Protein AF-0000000066670478 (afdb_homodimer)

Organism: Nocardia brasiliensis (strain ATCC 700358 / HUJEG-1) (NCBI:txid1133849)

Solvent-accessible surface area (backbone atoms only — not comparable to full-atom values): 29669 Å² total; per-residue (Å²): 73,56,30,34,28,32,67,55,66,41,64,50,81,42,56,38,76,39,81,40,84,75,82,75,40,50,74,57,18,28,23,25,44,29,38,9,18,22,60,50,70,67,42,52,38,52,44,47,39,75,42,42,88,79,55,67,74,73,69,62,34,61,40,38,36,17,25,7,27,31,28,69,42,74,13,56,91,53,77,91,69,55,71,69,40,51,33,24,23,37,40,49,32,23,44,22,46,51,28,42,28,69,38,73,40,66,57,54,94,88,52,53,44,61,47,42,5,46,40,42,66,30,41,26,49,27,54,42,52,50,60,66,30,60,68,49,65,77,35,29,36,35,31,38,38,19,36,24,44,40,28,44,43,35,44,31,54,37,46,76,56,47,24,42,42,36,27,25,28,57,77,92,38,36,66,60,35,37,71,54,70,24,50,54,47,49,58,68,89,64,28,61,60,57,48,54,73,76,43,79,40,61,17,33,38,37,62,62,48,81,78,52,64,63,53,48,34,66,58,41,72,37,38,74,22,32,34,22,73,47,40,67,65,39,27,52,68,53,19,46,47,66,44,59,83,70,59,58,65,59,25,40,52,50,49,45,51,33,41,75,69,68,56,50,86,68,54,69,59,46,76,34,45,66,87,35,46,36,57,50,42,52,50,55,70,71,48,94,50,55,25,30,36,27,30,44,85,72,56,30,35,29,33,67,54,67,40,64,50,82,43,56,39,78,39,81,42,84,74,81,77,39,50,75,58,19,27,22,24,42,29,39,9,17,24,59,54,68,66,43,51,39,53,43,48,39,76,42,41,87,79,55,66,73,73,68,62,33,59,42,38,39,17,25,7,26,31,27,70,43,75,13,54,88,52,76,93,69,56,72,68,41,50,32,23,24,36,40,49,32,23,44,23,45,50,28,42,30,68,38,72,38,68,57,55,93,89,52,52,44,59,49,42,6,46,41,41,65,30,42,26,49,25,55,43,53,50,60,66,31,60,69,48,65,76,35,28,36,35,30,38,38,20,36,24,44,39,28,43,44,35,44,30,54,37,45,77,57,48,25,42,42,38,27,26,27,58,78,91,39,35,66,58,35,36,71,54,70,24,49,56,48,49,58,66,90,63,28,59,61,57,48,54,73,73,45,80,40,62,16,33,38,37,62,61,46,82,79,51,64,61,53,48,35,63,59,41,71,37,38,73,22,32,34,23,72,48,40,67,65,40,26,52,67,51,21,47,45,67,45,58,83,68,61,59,64,60,25,40,52,49,49,46,51,33,41,75,68,69,55,50,86,67,55,69,59,46,75,36,44,65,86,37,46,35,57,53,42,52,51,53,72,70,47,96,50,56,26,30,34,28,31,45,86

Nearest PDB structures (foldseek):
  3tqh-assembly1_A  TM=8.764E-01  e=2.086E-28  Coxiella burnetii
  5a4d-assembly1_A  TM=8.984E-01  e=6.885E-25  Arabidopsis thaliana
  5dp1-assembly1_A  TM=8.859E-01  e=1.716E-23  Moorena producens 3L
  2x1h-assembly2_B  TM=8.273E-01  e=5.939E-19  Homo sapiens
  7vr4-assembly1_A  TM=7.380E-01  e=2.787E-18  Schizonepeta tenuifolia

pLDDT: mean 96.56, std 3.42, range [74.38, 98.94]

InterPro domains:
  IPR002364 Quinone oxidoreductase/zeta-crystallin, conserved site [PS01162] (138-159)
  IPR011032 GroES-like superfamily [SSF50129] (1-147)
  IPR013154 Alcohol dehydrogenase-like, N-terminal [PF08240] (26-88)
  IPR020843 Enoylreductase domain [SM00829] (10-295)
  IPR036291 NAD(P)-binding domain superfamily [SSF51735] (111-232)
  IPR051603 Zinc-Containing ADH Family: Quinone Oxidoreductase/CCCR [PTHR44154] (1-296)

Radius of gyration: 27.16 Å; Cα contacts (8 Å, |Δi|>4): 1512; chains: 2; bounding box: 56×74×56 Å

Foldseek 3Di:
DWAWWAFDADALVRTDTDDDDADADEAQKFKFQFFKAFDALVFNCVSNCVCCVPDNDHPGFATGWKTWGFTQGDYPPDDPDDGGFTKIATFGNRLGRMTMHNAIDGDDPPDDRHFRRHQQVLLQVLVLVCVQLVDAAVAEEEEELLQESNNLNNLLVCVVRNYAYEYEADPVCQVVSVVSPHHYDYDDPCVLVVVVVVHQHQAYEAEQQPPCLVSRCVRNVDLSRYEYCHHPCNVVVPHHHPPDTDDSNVSNVVVNVCVVVVSHGFDAFEEAESRCSSVSNVVNNVDRTGGTYMYGD/DWAWWAFDADALVRTDTDDDDADADEAQKFKFQFFKAFDALVFNCVSNCVCCVPDNDHPGFATGWKTWGFTQGDYPPDDPDDGGFTKIATFGNSLGRMTMHNAIDGDDPPDDRHFRRHQQVLLQVLVLVCVQLVDAAPAEEEEELLQESNNLNNLLVCVVRNYAYEYEADPVCQVVSVVSVHHYDYDDPCVLVVVVVVHQHQAYEAEQQPPCLVSRCVRNVDLSRYEYCHHPCNVVVPHHHPPDTDDSNVSNVVVNVCVVVVSDGFDAFEEAESRCSSVSNVVNNVDRTGGTYMYGD

Structure (mmCIF, N/CA/C/O backbone):
data_AF-0000000066670478-model_v1
#
loop_
_entity.id
_entity.type
_entity.pdbx_description
1 polymer Oxidoreductase
#
loop_
_atom_site.group_PDB
_atom_site.id
_atom_site.type_symbol
_atom_site.label_atom_id
_atom_site.label_alt_id
_atom_site.label_comp_id
_atom_site.label_asym_id
_atom_site.label_entity_id
_atom_site.label_seq_id
_atom_site.pdbx_PDB_ins_code
_atom_site.Cartn_x
_atom_site.Cartn_y
_atom_site.Cartn_z
_atom_site.occupancy
_atom_site.B_iso_or_equiv
_atom_site.auth_seq_id
_atom_site.auth_comp_id
_atom_site.auth_asym_id
_atom_site.auth_atom_id
_atom_site.pdbx_PDB_model_num
ATOM 1 N N . MET A 1 1 ? 19.656 21.812 25.203 1 97.44 1 MET A N 1
ATOM 2 C CA . MET A 1 1 ? 18.266 22.203 25.016 1 97.44 1 MET A CA 1
ATOM 3 C C . MET A 1 1 ? 17.312 21.062 25.359 1 97.44 1 MET A C 1
ATOM 5 O O . MET A 1 1 ? 17.719 19.891 25.375 1 97.44 1 MET A O 1
ATOM 9 N N . ARG A 1 2 ? 16.219 21.484 25.719 1 97.94 2 ARG A N 1
ATOM 10 C CA . ARG A 1 2 ? 15.188 20.484 25.938 1 97.94 2 ARG A CA 1
ATOM 11 C C . ARG A 1 2 ? 14.586 20.031 24.609 1 97.94 2 ARG A C 1
ATOM 13 O O . ARG A 1 2 ? 14.258 20.859 23.75 1 97.94 2 ARG A O 1
ATOM 20 N N . ALA A 1 3 ? 14.406 18.688 24.406 1 98.81 3 ALA A N 1
ATOM 21 C CA . ALA A 1 3 ? 13.82 18.109 23.188 1 98.81 3 ALA A CA 1
ATOM 22 C C . ALA A 1 3 ? 13.141 16.781 23.5 1 98.81 3 ALA A C 1
ATOM 24 O O . ALA A 1 3 ? 13.586 16.016 24.375 1 98.81 3 ALA A O 1
ATOM 25 N N . VAL A 1 4 ? 12.07 16.531 22.828 1 98.81 4 VAL A N 1
ATOM 26 C CA . VAL A 1 4 ? 11.398 15.234 22.938 1 98.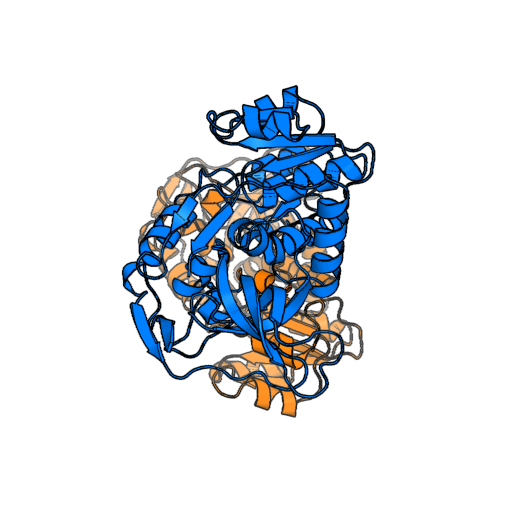81 4 VAL A CA 1
ATOM 27 C C . VAL A 1 4 ? 12.109 14.203 22.062 1 98.81 4 VAL A C 1
ATOM 29 O O . VAL A 1 4 ? 12.352 14.453 20.875 1 98.81 4 VAL A O 1
ATOM 32 N N . ARG A 1 5 ? 12.406 13.094 22.641 1 98.44 5 ARG A N 1
ATOM 33 C CA . ARG A 1 5 ? 13.109 12.008 21.953 1 98.44 5 ARG A CA 1
ATOM 34 C C . ARG A 1 5 ? 12.5 10.656 22.312 1 98.44 5 ARG A C 1
ATOM 36 O O . ARG A 1 5 ? 11.711 10.547 23.25 1 98.44 5 ARG A O 1
ATOM 43 N N . PHE A 1 6 ? 12.781 9.664 21.562 1 98.25 6 PHE A N 1
ATOM 44 C CA . PHE A 1 6 ? 12.484 8.281 21.922 1 98.25 6 PHE A CA 1
ATOM 45 C C . PHE A 1 6 ? 13.625 7.355 21.5 1 98.25 6 PHE A C 1
ATOM 47 O O . PHE A 1 6 ? 14.312 7.613 20.516 1 98.25 6 PHE A O 1
ATOM 54 N N . ALA A 1 7 ? 13.836 6.262 22.203 1 97.94 7 ALA A N 1
ATOM 55 C CA . ALA A 1 7 ? 14.984 5.387 22.016 1 97.94 7 ALA A CA 1
ATOM 56 C C . ALA A 1 7 ? 14.555 4.02 21.484 1 97.94 7 ALA A C 1
ATOM 58 O O . ALA A 1 7 ? 15.398 3.174 21.172 1 97.94 7 ALA A O 1
ATOM 59 N N . GLU A 1 8 ? 13.32 3.779 21.5 1 97.62 8 GLU A N 1
ATOM 60 C CA . GLU A 1 8 ? 12.727 2.562 20.938 1 97.62 8 GLU A CA 1
ATOM 61 C C . GLU A 1 8 ? 11.336 2.83 20.375 1 97.62 8 GLU A C 1
ATOM 63 O O . GLU A 1 8 ? 10.656 3.764 20.797 1 97.62 8 GLU A O 1
ATOM 68 N N . TYR A 1 9 ? 11.031 2.09 19.391 1 97.44 9 TYR A N 1
ATOM 69 C CA . TYR A 1 9 ? 9.672 2.191 18.875 1 97.44 9 TYR A CA 1
ATOM 70 C C . TYR A 1 9 ? 8.656 1.768 19.938 1 97.44 9 TYR A C 1
ATOM 72 O O . TYR A 1 9 ? 8.961 0.938 20.797 1 97.44 9 TYR A O 1
ATOM 80 N N . GLY A 1 10 ? 7.492 2.277 19.891 1 97.44 10 GLY A N 1
ATOM 81 C CA . GLY A 1 10 ? 6.477 1.905 20.859 1 97.44 10 GLY A CA 1
ATOM 82 C C . GLY A 1 10 ? 5.336 2.902 20.938 1 97.44 10 GLY A C 1
ATOM 83 O O . GLY A 1 10 ? 5.129 3.697 20.031 1 97.44 10 GLY A O 1
ATOM 84 N N . GLY A 1 11 ? 4.523 2.742 22 1 97.75 11 GLY A N 1
ATOM 85 C CA . GLY A 1 11 ? 3.434 3.674 22.234 1 97.75 11 GLY A CA 1
ATOM 86 C C . GLY A 1 11 ? 3.908 5.043 22.688 1 97.75 11 GLY A C 1
ATOM 87 O O . GLY A 1 11 ? 5.105 5.332 22.656 1 97.75 11 GLY A O 1
ATOM 88 N N . PRO A 1 12 ? 2.957 5.922 23 1 98.31 12 PRO A N 1
ATOM 89 C CA . PRO A 1 12 ? 3.311 7.285 23.391 1 98.31 12 PRO A CA 1
ATOM 90 C C . PRO A 1 12 ? 4.285 7.328 24.578 1 98.31 12 PRO A C 1
ATOM 92 O O . PRO A 1 12 ? 5.012 8.312 24.734 1 98.31 12 PRO A O 1
ATOM 95 N N . GLU A 1 13 ? 4.352 6.289 25.359 1 97.69 13 GLU A N 1
ATOM 96 C CA . GLU A 1 13 ? 5.148 6.242 26.594 1 97.69 13 GLU A CA 1
ATOM 97 C C . GLU A 1 13 ? 6.641 6.277 26.281 1 97.69 13 GLU A C 1
ATOM 99 O O . GLU A 1 13 ? 7.461 6.551 27.156 1 97.69 13 GLU A O 1
ATOM 104 N N . VAL A 1 14 ? 7.047 6.004 25.078 1 98.5 14 VAL A N 1
ATOM 105 C CA . VAL A 1 14 ? 8.469 5.957 24.766 1 98.5 14 VAL A CA 1
ATOM 106 C C . VAL A 1 14 ? 9.008 7.371 24.578 1 98.5 14 VAL A C 1
ATOM 108 O O . VAL A 1 14 ? 10.219 7.578 24.516 1 98.5 14 VAL A O 1
ATOM 111 N N . LEU A 1 15 ? 8.125 8.359 24.406 1 98.62 15 LEU A N 1
ATOM 112 C CA . LEU A 1 15 ? 8.547 9.75 24.266 1 98.62 15 LEU A CA 1
ATOM 113 C C . LEU A 1 15 ? 9.055 10.305 25.594 1 98.62 15 LEU A C 1
ATOM 115 O O . LEU A 1 15 ? 8.383 10.188 26.609 1 98.62 15 LEU A O 1
ATOM 119 N N . GLU A 1 16 ? 10.234 10.898 25.5 1 98.12 16 GLU A N 1
ATOM 120 C CA . GLU A 1 16 ? 10.836 11.484 26.703 1 98.12 16 GLU A CA 1
ATOM 121 C C . GLU A 1 16 ? 11.391 12.875 26.406 1 98.12 16 GLU A C 1
ATOM 123 O O . GLU A 1 16 ? 12.016 13.102 25.375 1 98.12 16 GLU A O 1
ATOM 128 N N . LEU A 1 17 ? 11.133 13.758 27.281 1 98.25 17 LEU A N 1
ATOM 129 C CA . LEU A 1 17 ? 11.797 15.055 27.234 1 98.25 17 LEU A CA 1
ATOM 130 C C . LEU A 1 17 ? 13.195 14.969 27.844 1 98.25 17 LEU A C 1
ATOM 132 O O . LEU A 1 17 ? 13.352 14.633 29.016 1 98.25 17 LEU A O 1
ATOM 136 N N . THR A 1 18 ? 14.156 15.258 27.016 1 97.62 18 THR A N 1
ATOM 137 C CA . THR A 1 18 ? 15.539 15.094 27.453 1 97.62 18 THR A CA 1
ATOM 138 C C . THR A 1 18 ? 16.375 16.312 27.062 1 97.62 18 THR A C 1
ATOM 140 O O . THR A 1 18 ? 15.953 17.125 26.234 1 97.62 18 THR A O 1
ATOM 143 N N . GLU A 1 19 ? 17.422 16.438 27.828 1 98.06 19 GLU A N 1
ATOM 144 C CA . GLU A 1 19 ? 18.406 17.469 27.469 1 98.06 19 GLU A CA 1
ATOM 145 C C . GLU A 1 19 ? 19.359 16.969 26.391 1 98.06 19 GLU A C 1
ATOM 147 O O . GLU A 1 19 ? 19.969 15.898 26.547 1 98.06 19 GLU A O 1
ATOM 152 N N . VAL A 1 20 ? 19.453 17.703 25.266 1 97.88 20 VAL A N 1
ATOM 153 C CA . VAL A 1 20 ? 20.328 17.328 24.172 1 97.88 20 VAL A CA 1
ATOM 154 C C . VAL A 1 20 ? 21.109 18.562 23.688 1 97.88 20 VAL A C 1
ATOM 156 O O . VAL A 1 20 ? 20.719 19.688 24 1 97.88 20 VAL A O 1
ATOM 159 N N . PRO A 1 21 ? 22.188 18.297 23.047 1 97.81 21 PRO A N 1
ATOM 160 C CA . PRO A 1 21 ? 22.906 19.453 22.469 1 97.81 21 PRO A CA 1
ATOM 161 C C . PRO A 1 21 ? 22.047 20.234 21.469 1 97.81 21 PRO A C 1
ATOM 163 O O . PRO A 1 21 ? 21.203 19.641 20.781 1 97.81 21 PRO A O 1
ATOM 166 N N . GLU A 1 22 ? 22.25 21.516 21.406 1 98.19 22 GLU A N 1
ATOM 167 C CA . GLU A 1 22 ? 21.578 22.344 20.406 1 98.19 22 GLU A CA 1
ATOM 168 C C . GLU A 1 22 ? 22.016 21.984 19 1 98.19 22 GLU A C 1
ATOM 170 O O . GLU A 1 22 ? 23.203 21.75 18.75 1 98.19 22 GLU A O 1
ATOM 175 N N . PRO A 1 23 ? 21.078 21.922 18.109 1 98.25 23 PRO A N 1
ATOM 176 C CA . PRO A 1 23 ? 21.453 21.672 16.703 1 98.25 23 PRO A CA 1
ATOM 177 C C . PRO A 1 23 ? 21.969 22.938 16.016 1 98.25 23 PRO A C 1
ATOM 179 O O . PRO A 1 23 ? 21.734 24.047 16.469 1 98.25 23 PRO A O 1
ATOM 182 N N . HIS A 1 24 ? 22.719 22.781 15.031 1 98.5 24 HIS A N 1
ATOM 183 C CA . HIS A 1 24 ? 23.203 23.875 14.195 1 98.5 24 HIS A CA 1
ATOM 184 C C . HIS A 1 24 ? 22.859 23.625 12.727 1 98.5 24 HIS A C 1
ATOM 186 O O . HIS A 1 24 ? 22.953 22.5 12.242 1 98.5 24 HIS A O 1
ATOM 192 N N . PRO A 1 25 ? 22.484 24.656 12.062 1 98.44 25 PRO A N 1
ATOM 193 C CA . PRO A 1 25 ? 22.109 24.484 10.656 1 98.44 25 PRO A CA 1
ATOM 194 C C . PRO A 1 25 ? 23.312 24.266 9.742 1 98.44 25 PRO A C 1
ATOM 196 O O . PRO A 1 25 ? 24.359 24.891 9.945 1 98.44 25 PRO A O 1
ATOM 199 N N . GLY A 1 26 ? 23.188 23.328 8.852 1 98.12 26 GLY A N 1
ATOM 200 C CA . GLY A 1 26 ? 24.125 23.234 7.762 1 98.12 26 GLY A CA 1
ATOM 201 C C . GLY A 1 26 ? 23.859 24.203 6.629 1 98.12 26 GLY A C 1
ATOM 202 O O . GLY A 1 26 ? 23.031 25.109 6.777 1 98.12 26 GLY A O 1
ATOM 203 N N . ALA A 1 27 ? 24.609 24 5.477 1 97.88 27 ALA A N 1
ATOM 204 C CA . ALA A 1 27 ? 24.391 24.828 4.301 1 97.88 27 ALA A CA 1
ATOM 205 C C . ALA A 1 27 ? 22.953 24.766 3.822 1 97.88 27 ALA A C 1
ATOM 207 O O . ALA A 1 27 ? 22.375 23.672 3.713 1 97.88 27 ALA A O 1
ATOM 208 N N . GLY A 1 28 ? 22.328 25.922 3.637 1 98 28 GLY A N 1
ATOM 209 C CA . GLY A 1 28 ? 20.984 26 3.088 1 98 28 GLY A CA 1
ATOM 210 C C . GLY A 1 28 ? 19.906 25.797 4.133 1 98 28 GLY A C 1
ATOM 211 O O . GLY A 1 28 ? 18.719 25.672 3.793 1 98 28 GLY A O 1
ATOM 212 N N . GLN A 1 29 ? 20.312 25.781 5.395 1 98.69 29 GLN A N 1
ATOM 213 C CA . GLN A 1 29 ? 19.359 25.547 6.477 1 98.69 29 GLN A CA 1
ATOM 214 C C . GLN A 1 29 ? 19.344 26.703 7.461 1 98.69 29 GLN A C 1
ATOM 216 O O . GLN A 1 29 ? 20.219 27.578 7.426 1 98.69 29 GLN A O 1
ATOM 221 N N . ILE A 1 30 ? 18.328 26.781 8.289 1 98.81 30 ILE A N 1
ATOM 222 C CA . ILE A 1 30 ? 18.281 27.766 9.375 1 98.81 30 ILE A CA 1
ATOM 223 C C . ILE A 1 30 ? 17.906 27.062 10.68 1 98.81 30 ILE A C 1
ATOM 225 O O . ILE A 1 30 ? 17.297 26 10.664 1 98.81 30 ILE A O 1
ATOM 229 N N . ARG A 1 31 ? 18.297 27.641 11.695 1 98.88 31 ARG A N 1
ATOM 230 C CA . ARG A 1 31 ? 1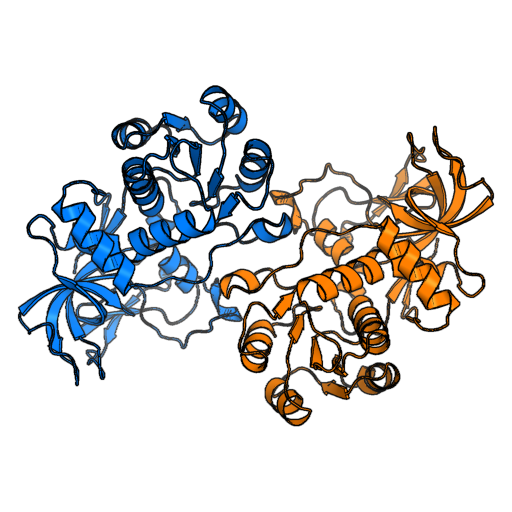7.797 27.234 13 1 98.88 31 ARG A CA 1
ATOM 231 C C . ARG A 1 31 ? 16.781 28.234 13.531 1 98.88 31 ARG A C 1
ATOM 233 O O . ARG A 1 31 ? 16.922 29.438 13.312 1 98.88 31 ARG A O 1
ATOM 240 N N . ILE A 1 32 ? 15.836 27.734 14.156 1 98.94 32 ILE A N 1
ATOM 241 C CA . ILE A 1 32 ? 14.875 28.625 14.797 1 98.94 32 ILE A CA 1
ATOM 242 C C . ILE A 1 32 ? 14.758 28.297 16.281 1 98.94 32 ILE A C 1
ATOM 244 O O . ILE A 1 32 ? 14.938 27.141 16.672 1 98.94 32 ILE A O 1
ATOM 248 N N . ALA A 1 33 ? 14.523 29.344 17.062 1 98.94 33 ALA A N 1
ATOM 249 C CA . ALA A 1 33 ? 13.898 29.141 18.375 1 98.94 33 ALA A CA 1
ATOM 250 C C . ALA A 1 33 ? 12.422 28.781 18.219 1 98.94 33 ALA A C 1
ATOM 252 O O . ALA A 1 33 ? 11.602 29.641 17.891 1 98.94 33 ALA A O 1
ATOM 253 N N . VAL A 1 34 ? 12.164 27.531 18.5 1 98.94 34 VAL A N 1
ATOM 254 C CA . VAL A 1 34 ? 10.812 27.031 18.25 1 98.94 34 VAL A CA 1
ATOM 255 C C . VAL A 1 34 ? 9.836 27.672 19.234 1 98.94 34 VAL A C 1
ATOM 257 O O . VAL A 1 34 ? 10.094 27.703 20.438 1 98.94 34 VAL A O 1
ATOM 260 N N . ARG A 1 35 ? 8.789 28.203 18.672 1 98.88 35 ARG A N 1
ATOM 261 C CA . ARG A 1 35 ? 7.715 28.703 19.516 1 98.88 35 ARG A CA 1
ATOM 262 C C . ARG A 1 35 ? 6.527 27.75 19.531 1 98.88 35 ARG A C 1
ATOM 264 O O . ARG A 1 35 ? 5.809 27.656 20.516 1 98.88 35 ARG A O 1
ATOM 271 N N . ALA A 1 36 ? 6.344 27.094 18.453 1 98.88 36 ALA A N 1
ATOM 272 C CA . ALA A 1 36 ? 5.316 26.062 18.328 1 98.88 36 ALA A CA 1
ATOM 273 C C . ALA A 1 36 ? 5.727 25 17.312 1 98.88 36 ALA A C 1
ATOM 275 O O . ALA A 1 36 ? 6.441 25.281 16.344 1 98.88 36 ALA A O 1
ATOM 276 N N . ALA A 1 37 ? 5.316 23.75 17.547 1 98.88 37 ALA A N 1
ATOM 277 C CA . ALA A 1 37 ? 5.52 22.625 16.625 1 98.88 37 ALA A CA 1
ATOM 278 C C . ALA A 1 37 ? 4.191 21.969 16.266 1 98.88 37 ALA A C 1
ATOM 280 O O . ALA A 1 37 ? 3.326 21.797 17.141 1 98.88 37 ALA A O 1
ATOM 281 N N . GLY A 1 38 ? 4.023 21.688 14.984 1 98.5 38 GLY A N 1
ATOM 282 C CA . GLY A 1 38 ? 2.826 20.953 14.586 1 98.5 38 GLY A CA 1
ATOM 283 C C . GLY A 1 38 ? 2.852 19.5 14.992 1 98.5 38 GLY A C 1
ATOM 284 O O . GLY A 1 38 ? 3.914 18.875 15 1 98.5 38 GLY A O 1
ATOM 285 N N . VAL A 1 39 ? 1.686 18.969 15.375 1 98.12 39 VAL A N 1
ATOM 286 C CA . VAL A 1 39 ? 1.509 17.547 15.648 1 98.12 39 VAL A CA 1
ATOM 287 C C . VAL A 1 39 ? 0.765 16.891 14.492 1 98.12 39 VAL A C 1
ATOM 289 O O . VAL A 1 39 ? -0.383 17.234 14.203 1 98.12 39 VAL A O 1
ATOM 292 N N . ASN A 1 40 ? 1.385 15.938 13.805 1 95.44 40 ASN A N 1
ATOM 293 C CA . ASN A 1 40 ? 0.806 15.242 12.664 1 95.44 40 ASN A CA 1
ATOM 294 C C . ASN A 1 40 ? 0.716 13.734 12.914 1 95.44 40 ASN A C 1
ATOM 296 O O . ASN A 1 40 ? 1.529 13.18 13.648 1 95.44 40 ASN A O 1
ATOM 300 N N . PRO A 1 41 ? -0.281 13.094 12.297 1 94.56 41 PRO A N 1
ATOM 301 C CA . PRO A 1 41 ? -0.338 11.633 12.406 1 94.56 41 PRO A CA 1
ATOM 302 C C . PRO A 1 41 ? 0.956 10.953 11.961 1 94.56 41 PRO A C 1
ATOM 304 O O . PRO A 1 41 ? 1.327 9.906 12.492 1 94.56 41 PRO A O 1
ATOM 307 N N . HIS A 1 42 ? 1.585 11.523 11.062 1 93.56 42 HIS A N 1
ATOM 308 C CA . HIS A 1 42 ? 2.879 11.016 10.625 1 93.56 42 HIS A CA 1
ATOM 309 C C . HIS A 1 42 ? 3.832 10.836 11.797 1 93.56 42 HIS A C 1
ATOM 311 O O . HIS A 1 42 ? 4.621 9.891 11.828 1 93.56 42 HIS A O 1
ATOM 317 N N . ASP A 1 43 ? 3.766 11.719 12.758 1 97.06 43 ASP A N 1
ATOM 318 C CA . ASP A 1 43 ? 4.684 11.703 13.891 1 97.06 43 ASP A CA 1
ATOM 319 C C . ASP A 1 43 ? 4.512 10.422 14.719 1 97.06 43 ASP A C 1
ATOM 321 O O . ASP A 1 43 ? 5.492 9.734 15.016 1 97.06 43 ASP A O 1
ATOM 325 N N . TRP A 1 44 ? 3.27 10.141 15.102 1 96.38 44 TRP A N 1
ATOM 326 C CA . TRP A 1 44 ? 3.111 8.961 15.945 1 96.38 44 TRP A CA 1
ATOM 327 C C . TRP A 1 44 ? 3.295 7.684 15.141 1 96.38 44 TRP A C 1
ATOM 329 O O . TRP A 1 44 ? 3.68 6.645 15.688 1 96.38 44 TRP A O 1
ATOM 339 N N . ARG A 1 45 ? 3.066 7.734 13.859 1 93.94 45 ARG A N 1
ATOM 340 C CA . ARG A 1 45 ? 3.357 6.574 13.023 1 93.94 45 ARG A CA 1
ATOM 341 C C . ARG A 1 45 ? 4.855 6.285 12.992 1 93.94 45 ARG A C 1
ATOM 343 O O . ARG A 1 45 ? 5.266 5.121 13.023 1 93.94 45 ARG A O 1
ATOM 350 N N . VAL A 1 46 ? 5.625 7.309 12.883 1 95.12 46 VAL A N 1
ATOM 351 C CA . VAL A 1 46 ? 7.078 7.18 12.93 1 95.12 46 VAL A CA 1
ATOM 352 C C . VAL A 1 46 ? 7.5 6.59 14.273 1 95.12 46 VAL A C 1
ATOM 354 O O . VAL A 1 46 ? 8.258 5.617 14.32 1 95.12 46 VAL A O 1
ATOM 357 N N . ARG A 1 47 ? 6.973 7.105 15.281 1 97.38 47 ARG A N 1
ATOM 358 C CA . ARG A 1 47 ? 7.312 6.668 16.641 1 97.38 47 ARG A CA 1
ATOM 359 C C . ARG A 1 47 ? 6.965 5.199 16.844 1 97.38 47 ARG A C 1
ATOM 361 O O . ARG A 1 47 ? 7.715 4.457 17.484 1 97.38 47 ARG A O 1
ATOM 368 N N . GLU A 1 48 ? 5.891 4.809 16.25 1 96.75 48 GLU A N 1
ATOM 369 C CA . GLU A 1 48 ? 5.441 3.43 16.406 1 96.75 48 GLU A CA 1
ATOM 370 C C . GLU A 1 48 ? 6.266 2.484 15.531 1 96.75 48 GLU A C 1
ATOM 372 O O . GLU A 1 48 ? 6.16 1.263 15.664 1 96.75 48 GLU A O 1
ATOM 377 N N . GLY A 1 49 ? 6.996 3.002 14.633 1 94.38 49 GLY A N 1
ATOM 378 C CA . GLY A 1 49 ? 7.832 2.176 13.773 1 94.38 49 GLY A CA 1
ATOM 379 C C . GLY A 1 49 ? 7.129 1.721 12.516 1 94.38 49 GLY A C 1
ATOM 380 O O . GLY A 1 49 ? 7.508 0.714 11.914 1 94.38 49 GLY A O 1
ATOM 381 N N . GLN A 1 50 ? 6.09 2.404 12.117 1 87.75 50 GLN A N 1
ATOM 382 C CA . GLN A 1 50 ? 5.328 2.002 10.938 1 87.75 50 GLN A CA 1
ATOM 383 C C . GLN A 1 50 ? 6.203 2.023 9.688 1 87.75 50 GLN A C 1
ATOM 385 O O . GLN A 1 50 ? 5.973 1.255 8.75 1 87.75 50 GLN A O 1
ATOM 390 N N . PHE A 1 51 ? 7.242 2.842 9.75 1 87.38 51 PHE A N 1
ATOM 391 C CA . PHE A 1 51 ? 8.07 3.023 8.562 1 87.38 51 PHE A CA 1
ATOM 392 C C . PHE A 1 51 ? 9.438 2.377 8.75 1 87.38 51 PHE A C 1
ATOM 394 O O . PHE A 1 51 ? 10.344 2.586 7.941 1 87.38 51 PHE A O 1
ATOM 401 N N . ARG A 1 52 ? 9.594 1.643 9.727 1 87.69 52 ARG A N 1
ATOM 402 C CA . ARG A 1 52 ? 10.922 1.199 10.148 1 87.69 52 ARG A CA 1
ATOM 403 C C . ARG A 1 52 ? 11.57 0.319 9.086 1 87.69 52 ARG A C 1
ATOM 405 O O . ARG A 1 52 ? 12.789 0.342 8.914 1 87.69 52 ARG A O 1
ATOM 412 N N . ARG A 1 53 ? 10.805 -0.397 8.344 1 81.62 53 ARG A N 1
ATOM 413 C CA . ARG A 1 53 ? 11.367 -1.307 7.355 1 81.62 53 ARG A CA 1
ATOM 414 C C . ARG A 1 53 ? 11.812 -0.549 6.109 1 81.62 53 ARG A C 1
ATOM 416 O O . ARG A 1 53 ? 12.852 -0.868 5.523 1 81.62 53 ARG A O 1
ATOM 423 N N . ILE A 1 54 ? 11.141 0.472 5.793 1 84.25 54 ILE A N 1
ATOM 424 C CA . ILE A 1 54 ? 11.398 1.151 4.527 1 84.25 54 ILE A CA 1
ATOM 425 C C . ILE A 1 54 ? 12.234 2.406 4.777 1 84.25 54 ILE A C 1
ATOM 427 O O . ILE A 1 54 ? 12.938 2.881 3.881 1 84.25 54 ILE A O 1
ATOM 431 N N . ARG A 1 55 ? 12.07 2.938 5.895 1 85.19 55 ARG A N 1
ATOM 432 C CA . ARG A 1 55 ? 12.828 4.121 6.293 1 85.19 55 ARG A CA 1
ATOM 433 C C . ARG A 1 55 ? 13.352 3.979 7.715 1 85.19 55 ARG A C 1
ATOM 435 O O . ARG A 1 55 ? 12.867 4.641 8.633 1 85.19 55 ARG A O 1
ATOM 442 N N . PRO A 1 56 ? 14.32 3.172 7.789 1 86.12 56 PRO A N 1
ATOM 443 C CA . PRO A 1 56 ? 14.852 2.996 9.148 1 86.12 56 PRO A CA 1
ATOM 444 C C . PRO A 1 56 ? 15.461 4.273 9.711 1 86.12 56 PRO A C 1
ATOM 446 O O . PRO A 1 56 ? 16.062 5.059 8.969 1 86.12 56 PRO A O 1
ATOM 449 N N . ILE A 1 57 ? 15.234 4.48 10.969 1 91.94 57 ILE A N 1
ATOM 450 C CA . ILE A 1 57 ? 15.805 5.652 11.625 1 91.94 57 ILE A CA 1
ATOM 451 C C . ILE A 1 57 ? 16.781 5.211 12.719 1 91.94 57 ILE A C 1
ATOM 453 O O . ILE A 1 57 ? 16.594 4.16 13.336 1 91.94 57 ILE A O 1
ATOM 457 N N . GLU A 1 58 ? 17.781 5.977 12.93 1 94.12 58 GLU A N 1
ATOM 458 C CA . GLU A 1 58 ? 18.719 5.738 14.023 1 94.12 58 GLU A CA 1
ATOM 459 C C . GLU A 1 58 ? 18.141 6.215 15.352 1 94.12 58 GLU A C 1
ATOM 461 O O . GLU A 1 58 ? 17.766 7.379 15.484 1 94.12 58 GLU A O 1
ATOM 466 N N . LEU A 1 59 ? 18.172 5.344 16.328 1 95.19 59 LEU A N 1
ATOM 467 C CA . LEU A 1 59 ? 17.656 5.656 17.641 1 95.19 59 LEU A CA 1
ATOM 468 C C . LEU A 1 59 ? 18.781 5.855 18.656 1 95.19 59 LEU A C 1
ATOM 470 O O . LEU A 1 59 ? 19.844 5.234 18.531 1 95.19 59 LEU A O 1
ATOM 474 N N . PRO A 1 60 ? 18.672 6.637 19.594 1 97.06 60 PRO A N 1
ATOM 475 C CA . PRO A 1 60 ? 17.531 7.516 19.859 1 97.06 60 PRO A CA 1
ATOM 476 C C . PRO A 1 60 ? 17.438 8.672 18.875 1 97.06 60 PRO A C 1
ATOM 478 O O . PRO A 1 60 ? 18.438 9.07 18.281 1 97.06 60 PRO A O 1
ATOM 481 N N . THR A 1 61 ? 16.25 9.18 18.656 1 97.44 61 THR A N 1
ATOM 482 C CA . THR A 1 61 ? 16.031 10.258 17.703 1 97.44 61 THR A CA 1
ATOM 483 C C . THR A 1 61 ? 14.953 11.219 18.203 1 97.44 61 THR A C 1
ATOM 485 O O . THR A 1 61 ? 14.195 10.883 19.109 1 97.44 61 THR A O 1
ATOM 488 N N . GLY A 1 62 ? 15.023 12.445 17.656 1 98.06 62 GLY A N 1
ATOM 489 C CA . GLY A 1 62 ? 13.93 13.375 17.875 1 98.06 62 GLY A CA 1
ATOM 490 C C . GLY A 1 62 ? 12.695 13.047 17.062 1 98.06 62 GLY A C 1
ATOM 491 O O . GLY A 1 62 ? 12.688 12.086 16.281 1 98.06 62 GLY A O 1
ATOM 492 N N . ILE A 1 63 ? 11.594 13.867 17.281 1 98.25 63 ILE A N 1
ATOM 493 C CA . ILE A 1 63 ? 10.312 13.656 16.625 1 98.25 63 ILE A CA 1
ATOM 494 C C . ILE A 1 63 ? 9.727 15 16.188 1 98.25 63 ILE A C 1
ATOM 496 O O . ILE A 1 63 ? 10.078 16.047 16.734 1 98.25 63 ILE A O 1
ATOM 500 N N . GLY A 1 64 ? 8.914 14.914 15.102 1 98.06 64 GLY A N 1
ATOM 501 C CA . GLY A 1 64 ? 8.289 16.109 14.578 1 98.06 64 GLY A CA 1
ATOM 502 C C . GLY A 1 64 ? 8.922 16.609 13.289 1 98.06 64 GLY A C 1
ATOM 503 O O . GLY A 1 64 ? 10.109 16.375 13.055 1 98.06 64 GLY A O 1
ATOM 504 N N . GLN A 1 65 ? 8.031 17.422 12.523 1 98.19 65 GLN A N 1
ATOM 505 C CA . GLN A 1 65 ? 8.555 17.844 11.227 1 98.19 65 GLN A CA 1
ATOM 506 C C . GLN A 1 65 ? 8.133 19.281 10.914 1 98.19 65 GLN A C 1
ATOM 508 O O . GLN A 1 65 ? 8.719 19.938 10.047 1 98.19 65 GLN A O 1
ATOM 513 N N . ASP A 1 66 ? 7.133 19.812 11.586 1 98.62 66 ASP A N 1
ATOM 514 C CA . ASP A 1 66 ? 6.617 21.156 11.344 1 98.62 66 ASP A CA 1
ATOM 515 C C . ASP A 1 66 ? 6.875 22.062 12.547 1 98.62 66 ASP A C 1
ATOM 517 O O . ASP A 1 66 ? 6.688 21.656 13.695 1 98.62 66 ASP A O 1
ATOM 521 N N . ALA A 1 67 ? 7.266 23.312 12.195 1 98.81 67 ALA A N 1
ATOM 522 C CA . ALA A 1 67 ? 7.488 24.234 13.305 1 98.81 67 ALA A CA 1
ATOM 523 C C . ALA A 1 67 ? 7.352 25.688 12.844 1 98.81 67 ALA A C 1
ATOM 525 O O . ALA A 1 67 ? 7.41 25.969 11.648 1 98.81 67 ALA A O 1
ATOM 526 N N . ALA A 1 68 ? 7.105 26.531 13.789 1 98.88 68 ALA A N 1
ATOM 527 C CA . ALA A 1 68 ? 7.145 27.984 13.656 1 98.88 68 ALA A CA 1
ATOM 528 C C . ALA A 1 68 ? 7.918 28.609 14.812 1 98.88 68 ALA A C 1
ATOM 530 O O . ALA A 1 68 ? 7.852 28.141 15.945 1 98.88 68 ALA A O 1
ATOM 531 N N . GLY A 1 69 ? 8.625 29.641 14.484 1 98.81 69 GLY A N 1
ATOM 532 C CA . GLY A 1 69 ? 9.422 30.297 15.5 1 98.81 69 GLY A CA 1
ATOM 533 C C . GLY A 1 69 ? 10.234 31.453 14.953 1 98.81 69 GLY A C 1
ATOM 534 O O . GLY A 1 69 ? 9.828 32.125 13.992 1 98.81 69 GLY A O 1
ATOM 535 N N . VAL A 1 70 ? 11.273 31.719 15.703 1 98.81 70 VAL A N 1
ATOM 536 C CA . VAL A 1 70 ? 12.109 32.875 15.391 1 98.81 70 VAL A CA 1
ATOM 537 C C . VAL A 1 70 ? 13.492 32.406 14.953 1 98.81 70 VAL A C 1
ATOM 539 O O . VAL A 1 70 ? 14.141 31.609 15.656 1 98.81 70 VAL A O 1
ATOM 542 N N . VAL A 1 71 ? 13.938 32.906 13.781 1 98.88 71 VAL A N 1
ATOM 543 C CA . VAL A 1 71 ? 15.258 32.531 13.281 1 98.88 71 VAL A CA 1
ATOM 544 C C . VAL A 1 71 ? 16.328 33.031 14.25 1 98.88 71 VAL A C 1
ATOM 546 O O . VAL A 1 71 ? 16.328 34.219 14.633 1 98.88 71 VAL A O 1
ATOM 549 N N . ASP A 1 72 ? 17.25 32.156 14.648 1 98.44 72 ASP A N 1
ATOM 550 C CA . ASP A 1 72 ? 18.297 32.625 15.539 1 98.44 72 ASP A CA 1
ATOM 551 C C . ASP A 1 72 ? 19.672 32.25 15.008 1 98.44 72 ASP A C 1
ATOM 553 O O . ASP A 1 72 ? 20.703 32.688 15.531 1 98.44 72 ASP A O 1
ATOM 557 N N . GLU A 1 73 ? 19.703 31.375 14.023 1 98.5 73 GLU A N 1
ATOM 558 C CA . GLU A 1 73 ? 20.938 31.047 13.32 1 98.5 73 GLU A CA 1
ATOM 559 C C . GLU A 1 73 ? 20.656 30.766 11.844 1 98.5 73 GLU A C 1
ATOM 561 O O . GLU A 1 73 ? 19.656 30.156 11.5 1 98.5 73 GLU A O 1
ATOM 566 N N . VAL A 1 74 ? 21.594 31.203 10.977 1 98.44 74 VAL A N 1
ATOM 567 C CA . VAL A 1 74 ? 21.453 31 9.539 1 98.44 74 VAL A CA 1
ATOM 568 C C . VAL A 1 74 ? 22.672 30.25 9.016 1 98.44 74 VAL A C 1
ATOM 570 O O . VAL A 1 74 ? 23.812 30.578 9.352 1 98.44 74 VAL A O 1
ATOM 573 N N . GLY A 1 75 ? 22.422 29.188 8.281 1 98.12 75 GLY A N 1
ATOM 574 C CA . GLY A 1 75 ? 23.516 28.406 7.734 1 98.12 75 GLY A CA 1
ATOM 575 C C . GLY A 1 75 ? 24.156 29.062 6.52 1 98.12 75 GLY A C 1
ATOM 576 O O . GLY A 1 75 ? 23.672 30.078 6.023 1 98.12 75 GLY A O 1
ATOM 577 N N . ALA A 1 76 ? 25.219 28.391 6.051 1 97.56 76 ALA A N 1
ATOM 578 C CA . ALA A 1 76 ? 25.984 28.906 4.914 1 97.56 76 ALA A CA 1
ATOM 579 C C . ALA A 1 76 ? 25.109 28.984 3.662 1 97.56 76 ALA A C 1
ATOM 581 O O . ALA A 1 76 ? 24.344 28.062 3.385 1 97.56 76 ALA A O 1
ATOM 582 N N . GLY A 1 77 ? 25.172 30.125 2.955 1 97.19 77 GLY A N 1
ATOM 583 C CA . GLY A 1 77 ? 24.516 30.25 1.665 1 97.19 77 GLY A CA 1
ATOM 584 C C . GLY A 1 77 ? 23.094 30.781 1.771 1 97.19 77 GLY A C 1
ATOM 585 O O . GLY A 1 77 ? 22.469 31.062 0.755 1 97.19 77 GLY A O 1
ATOM 586 N N . VAL A 1 78 ? 22.625 30.844 2.988 1 97.44 78 VAL A N 1
ATOM 587 C CA . VAL A 1 78 ? 21.281 31.359 3.182 1 97.44 78 VAL A CA 1
ATOM 588 C C . VAL A 1 78 ? 21.312 32.875 3.221 1 97.44 78 VAL A C 1
ATOM 590 O O . VAL A 1 78 ? 21.969 33.469 4.078 1 97.44 78 VAL A O 1
ATOM 593 N N . THR A 1 79 ? 20.578 33.562 2.26 1 96.06 79 THR A N 1
ATOM 594 C CA . THR A 1 79 ? 20.625 35 2.174 1 96.06 79 THR A CA 1
ATOM 595 C C . THR A 1 79 ? 19.219 35.594 2.164 1 96.06 79 THR A C 1
ATOM 597 O O . THR A 1 79 ? 19.047 36.812 2.238 1 96.06 79 THR A O 1
ATOM 600 N N . ASP A 1 80 ? 18.234 34.781 2.129 1 95.12 80 ASP A N 1
ATOM 601 C CA . ASP A 1 80 ? 16.875 35.281 1.903 1 95.12 80 ASP A CA 1
ATOM 602 C C . ASP A 1 80 ? 16.156 35.562 3.227 1 95.12 80 ASP A C 1
ATOM 604 O O . ASP A 1 80 ? 15.008 36 3.238 1 95.12 80 ASP A O 1
ATOM 608 N N . ILE A 1 81 ? 16.844 35.25 4.387 1 97.56 81 ILE A N 1
ATOM 609 C CA . ILE A 1 81 ? 16.25 35.406 5.703 1 97.56 81 ILE A CA 1
ATOM 610 C C . ILE A 1 81 ? 17.312 35.844 6.707 1 97.56 81 ILE A C 1
ATOM 612 O O . ILE A 1 81 ? 18.484 35.531 6.543 1 97.56 81 ILE A O 1
ATOM 616 N N . GLU A 1 82 ? 16.875 36.562 7.762 1 97.38 82 GLU A N 1
ATOM 617 C CA . GLU A 1 82 ? 17.797 37.062 8.789 1 97.38 82 GLU A CA 1
ATOM 618 C C . GLU A 1 82 ? 17.375 36.594 10.172 1 97.38 82 GLU A C 1
ATOM 620 O O . GLU A 1 82 ? 16.203 36.25 10.391 1 97.38 82 GLU A O 1
ATOM 625 N N . VAL A 1 83 ? 18.344 36.594 11.031 1 98.31 83 VAL A N 1
ATOM 626 C CA . VAL A 1 83 ? 18.078 36.312 12.445 1 98.31 83 VAL A CA 1
ATOM 627 C C . VAL A 1 83 ? 17.016 37.281 12.969 1 98.31 83 VAL A C 1
ATOM 629 O O . VAL A 1 83 ? 17.047 38.469 12.672 1 98.31 83 VAL A O 1
ATOM 632 N N . GLY A 1 84 ? 16.062 36.719 13.68 1 98.44 84 GLY A N 1
ATOM 633 C CA . GLY A 1 84 ? 15 37.562 14.227 1 98.44 84 GLY A CA 1
ATOM 634 C C . GLY A 1 84 ? 13.703 37.438 13.445 1 98.44 84 GLY A C 1
ATOM 635 O O . GLY A 1 84 ? 12.641 37.812 13.93 1 98.44 84 GLY A O 1
ATOM 636 N N . ALA A 1 85 ? 13.797 36.906 12.25 1 98.31 85 ALA A N 1
ATOM 637 C CA . ALA A 1 85 ? 12.602 36.75 11.414 1 98.31 85 ALA A CA 1
ATOM 638 C C . ALA A 1 85 ? 11.68 35.688 11.969 1 98.31 85 ALA A C 1
ATOM 640 O O . ALA A 1 85 ? 12.148 34.656 12.508 1 98.31 85 ALA A O 1
ATOM 641 N N . TYR A 1 86 ? 10.352 35.906 11.867 1 98.69 86 TYR A N 1
ATOM 642 C CA . TYR A 1 86 ? 9.344 34.906 12.219 1 98.69 86 TYR A CA 1
ATOM 643 C C . TYR A 1 86 ? 9.039 34 11.039 1 98.69 86 TYR A C 1
ATOM 645 O O . TYR A 1 86 ? 8.648 34.469 9.969 1 98.69 86 TYR A O 1
ATOM 653 N N . VAL A 1 87 ? 9.219 32.656 11.195 1 98.81 87 VAL A N 1
ATOM 654 C CA . VAL A 1 87 ? 9.062 31.766 10.062 1 98.81 87 VAL A CA 1
ATOM 655 C C . VAL A 1 87 ? 8.258 30.547 10.477 1 98.81 87 VAL A C 1
ATOM 657 O O . VAL A 1 87 ? 8.125 30.25 11.672 1 98.81 87 VAL A O 1
ATOM 660 N N . LEU A 1 88 ? 7.617 29.969 9.555 1 98.88 88 LEU A N 1
ATOM 661 C CA . LEU A 1 88 ? 7.09 28.609 9.609 1 98.88 88 LEU A CA 1
ATOM 662 C C . LEU A 1 88 ? 7.777 27.719 8.578 1 98.88 88 LEU A C 1
ATOM 664 O O . LEU A 1 88 ? 8.219 28.203 7.535 1 98.88 88 LEU A O 1
ATOM 668 N N . GLY A 1 89 ? 7.863 26.422 8.867 1 98.81 89 GLY A N 1
ATOM 669 C CA . GLY A 1 89 ? 8.508 25.562 7.875 1 98.81 89 GLY A CA 1
ATOM 670 C C . GLY A 1 89 ? 8.625 24.125 8.32 1 98.81 89 GLY A C 1
ATOM 671 O O . GLY A 1 89 ? 7.965 23.703 9.273 1 98.81 89 GLY A O 1
ATOM 672 N N . ARG A 1 90 ? 9.32 23.375 7.48 1 98.62 90 ARG A N 1
ATOM 673 C CA . ARG A 1 90 ? 9.57 21.953 7.695 1 98.62 90 ARG A CA 1
ATOM 674 C C . ARG A 1 90 ? 11.023 21.719 8.102 1 98.62 90 ARG A C 1
ATOM 676 O O . ARG A 1 90 ? 11.938 22.312 7.535 1 98.62 90 ARG A O 1
ATOM 683 N N . GLY A 1 91 ? 11.172 20.875 9.109 1 97.94 91 GLY A N 1
ATOM 684 C CA . GLY A 1 91 ? 12.477 20.422 9.57 1 97.94 91 GLY A CA 1
ATOM 685 C C . GLY A 1 91 ? 12.445 19.016 10.141 1 97.94 91 GLY A C 1
ATOM 686 O O . GLY A 1 91 ? 11.719 18.156 9.641 1 97.94 91 GLY A O 1
ATOM 687 N N . ALA A 1 92 ? 13.312 18.781 11.023 1 96.06 92 ALA A N 1
ATOM 688 C CA . ALA A 1 92 ? 13.406 17.516 11.734 1 96.06 92 ALA A CA 1
ATOM 689 C C . ALA A 1 92 ? 13.516 17.734 13.242 1 96.06 92 ALA A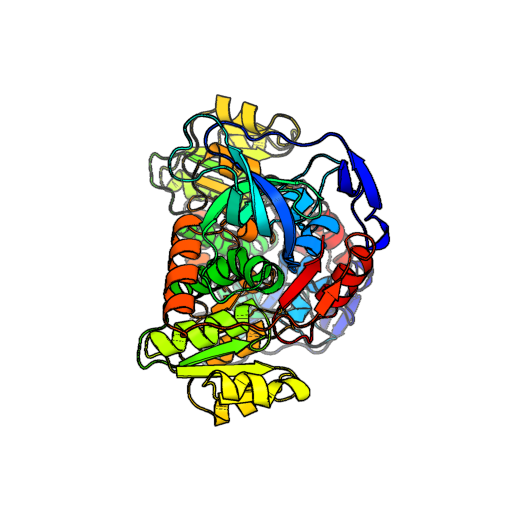 C 1
ATOM 691 O O . ALA A 1 92 ? 14.102 18.719 13.688 1 96.06 92 ALA A O 1
ATOM 692 N N . SER A 1 93 ? 12.945 16.797 13.953 1 98.06 93 SER A N 1
ATOM 693 C CA . SER A 1 93 ? 13.039 16.859 15.406 1 98.06 93 SER A CA 1
ATOM 694 C C . SER A 1 93 ? 12.578 18.203 15.945 1 98.06 93 SER A C 1
ATOM 696 O O . SER A 1 93 ? 13.289 18.859 16.719 1 98.06 93 SER A O 1
ATOM 698 N N . THR A 1 94 ? 11.367 18.547 15.57 1 98.81 94 THR A N 1
ATOM 699 C CA . THR A 1 94 ? 10.906 19.891 15.836 1 98.81 94 THR A CA 1
ATOM 700 C C . THR A 1 94 ? 10.258 19.984 17.219 1 98.81 94 THR A C 1
ATOM 702 O O . THR A 1 94 ? 10 21.094 17.719 1 98.81 94 THR A O 1
ATOM 705 N N . TYR A 1 95 ? 9.961 18.844 17.797 1 98.88 95 TYR A N 1
ATOM 706 C CA . TYR A 1 95 ? 9.523 18.859 19.188 1 98.88 95 TYR A CA 1
ATOM 707 C C . TYR A 1 95 ? 10.664 19.234 20.125 1 98.88 95 TYR A C 1
ATOM 709 O O . TYR A 1 95 ? 11.094 18.438 20.953 1 98.88 95 TYR A O 1
ATOM 717 N N . ALA A 1 96 ? 11.133 20.484 20.078 1 98.88 96 ALA A N 1
ATOM 718 C CA . ALA A 1 96 ? 12.336 20.922 20.781 1 98.88 96 ALA A CA 1
ATOM 719 C C . ALA A 1 96 ? 12.367 22.453 20.922 1 98.88 96 ALA A C 1
ATOM 721 O O . ALA A 1 96 ? 11.609 23.156 20.234 1 98.88 96 ALA A O 1
ATOM 722 N N . GLU A 1 97 ? 13.219 22.906 21.766 1 98.88 97 GLU A N 1
ATOM 723 C CA . GLU A 1 97 ? 13.367 24.344 21.969 1 98.88 97 GLU A CA 1
ATOM 724 C C . GLU A 1 97 ? 13.977 25.016 20.734 1 98.88 97 GLU A C 1
ATOM 726 O O . GLU A 1 97 ? 13.68 26.172 20.438 1 98.88 97 GLU A O 1
ATOM 731 N N . PHE A 1 98 ? 14.883 24.281 20.094 1 98.88 98 PHE A N 1
ATOM 732 C CA . PHE A 1 98 ? 15.477 24.719 18.828 1 98.88 98 PHE A CA 1
ATOM 733 C C . PHE A 1 98 ? 15.359 23.625 17.781 1 98.88 98 PHE A C 1
ATOM 735 O O . PHE A 1 98 ? 15.461 22.438 18.094 1 98.88 98 PHE A O 1
ATOM 742 N N . ALA A 1 99 ? 15.211 24 16.547 1 98.81 99 ALA A N 1
ATOM 743 C CA . ALA A 1 99 ? 15.133 23.047 15.453 1 98.81 99 ALA A CA 1
ATOM 744 C C . ALA A 1 99 ? 15.734 23.625 14.172 1 98.81 99 ALA A C 1
ATOM 746 O O . ALA A 1 99 ? 15.695 24.844 13.961 1 98.81 99 ALA A O 1
ATOM 747 N N . VAL A 1 100 ? 16.266 22.75 13.406 1 98.81 100 VAL A N 1
ATOM 748 C CA . VAL A 1 100 ? 16.781 23.125 12.094 1 98.81 100 VAL A CA 1
ATOM 749 C C . VAL A 1 100 ? 15.711 22.891 11.031 1 98.81 100 VAL A C 1
ATOM 751 O O . VAL A 1 100 ? 15.109 21.812 10.977 1 98.81 100 VAL A O 1
ATOM 754 N N . LEU A 1 101 ? 15.438 23.953 10.227 1 98.81 101 LEU A N 1
ATOM 755 C CA . LEU A 1 101 ? 14.5 23.844 9.117 1 98.81 101 LEU A CA 1
ATOM 756 C C . LEU A 1 101 ? 15.234 23.781 7.785 1 98.81 101 LEU A C 1
ATOM 758 O O . LEU A 1 101 ? 16.234 24.469 7.586 1 98.81 101 LEU A O 1
ATOM 762 N N . SER A 1 102 ? 14.711 22.953 6.922 1 98.25 102 SER A N 1
ATOM 763 C CA . SER A 1 102 ? 15.242 22.844 5.566 1 98.25 102 SER A CA 1
ATOM 764 C C . SER A 1 102 ? 14.398 23.656 4.578 1 98.25 102 SER A C 1
ATOM 766 O O . SER A 1 102 ? 14.836 23.922 3.457 1 98.25 102 SER A O 1
ATOM 768 N N . SER A 1 103 ? 13.188 23.969 4.918 1 98.62 103 SER A N 1
ATOM 769 C CA . SER A 1 103 ? 12.273 24.797 4.148 1 98.62 103 SER A CA 1
ATOM 770 C C . SER A 1 103 ? 11.469 25.734 5.059 1 98.62 103 SER A C 1
ATOM 772 O O . SER A 1 103 ? 11.039 25.328 6.141 1 98.62 103 SER A O 1
ATOM 774 N N . TRP A 1 104 ? 11.305 27 4.582 1 98.75 104 TRP A N 1
ATOM 775 C CA . TRP A 1 104 ? 10.617 27.953 5.441 1 98.75 104 TRP A CA 1
ATOM 776 C C . TRP A 1 104 ? 10 29.078 4.617 1 98.75 104 TRP A C 1
ATOM 778 O O . TRP A 1 104 ? 10.328 29.234 3.441 1 98.75 104 TRP A O 1
ATOM 788 N N . ALA A 1 105 ? 9.078 29.734 5.23 1 98.62 105 ALA A N 1
ATOM 789 C CA . ALA A 1 105 ? 8.5 31 4.766 1 98.62 105 ALA A CA 1
ATOM 790 C C . ALA A 1 105 ? 8.242 31.953 5.93 1 98.62 105 ALA A C 1
ATOM 792 O O . ALA A 1 105 ? 8.117 31.516 7.078 1 98.62 105 ALA A O 1
ATOM 793 N N . ARG A 1 106 ? 8.242 33.188 5.648 1 98.19 106 ARG A N 1
ATOM 794 C CA . ARG A 1 106 ? 7.867 34.156 6.668 1 98.19 106 ARG A CA 1
ATOM 795 C C . ARG A 1 106 ? 6.402 34 7.07 1 98.19 106 ARG A C 1
ATOM 797 O O . ARG A 1 106 ? 5.543 33.781 6.219 1 98.19 106 ARG A O 1
ATOM 804 N N . ILE A 1 107 ? 6.168 34.094 8.328 1 97.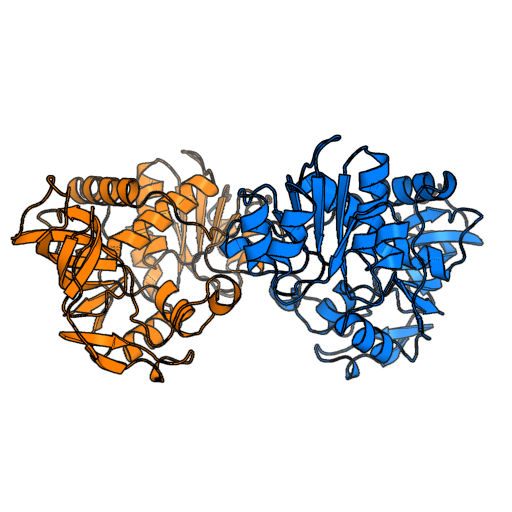62 107 ILE A N 1
ATOM 805 C CA . ILE A 1 107 ? 4.797 34 8.82 1 97.62 107 ILE A CA 1
ATOM 806 C C . ILE A 1 107 ? 3.996 35.219 8.359 1 97.62 107 ILE A C 1
ATOM 808 O O . ILE A 1 107 ? 4.43 36.344 8.531 1 97.62 107 ILE A O 1
ATOM 812 N N . PRO A 1 108 ? 2.85 34.969 7.836 1 93.81 108 PRO A N 1
ATOM 813 C CA . PRO A 1 108 ? 1.981 36.094 7.523 1 93.81 108 PRO A CA 1
ATOM 814 C C . PRO A 1 108 ? 1.544 36.844 8.773 1 93.81 108 PRO A C 1
ATOM 816 O O . PRO A 1 108 ? 1.468 36.281 9.859 1 93.81 108 PRO A O 1
ATOM 819 N N . ARG A 1 109 ? 1.311 38.188 8.742 1 85.94 109 ARG A N 1
ATOM 820 C CA . ARG A 1 109 ? 1.049 39.094 9.852 1 85.94 109 ARG A CA 1
ATOM 821 C C . ARG A 1 109 ? -0.171 38.656 10.648 1 85.94 109 ARG A C 1
ATOM 823 O O . ARG A 1 109 ? -0.269 38.938 11.852 1 85.94 109 ARG A O 1
ATOM 830 N N . ASN A 1 110 ? -0.95 37.781 10.227 1 86.06 110 ASN A N 1
ATOM 831 C CA . ASN A 1 110 ? -2.201 37.469 10.914 1 86.06 110 ASN A CA 1
ATOM 832 C C . ASN A 1 110 ? -2.193 36.062 11.5 1 86.06 110 ASN A C 1
ATOM 834 O O . ASN A 1 110 ? -3.242 35.562 11.891 1 86.06 110 ASN A O 1
ATOM 838 N N . LEU A 1 111 ? -0.971 35.594 11.734 1 94.75 111 LEU A N 1
ATOM 839 C CA . LEU A 1 111 ? -0.931 34.25 12.297 1 94.75 111 LEU A CA 1
ATOM 840 C C . LEU A 1 111 ? -0.088 34.219 13.57 1 94.75 111 LEU A C 1
ATOM 842 O O . LEU A 1 111 ? 0.98 34.812 13.625 1 94.75 111 LEU A O 1
ATOM 846 N N . THR A 1 112 ? -0.673 33.594 14.617 1 97 112 THR A N 1
ATOM 847 C CA . THR A 1 112 ? 0.149 33.219 15.773 1 97 112 THR A CA 1
ATOM 848 C C . THR A 1 112 ? 1.125 32.125 15.422 1 97 112 THR A C 1
ATOM 850 O O . THR A 1 112 ? 0.954 31.422 14.414 1 97 112 THR A O 1
ATOM 853 N N . PHE A 1 113 ? 2.197 31.953 16.219 1 98.31 113 PHE A N 1
ATOM 854 C CA . PHE A 1 113 ? 3.123 30.844 16.031 1 98.31 113 PHE A CA 1
ATOM 855 C C . PHE A 1 113 ? 2.389 29.516 16.078 1 98.31 113 PHE A C 1
ATOM 857 O O . PHE A 1 113 ? 2.678 28.609 15.305 1 98.31 113 PHE A O 1
ATOM 864 N N . ALA A 1 114 ? 1.429 29.406 17.016 1 98.06 114 ALA A N 1
ATOM 865 C CA . ALA A 1 114 ? 0.642 28.188 17.156 1 98.06 114 ALA A CA 1
ATOM 866 C C . ALA A 1 114 ? -0.111 27.859 15.875 1 98.06 114 ALA A C 1
ATOM 868 O O . ALA A 1 114 ? -0.089 26.719 15.406 1 98.06 114 ALA A O 1
ATOM 869 N N . GLU A 1 115 ? -0.706 28.812 15.312 1 96.94 115 GLU A N 1
ATOM 870 C CA . GLU A 1 115 ? -1.421 28.625 14.055 1 96.94 115 GLU A CA 1
ATOM 871 C C . GLU A 1 115 ? -0.459 28.297 12.922 1 96.94 115 GLU A C 1
ATOM 873 O O . GLU A 1 115 ? -0.706 27.359 12.148 1 96.94 115 GLU A O 1
ATOM 878 N N . ALA A 1 116 ? 0.628 29 12.844 1 98.19 116 ALA A N 1
ATOM 879 C CA . ALA A 1 116 ? 1.584 28.859 11.742 1 98.19 116 ALA A CA 1
ATOM 880 C C . ALA A 1 116 ? 2.207 27.469 11.719 1 98.19 116 ALA A C 1
ATOM 882 O O . ALA A 1 116 ? 2.398 26.891 10.656 1 98.19 116 ALA A O 1
ATOM 883 N N . ALA A 1 117 ? 2.443 26.891 12.859 1 98.12 117 ALA A N 1
ATOM 884 C CA . ALA A 1 117 ? 3.174 25.641 12.992 1 98.12 117 ALA A CA 1
ATOM 885 C C . ALA A 1 117 ? 2.391 24.484 12.383 1 98.12 117 ALA A C 1
ATOM 887 O O . ALA A 1 117 ? 2.965 23.438 12.039 1 98.12 117 ALA A O 1
ATOM 888 N N . GLY A 1 118 ? 1.128 24.672 12.227 1 95.56 118 GLY A N 1
ATOM 889 C CA . GLY A 1 118 ? 0.273 23.578 11.789 1 95.56 118 GLY A CA 1
ATOM 890 C C . GLY A 1 118 ? 0.063 23.547 10.289 1 95.56 118 GLY A C 1
ATOM 891 O O . GLY A 1 118 ? -0.645 22.672 9.773 1 95.56 118 GLY A O 1
ATOM 892 N N . TYR A 1 119 ? 0.689 24.375 9.453 1 97.75 119 TYR A N 1
ATOM 893 C CA . TYR A 1 119 ? 0.31 24.531 8.055 1 97.75 119 TYR A CA 1
ATOM 894 C C . TYR A 1 119 ? 1.276 23.781 7.145 1 97.75 119 TYR A C 1
ATOM 896 O O . TYR A 1 119 ? 0.864 23.188 6.141 1 97.75 119 TYR A O 1
ATOM 904 N N . PRO A 1 120 ? 2.631 23.688 7.414 1 98.31 120 PRO A N 1
ATOM 905 C CA . PRO A 1 120 ? 3.574 23.234 6.383 1 98.31 120 PRO A CA 1
ATOM 906 C C . PRO A 1 120 ? 3.223 21.875 5.805 1 98.31 120 PRO A C 1
ATOM 908 O O . PRO A 1 120 ? 2.834 21.766 4.641 1 98.31 120 PRO A O 1
ATOM 911 N N . SER A 1 121 ? 3.199 20.844 6.594 1 97.69 121 SER A N 1
ATOM 912 C CA . SER A 1 121 ? 2.924 19.5 6.086 1 97.69 121 SER A CA 1
ATOM 913 C C . SER A 1 121 ? 1.474 19.375 5.633 1 97.69 121 SER A C 1
ATOM 915 O O . SER A 1 121 ? 1.181 18.656 4.672 1 97.69 121 SER A O 1
ATOM 917 N N . VAL A 1 122 ? 0.605 20.031 6.293 1 97.5 122 VAL A N 1
ATOM 918 C CA . VAL A 1 122 ? -0.827 19.938 6.031 1 97.5 122 VAL A CA 1
ATOM 919 C C . VAL A 1 122 ? -1.126 20.469 4.629 1 97.5 122 VAL A C 1
ATOM 921 O O . VAL A 1 122 ? -1.771 19.781 3.826 1 97.5 122 VAL A O 1
ATOM 924 N N . VAL A 1 123 ? -0.603 21.609 4.309 1 98.44 123 VAL A N 1
ATOM 925 C CA . VAL A 1 123 ? -0.876 22.234 3.012 1 98.44 123 VAL A CA 1
ATOM 926 C C . VAL A 1 123 ? -0.107 21.484 1.917 1 98.44 123 VAL A C 1
ATOM 928 O O . VAL A 1 123 ? -0.626 21.281 0.819 1 98.44 123 VAL A O 1
ATOM 931 N N . GLU A 1 124 ? 1.144 21.109 2.248 1 98.62 124 GLU A N 1
ATOM 932 C CA . GLU A 1 124 ? 1.874 20.297 1.276 1 98.62 124 GLU A CA 1
ATOM 933 C C . GLU A 1 124 ? 1.083 19.062 0.891 1 98.62 124 GLU A C 1
ATOM 935 O O . GLU A 1 124 ? 0.933 18.75 -0.294 1 98.62 124 GLU A O 1
ATOM 940 N N . THR A 1 125 ? 0.551 18.328 1.849 1 98.12 125 THR A N 1
ATOM 941 C CA . THR A 1 125 ? -0.228 17.109 1.618 1 98.12 125 THR A CA 1
ATOM 942 C C . THR A 1 125 ? -1.487 17.422 0.815 1 98.12 125 THR A C 1
ATOM 944 O O . THR A 1 125 ? -1.81 16.719 -0.143 1 98.12 125 THR A O 1
ATOM 947 N N . ALA A 1 126 ? -2.17 18.469 1.207 1 98.56 126 ALA A N 1
ATOM 948 C CA . ALA A 1 126 ? -3.398 18.859 0.516 1 98.56 126 ALA A CA 1
ATOM 949 C C . ALA A 1 126 ? -3.139 19.109 -0.966 1 98.56 126 ALA A C 1
ATOM 951 O O . ALA A 1 126 ? -3.852 18.594 -1.826 1 98.56 126 ALA A O 1
ATOM 952 N N . LEU A 1 127 ? -2.094 19.875 -1.235 1 98.5 127 LEU A N 1
ATOM 953 C CA . LEU A 1 127 ? -1.767 20.188 -2.621 1 98.5 127 LEU A CA 1
ATOM 954 C C . LEU A 1 127 ? -1.372 18.938 -3.393 1 98.5 127 LEU A C 1
ATOM 956 O O . LEU A 1 127 ? -1.788 18.75 -4.539 1 98.5 127 LEU A O 1
ATOM 960 N N . ARG A 1 128 ? -0.632 18.125 -2.74 1 98.06 128 ARG A N 1
ATOM 961 C CA . ARG A 1 128 ? -0.164 16.891 -3.365 1 98.06 128 ARG A CA 1
ATOM 962 C C . ARG A 1 128 ? -1.335 15.992 -3.754 1 98.06 128 ARG A C 1
ATOM 964 O O . ARG A 1 128 ? -1.433 15.555 -4.902 1 98.06 128 ARG A O 1
ATOM 971 N N . ILE A 1 129 ? -2.236 15.734 -2.875 1 98.38 129 ILE A N 1
ATOM 972 C CA . ILE A 1 129 ? -3.285 14.758 -3.127 1 98.38 129 ILE A CA 1
ATOM 973 C C . ILE A 1 129 ? -4.328 15.344 -4.074 1 98.38 129 ILE A C 1
ATOM 975 O O . ILE A 1 129 ? -4.957 14.617 -4.848 1 98.38 129 ILE A O 1
ATOM 979 N N . LEU A 1 130 ? -4.512 16.672 -4.082 1 98.44 130 LEU A N 1
ATOM 980 C CA . LEU A 1 130 ? -5.371 17.297 -5.078 1 98.44 130 LEU A CA 1
ATOM 981 C C . LEU A 1 130 ? -4.785 17.141 -6.477 1 98.44 130 LEU A C 1
ATOM 983 O O . LEU A 1 130 ? -5.52 16.891 -7.438 1 98.44 130 LEU A O 1
ATOM 987 N N . ARG A 1 131 ? -3.496 17.312 -6.578 1 97.44 131 ARG A N 1
ATOM 988 C CA . ARG A 1 131 ? -2.842 17.094 -7.867 1 97.44 131 ARG A CA 1
ATOM 989 C C . ARG A 1 131 ? -2.984 15.648 -8.32 1 97.44 131 ARG A C 1
ATOM 991 O O . ARG A 1 131 ? -3.322 15.383 -9.477 1 97.44 131 ARG A O 1
ATOM 998 N N . LEU A 1 132 ? -2.799 14.75 -7.418 1 97.31 132 LEU A N 1
ATOM 999 C CA . LEU A 1 132 ? -2.77 13.328 -7.742 1 97.31 132 LEU A CA 1
ATOM 1000 C C . LEU A 1 132 ? -4.156 12.836 -8.148 1 97.31 132 LEU A C 1
ATOM 1002 O O . LEU A 1 132 ? -4.285 12.023 -9.07 1 97.31 132 LEU A O 1
ATOM 1006 N N . VAL A 1 133 ? -5.145 13.305 -7.426 1 98.12 133 VAL A N 1
ATOM 1007 C CA . VAL A 1 133 ? -6.48 12.781 -7.684 1 98.12 133 VAL A CA 1
ATOM 1008 C C . VAL A 1 133 ? -7.059 13.422 -8.938 1 98.12 133 VAL A C 1
ATOM 1010 O O . VAL A 1 133 ? -8.031 12.922 -9.508 1 98.12 133 VAL A O 1
ATOM 1013 N N . ASP A 1 134 ? -6.531 14.586 -9.359 1 97.19 134 ASP A N 1
ATOM 1014 C CA . ASP A 1 134 ? -6.773 15.242 -10.641 1 97.19 134 ASP A CA 1
ATOM 1015 C C . ASP A 1 134 ? -8.266 15.523 -10.836 1 97.19 134 ASP A C 1
ATOM 1017 O O . ASP A 1 134 ? -8.844 15.164 -11.859 1 97.19 134 ASP A O 1
ATOM 1021 N N . VAL A 1 135 ? -8.867 16.016 -9.812 1 98.25 135 VAL A N 1
ATOM 1022 C CA . VAL A 1 135 ? -10.242 16.484 -9.922 1 98.25 135 VAL A CA 1
ATOM 1023 C C . VAL A 1 135 ? -10.266 17.859 -10.602 1 98.25 135 VAL A C 1
ATOM 1025 O O . VAL A 1 135 ? -9.414 18.703 -10.328 1 98.25 135 VAL A O 1
ATOM 1028 N N . ARG A 1 136 ? -11.289 18.062 -11.523 1 97.31 136 ARG A N 1
ATOM 1029 C CA . ARG A 1 136 ? -11.336 19.281 -12.328 1 97.31 136 ARG A CA 1
ATOM 1030 C C . ARG A 1 136 ? -12.383 20.25 -11.789 1 97.31 136 ARG A C 1
ATOM 1032 O O . ARG A 1 136 ? -13.305 19.844 -11.07 1 97.31 136 ARG A O 1
ATOM 1039 N N . PRO A 1 137 ? -12.086 21.625 -12.109 1 98.06 137 PRO A N 1
ATOM 1040 C CA . PRO A 1 137 ? -13.156 22.562 -11.773 1 98.06 137 PRO A CA 1
ATOM 1041 C C . PRO A 1 137 ? -14.523 22.109 -12.297 1 98.06 137 PRO A C 1
ATOM 1043 O O . PRO A 1 137 ? -14.617 21.578 -13.406 1 98.06 137 PRO A O 1
ATOM 1046 N N . GLY A 1 138 ? -15.562 22.266 -11.461 1 98.12 138 GLY A N 1
ATOM 1047 C CA . GLY A 1 138 ? -16.906 21.859 -11.852 1 98.12 138 GLY A CA 1
ATOM 1048 C C . GLY A 1 138 ? -17.25 20.453 -11.414 1 98.12 138 GLY A C 1
ATOM 1049 O O . GLY A 1 138 ? -18.438 20.094 -11.344 1 98.12 138 GLY A O 1
ATOM 1050 N N . GLN A 1 139 ? -16.25 19.656 -11.078 1 98.56 139 GLN A N 1
ATOM 1051 C CA . GLN A 1 139 ? -16.453 18.297 -10.609 1 98.56 139 GLN A CA 1
ATOM 1052 C C . GLN A 1 139 ? -16.594 18.266 -9.086 1 98.56 139 GLN A C 1
ATOM 1054 O O . GLN A 1 139 ? -16.375 19.266 -8.414 1 98.56 139 GLN A O 1
ATOM 1059 N N . THR A 1 140 ? -17.016 17.141 -8.57 1 98.81 140 THR A N 1
ATOM 1060 C CA . THR A 1 140 ? -17.266 16.984 -7.145 1 98.81 140 THR A CA 1
ATOM 1061 C C . THR A 1 140 ? -16.219 16.094 -6.504 1 98.81 140 THR A C 1
ATOM 1063 O O . THR A 1 140 ? -15.961 14.977 -6.973 1 98.81 140 THR A O 1
ATOM 1066 N N . LEU A 1 141 ? -15.617 16.578 -5.465 1 98.94 141 LEU A N 1
ATOM 1067 C CA . LEU A 1 141 ? -14.609 15.875 -4.68 1 98.94 141 LEU A CA 1
ATOM 1068 C C . LEU A 1 141 ? -15.172 15.453 -3.324 1 98.94 141 LEU A C 1
ATOM 1070 O O . LEU A 1 141 ? -15.711 16.281 -2.59 1 98.94 141 LEU A O 1
ATOM 1074 N N . LEU A 1 142 ? -15.102 14.164 -3.053 1 98.94 142 LEU A N 1
ATOM 1075 C CA . LEU A 1 142 ? -15.445 13.633 -1.739 1 98.94 142 LEU A CA 1
ATOM 1076 C C . LEU A 1 142 ? -14.211 13.516 -0.857 1 98.94 142 LEU A C 1
ATOM 1078 O O . LEU A 1 142 ? -13.203 12.938 -1.269 1 98.94 142 LEU A O 1
ATOM 1082 N N . VAL A 1 143 ? -14.289 14.086 0.325 1 98.75 143 VAL A N 1
ATOM 1083 C CA . VAL A 1 143 ? -13.164 14.062 1.259 1 98.75 143 VAL A CA 1
ATOM 1084 C C . VAL A 1 143 ? -13.578 13.352 2.545 1 98.75 143 VAL A C 1
ATOM 1086 O O . VAL A 1 143 ? -14.414 13.859 3.303 1 98.75 143 VAL A O 1
ATOM 1089 N N . SER A 1 144 ? -13.023 12.18 2.803 1 97.69 144 SER A N 1
ATOM 1090 C CA . SER A 1 144 ? -13.195 11.5 4.082 1 97.69 144 SER A CA 1
ATOM 1091 C C . SER A 1 144 ? -12.164 11.969 5.102 1 97.69 144 SER A C 1
ATOM 1093 O O . SER A 1 144 ? -10.961 11.891 4.859 1 97.69 144 SER A O 1
ATOM 1095 N N . GLY A 1 145 ? -12.602 12.344 6.285 1 96.12 145 GLY A N 1
ATOM 1096 C CA . GLY A 1 145 ? -11.742 13.039 7.23 1 96.12 145 GLY A CA 1
ATOM 1097 C C . GLY A 1 145 ? -11.672 14.531 6.977 1 96.12 145 GLY A C 1
ATOM 1098 O O . GLY A 1 145 ? -10.602 15.133 7.066 1 96.12 145 GLY A O 1
ATOM 1099 N N . ALA A 1 146 ? -12.781 15.125 6.707 1 97.5 146 ALA A N 1
ATOM 1100 C CA . ALA A 1 146 ? -12.852 16.484 6.164 1 97.5 146 ALA A CA 1
ATOM 1101 C C . ALA A 1 146 ? -12.555 17.516 7.238 1 97.5 146 ALA A C 1
ATOM 1103 O O . ALA A 1 146 ? -12.133 18.641 6.93 1 97.5 146 ALA A O 1
ATOM 1104 N N . ALA A 1 147 ? -12.75 17.172 8.453 1 96.94 147 ALA A N 1
ATOM 1105 C CA . ALA A 1 147 ? -12.648 18.172 9.516 1 96.94 147 ALA A CA 1
ATOM 1106 C C . ALA A 1 147 ? -11.219 18.297 10.023 1 96.94 147 ALA A C 1
ATOM 1108 O O . ALA A 1 147 ? -10.883 19.25 10.734 1 96.94 147 ALA A O 1
ATOM 1109 N N . GLY A 1 148 ? -10.383 17.344 9.672 1 95.94 148 GLY A N 1
ATOM 1110 C CA . GLY A 1 148 ? -9.008 17.391 10.141 1 95.94 148 GLY A CA 1
ATOM 1111 C C . GLY A 1 148 ? -8.18 18.453 9.469 1 95.94 148 GLY A C 1
ATOM 1112 O O . GLY A 1 148 ? -8.703 19.266 8.711 1 95.94 148 GLY A O 1
ATOM 1113 N N . GLY A 1 149 ? -6.898 18.5 9.812 1 96.06 149 GLY A N 1
ATOM 1114 C CA . GLY A 1 149 ? -6 19.5 9.242 1 96.06 149 GLY A CA 1
ATOM 1115 C C . GLY A 1 149 ? -5.918 19.438 7.73 1 96.06 149 GLY A C 1
ATOM 1116 O O . GLY A 1 149 ? -6.199 20.422 7.047 1 96.06 149 GLY A O 1
ATOM 1117 N N . VAL A 1 150 ? -5.598 18.266 7.246 1 97.38 150 VAL A N 1
ATOM 1118 C CA . VAL A 1 150 ? -5.457 18.094 5.801 1 97.38 150 VAL A CA 1
ATOM 1119 C C . VAL A 1 150 ? -6.816 18.266 5.129 1 97.38 150 VAL A C 1
ATOM 1121 O O . VAL A 1 150 ? -6.934 18.938 4.102 1 97.38 150 VAL A O 1
ATOM 1124 N N . GLY A 1 151 ? -7.855 17.672 5.719 1 97.81 151 GLY A N 1
ATOM 1125 C CA . GLY A 1 151 ? -9.195 17.781 5.164 1 97.81 151 GLY A CA 1
ATOM 1126 C C . GLY A 1 151 ? -9.672 19.219 5.043 1 97.81 151 GLY A C 1
ATOM 1127 O O . GLY A 1 151 ? -10.188 19.625 3.998 1 97.81 151 GLY A O 1
ATOM 1128 N N . SER A 1 152 ? -9.438 19.984 6.059 1 97.62 152 SER A N 1
ATOM 1129 C CA . SER A 1 152 ? -9.828 21.391 6.055 1 97.62 152 SER A CA 1
ATOM 1130 C C . SER A 1 152 ? -9.094 22.172 4.969 1 97.62 152 SER A C 1
ATOM 1132 O O . SER A 1 152 ? -9.688 23 4.277 1 97.62 152 SER A O 1
ATOM 1134 N N . ALA A 1 153 ? -7.824 21.891 4.859 1 98.25 153 ALA A N 1
ATOM 1135 C CA . ALA A 1 153 ? -7.043 22.531 3.809 1 98.25 153 ALA A CA 1
ATOM 1136 C C . ALA A 1 153 ? -7.559 22.156 2.426 1 98.25 153 ALA A C 1
ATOM 1138 O O . ALA A 1 153 ? -7.75 23.016 1.565 1 98.25 153 ALA A O 1
ATOM 1139 N N . VAL A 1 154 ? -7.855 20.875 2.236 1 98.75 154 VAL A N 1
ATOM 1140 C CA . VAL A 1 154 ? -8.32 20.359 0.953 1 98.75 154 VAL A CA 1
ATOM 1141 C C . VAL A 1 154 ? -9.633 21.047 0.566 1 98.75 154 VAL A C 1
ATOM 1143 O O . VAL A 1 154 ? -9.781 21.516 -0.565 1 98.75 154 VAL A O 1
ATOM 1146 N N . LEU A 1 155 ? -10.562 21.156 1.491 1 98.69 155 LEU A N 1
ATOM 1147 C CA . LEU A 1 155 ? -11.867 21.734 1.197 1 98.69 155 LEU A CA 1
ATOM 1148 C C . LEU A 1 155 ? -11.734 23.172 0.726 1 98.69 155 LEU A C 1
ATOM 1150 O O . LEU A 1 155 ? -12.328 23.562 -0.281 1 98.69 155 LEU A O 1
ATOM 1154 N N . GLN A 1 156 ? -10.93 23.922 1.379 1 98.69 156 GLN A N 1
ATOM 1155 C CA . GLN A 1 156 ? -10.805 25.344 1.077 1 98.69 156 GLN A CA 1
ATOM 1156 C C . GLN A 1 156 ? -10.047 25.562 -0.227 1 98.69 156 GLN A C 1
ATOM 1158 O O . GLN A 1 156 ? -10.453 26.391 -1.054 1 98.69 156 GLN A O 1
ATOM 1163 N N . ILE A 1 157 ? -8.992 24.797 -0.462 1 98.62 157 ILE A N 1
ATOM 1164 C CA . ILE A 1 157 ? -8.211 24.922 -1.686 1 98.62 157 ILE A CA 1
ATOM 1165 C C . ILE A 1 157 ? -9.047 24.484 -2.883 1 98.62 157 ILE A C 1
ATOM 1167 O O . ILE A 1 157 ? -9.031 25.125 -3.932 1 98.62 157 ILE A O 1
ATOM 1171 N N . ALA A 1 158 ? -9.75 23.375 -2.711 1 98.69 158 ALA A N 1
ATOM 1172 C CA . ALA A 1 158 ? -10.609 22.891 -3.779 1 98.69 158 ALA A CA 1
ATOM 1173 C C . ALA A 1 158 ? -11.672 23.922 -4.152 1 98.69 158 ALA A C 1
ATOM 1175 O O . ALA A 1 158 ? -11.898 24.188 -5.336 1 98.69 158 ALA A O 1
ATOM 1176 N N . ARG A 1 159 ? -12.242 24.531 -3.195 1 97.44 159 ARG A N 1
ATOM 1177 C CA . ARG A 1 159 ? -13.258 25.547 -3.443 1 97.44 159 ARG A CA 1
ATOM 1178 C C . ARG A 1 159 ? -12.68 26.719 -4.223 1 97.44 159 ARG A C 1
ATOM 1180 O O . ARG A 1 159 ? -13.305 27.234 -5.152 1 97.44 159 ARG A O 1
ATOM 1187 N N . GLU A 1 160 ? -11.531 27.109 -3.846 1 97.12 160 GLU A N 1
ATOM 1188 C CA . GLU A 1 160 ? -10.859 28.219 -4.531 1 97.12 160 GLU A CA 1
ATOM 1189 C C . GLU A 1 160 ? -10.617 27.875 -6 1 97.12 160 GLU A C 1
ATOM 1191 O O . GLU A 1 160 ? -10.523 28.781 -6.84 1 97.12 160 GLU A O 1
ATOM 1196 N N . ARG A 1 161 ? -10.594 26.641 -6.293 1 97.25 161 ARG A N 1
ATOM 1197 C CA . ARG A 1 161 ? -10.305 26.172 -7.648 1 97.25 161 ARG A CA 1
ATOM 1198 C C . ARG A 1 161 ? -11.586 25.859 -8.406 1 97.25 161 ARG A C 1
ATOM 1200 O O . ARG A 1 161 ? -11.539 25.328 -9.523 1 97.25 161 ARG A O 1
ATOM 1207 N N . GLY A 1 162 ? -12.703 26.062 -7.82 1 98.06 162 GLY A N 1
ATOM 1208 C CA . GLY A 1 162 ? -13.977 25.844 -8.484 1 98.06 162 GLY A CA 1
ATOM 1209 C C . GLY A 1 162 ? -14.438 24.406 -8.438 1 98.06 162 GLY A C 1
ATOM 1210 O O . GLY A 1 162 ? -15.25 23.984 -9.258 1 98.06 162 GLY A O 1
ATOM 1211 N N . ILE A 1 163 ? -13.938 23.641 -7.504 1 98.62 163 ILE A N 1
ATOM 1212 C CA . ILE A 1 163 ? -14.32 22.25 -7.301 1 98.62 163 ILE A CA 1
ATOM 1213 C C . ILE A 1 163 ? -15.406 22.156 -6.234 1 98.62 163 ILE A C 1
ATOM 1215 O O . ILE A 1 163 ? -15.32 22.828 -5.195 1 98.62 163 ILE A O 1
ATOM 1219 N N . LYS A 1 164 ? -16.438 21.438 -6.516 1 98.56 164 LYS A N 1
ATOM 1220 C CA . LYS A 1 164 ? -17.438 21.156 -5.492 1 98.56 164 LYS A CA 1
ATOM 1221 C C . LYS A 1 164 ? -16.922 20.125 -4.488 1 98.56 164 LYS A C 1
ATOM 1223 O O . LYS A 1 164 ? -16.188 19.203 -4.855 1 98.56 164 LYS A O 1
ATOM 1228 N N . VAL A 1 165 ? -17.359 20.312 -3.199 1 98.75 165 VAL A N 1
ATOM 1229 C CA . VAL A 1 165 ? -16.766 19.453 -2.193 1 98.75 165 VAL A CA 1
ATOM 1230 C C . VAL A 1 165 ? -17.859 18.859 -1.304 1 98.75 165 VAL A C 1
ATOM 1232 O O . VAL A 1 165 ? -18.797 19.562 -0.923 1 98.75 165 VAL A O 1
ATOM 1235 N N . ILE A 1 166 ? -17.797 17.578 -1.072 1 98.81 166 ILE A N 1
ATOM 1236 C CA . ILE A 1 166 ? -18.516 16.828 -0.053 1 98.81 166 ILE A CA 1
ATOM 1237 C C . ILE A 1 166 ? -17.547 16.328 1.015 1 98.81 166 ILE A C 1
ATOM 1239 O O . ILE A 1 166 ? -16.484 15.797 0.693 1 98.81 166 ILE A O 1
ATOM 1243 N N . GLY A 1 167 ? -17.859 16.594 2.275 1 98.38 167 GLY A N 1
ATOM 1244 C CA . GLY A 1 167 ? -16.984 16.172 3.361 1 98.38 167 GLY A CA 1
ATOM 1245 C C . GLY A 1 167 ? -17.688 15.258 4.355 1 98.38 167 GLY A C 1
ATOM 1246 O O . GLY A 1 167 ? -18.844 15.5 4.719 1 98.38 167 GLY A O 1
ATOM 1247 N N . THR A 1 168 ? -17.016 14.195 4.719 1 97.75 168 THR A N 1
ATOM 1248 C CA . THR A 1 168 ? -17.516 13.375 5.82 1 97.75 168 THR A CA 1
ATOM 1249 C C . THR A 1 168 ? -16.734 13.672 7.105 1 97.75 168 THR A C 1
ATOM 1251 O O . THR A 1 168 ? -15.523 13.906 7.062 1 97.75 168 THR A O 1
ATOM 1254 N N . ALA A 1 169 ? -17.422 13.727 8.234 1 96.31 169 ALA A N 1
ATOM 1255 C CA . ALA A 1 169 ? -16.859 13.992 9.547 1 96.31 169 ALA A CA 1
ATOM 1256 C C . ALA A 1 169 ? -17.781 13.508 10.664 1 96.31 169 ALA A C 1
ATOM 1258 O O . ALA A 1 169 ? -18.891 13.039 10.391 1 96.31 169 ALA A O 1
ATOM 1259 N N . GLY A 1 170 ? -17.25 13.5 11.883 1 94.94 170 GLY A N 1
ATOM 1260 C CA . GLY A 1 170 ? -18.125 13.25 13.016 1 94.94 170 GLY A CA 1
ATOM 1261 C C . GLY A 1 170 ? -19.25 14.258 13.141 1 94.94 170 GLY A C 1
ATOM 1262 O O . GLY A 1 170 ? -19.109 15.398 12.688 1 94.94 170 GLY A O 1
ATOM 1263 N N . ALA A 1 171 ? -20.266 13.844 13.828 1 95.31 171 ALA A N 1
ATOM 1264 C CA . ALA A 1 171 ? -21.469 14.672 13.945 1 95.31 171 ALA A CA 1
ATOM 1265 C C . ALA A 1 171 ? -21.141 16.031 14.539 1 95.31 171 ALA A C 1
ATOM 1267 O O . ALA A 1 171 ? -21.656 17.062 14.094 1 95.31 171 ALA A O 1
ATOM 1268 N N . ALA A 1 172 ? -20.25 16.094 15.422 1 95.31 172 ALA A N 1
ATOM 1269 C CA . ALA A 1 172 ? -19.906 17.312 16.141 1 95.31 172 ALA A CA 1
ATOM 1270 C C . ALA A 1 172 ? -19.172 18.297 15.242 1 95.31 172 ALA A C 1
ATOM 1272 O O . ALA A 1 172 ? -19.047 19.469 15.57 1 95.31 172 ALA A O 1
ATOM 1273 N N . ASN A 1 173 ? -18.688 17.797 14.078 1 96.56 173 ASN A N 1
ATOM 1274 C CA . ASN A 1 173 ? -17.828 18.625 13.242 1 96.56 173 ASN A CA 1
ATOM 1275 C C . ASN A 1 173 ? -18.516 19.016 11.945 1 96.56 173 ASN A C 1
ATOM 1277 O O . ASN A 1 173 ? -17.906 19.625 11.062 1 96.56 173 ASN A O 1
ATOM 1281 N N . LEU A 1 174 ? -19.812 18.719 11.758 1 97.62 174 LEU A N 1
ATOM 1282 C CA . LEU A 1 174 ? -20.5 18.938 10.492 1 97.62 174 LEU A CA 1
ATOM 1283 C C . LEU A 1 174 ? -20.672 20.422 10.211 1 97.62 174 LEU A C 1
ATOM 1285 O O . LEU A 1 174 ? -20.547 20.859 9.07 1 97.62 174 LEU A O 1
ATOM 1289 N N . ASP A 1 175 ? -20.922 21.188 11.242 1 97.62 175 ASP A N 1
ATOM 1290 C CA . ASP A 1 175 ? -21.062 22.625 11.047 1 97.62 175 ASP A CA 1
ATOM 1291 C C . ASP A 1 175 ? -19.75 23.25 10.586 1 97.62 175 ASP A C 1
ATOM 1293 O O . ASP A 1 175 ? -19.75 24.156 9.742 1 97.62 175 ASP A O 1
ATOM 1297 N N . TYR A 1 176 ? -18.734 22.797 11.148 1 97.56 176 TYR A N 1
ATOM 1298 C CA . TYR A 1 176 ? -17.422 23.266 10.727 1 97.56 176 TYR A CA 1
ATOM 1299 C C . TYR A 1 176 ? -17.172 22.938 9.258 1 97.56 176 TYR A C 1
ATOM 1301 O O . TYR A 1 176 ? -16.797 23.812 8.477 1 97.56 176 TYR A O 1
ATOM 1309 N N . VAL A 1 177 ? -17.422 21.703 8.844 1 98.25 177 VAL A N 1
ATOM 1310 C CA . VAL A 1 177 ? -17.234 21.266 7.461 1 98.25 177 VAL A CA 1
ATOM 1311 C C . VAL A 1 177 ? -18.094 22.109 6.523 1 98.25 177 VAL A C 1
ATOM 1313 O O . VAL A 1 177 ? -17.625 22.562 5.477 1 98.25 177 VAL A O 1
ATOM 1316 N N . ARG A 1 178 ? -19.312 22.453 6.922 1 98.44 178 ARG A N 1
ATOM 1317 C CA . ARG A 1 178 ? -20.203 23.281 6.129 1 98.44 178 ARG A CA 1
ATOM 1318 C C . ARG A 1 178 ? -19.656 24.703 6.016 1 98.44 178 ARG A C 1
ATOM 1320 O O . ARG A 1 178 ? -19.75 25.328 4.953 1 98.44 178 ARG A O 1
ATOM 1327 N N . SER A 1 179 ? -19.094 25.125 7.109 1 97.75 179 SER A N 1
ATOM 1328 C CA . SER A 1 179 ? -18.562 26.484 7.133 1 97.75 179 SER A CA 1
ATOM 1329 C C . SER A 1 179 ? -17.406 26.641 6.16 1 97.75 179 SER A C 1
ATOM 1331 O O . SER A 1 179 ? -17.078 27.75 5.746 1 97.75 179 SER A O 1
ATOM 1333 N N . LEU A 1 180 ? -16.828 25.578 5.801 1 97.5 180 LEU A N 1
ATOM 1334 C CA . LEU A 1 180 ? -15.727 25.594 4.848 1 97.5 180 LEU A CA 1
ATOM 1335 C C . LEU A 1 180 ? -16.234 25.5 3.414 1 97.5 180 LEU A C 1
ATOM 1337 O O . LEU A 1 180 ? -15.453 25.438 2.471 1 97.5 180 LEU A O 1
ATOM 1341 N N . GLY A 1 181 ? -17.531 25.422 3.252 1 96.88 181 GLY A N 1
ATOM 1342 C CA . GLY A 1 181 ? -18.141 25.469 1.933 1 96.88 181 GLY A CA 1
ATOM 1343 C C . GLY A 1 181 ? -18.469 24.109 1.366 1 96.88 181 GLY A C 1
ATOM 1344 O O . GLY A 1 181 ? -18.734 23.969 0.171 1 96.88 181 GLY A O 1
ATOM 1345 N N . ALA A 1 182 ? -18.484 23.094 2.213 1 98.38 182 ALA A N 1
ATOM 1346 C CA . ALA A 1 182 ? -18.719 21.734 1.734 1 98.38 182 ALA A CA 1
ATOM 1347 C C . ALA A 1 182 ? -20.125 21.266 2.105 1 98.38 182 ALA A C 1
ATOM 1349 O O . ALA A 1 182 ? -20.703 21.734 3.084 1 98.38 182 ALA A O 1
ATOM 1350 N N . LEU A 1 183 ? -20.672 20.422 1.273 1 98.69 183 LEU A N 1
ATOM 1351 C CA . LEU A 1 183 ? -21.75 19.578 1.761 1 98.69 183 LEU A CA 1
ATOM 1352 C C . LEU A 1 183 ? -21.234 18.547 2.762 1 98.69 183 LEU A C 1
ATOM 1354 O O . LEU A 1 183 ? -20.188 17.938 2.535 1 98.69 183 LEU A O 1
ATOM 1358 N N . ALA A 1 184 ? -21.938 18.484 3.889 1 98.44 184 ALA A N 1
ATOM 1359 C CA . ALA A 1 184 ? -21.391 17.688 4.977 1 98.44 184 ALA A CA 1
ATOM 1360 C C . ALA A 1 184 ? -22.344 16.531 5.336 1 98.44 184 ALA A C 1
ATOM 1362 O O . ALA A 1 184 ? -23.562 16.703 5.332 1 98.44 184 ALA A O 1
ATOM 1363 N N . THR A 1 185 ? -21.781 15.391 5.621 1 98.19 185 THR A N 1
ATOM 1364 C CA . THR A 1 185 ? -22.516 14.273 6.195 1 98.19 185 THR A CA 1
ATOM 1365 C C . THR A 1 185 ? -21.625 13.438 7.109 1 98.19 185 THR A C 1
ATOM 1367 O O . THR A 1 185 ? -20.422 13.664 7.172 1 98.19 185 THR A O 1
ATOM 1370 N N . THR A 1 186 ? -22.25 12.531 7.855 1 96.56 186 THR A N 1
ATOM 1371 C CA . THR A 1 186 ? -21.5 11.75 8.844 1 96.56 186 THR A CA 1
ATOM 1372 C C . THR A 1 186 ? -20.906 10.5 8.211 1 96.56 186 THR A C 1
ATOM 1374 O O . THR A 1 186 ? -21.469 9.953 7.254 1 96.56 186 THR A O 1
ATOM 1377 N N . TYR A 1 187 ? -19.734 10.117 8.727 1 91.75 187 TYR A N 1
ATOM 1378 C CA . TYR A 1 187 ? -19.234 8.781 8.406 1 91.75 187 TYR A CA 1
ATOM 1379 C C . TYR A 1 187 ? -20 7.719 9.188 1 91.75 187 TYR A C 1
ATOM 1381 O O . TYR A 1 187 ? -21.062 7.996 9.75 1 91.75 187 TYR A O 1
ATOM 1389 N N . GLY A 1 188 ? -19.531 6.5 9.203 1 90.69 188 GLY A N 1
ATOM 1390 C CA . GLY A 1 188 ? -20.219 5.422 9.891 1 90.69 188 GLY A CA 1
ATOM 1391 C C . GLY A 1 188 ? -21.188 4.672 9 1 90.69 188 GLY A C 1
ATOM 1392 O O . GLY A 1 188 ? -21.125 4.773 7.773 1 90.69 188 GLY A O 1
ATOM 1393 N N . ASP A 1 189 ? -22.047 3.955 9.68 1 93.44 189 ASP A N 1
ATOM 1394 C CA . ASP A 1 189 ? -22.969 3.09 8.945 1 93.44 189 ASP A CA 1
ATOM 1395 C C . ASP A 1 189 ? -23.844 3.904 7.996 1 93.44 189 ASP A C 1
ATOM 1397 O O . ASP A 1 189 ? -24.391 4.938 8.383 1 93.44 189 ASP A O 1
ATOM 1401 N N . GLY A 1 190 ? -23.938 3.48 6.734 1 96.31 190 GLY A N 1
ATOM 1402 C CA . GLY A 1 190 ? -24.797 4.102 5.746 1 96.31 190 GLY A CA 1
ATOM 1403 C C . GLY A 1 190 ? -24.172 5.316 5.086 1 96.31 190 GLY A C 1
ATOM 1404 O O . GLY A 1 190 ? -24.859 6.055 4.367 1 96.31 190 GLY A O 1
ATOM 1405 N N . TRP A 1 191 ? -22.906 5.543 5.328 1 97 191 TRP A N 1
ATOM 1406 C CA . TRP A 1 191 ? -22.281 6.781 4.863 1 97 191 TRP A CA 1
ATOM 1407 C C . TRP A 1 191 ? -22.25 6.836 3.34 1 97 191 TRP A C 1
ATOM 1409 O O . TRP A 1 191 ? -22.422 7.902 2.746 1 97 191 TRP A O 1
ATOM 1419 N N . VAL A 1 192 ? -22.141 5.711 2.684 1 98.06 192 VAL A N 1
ATOM 1420 C CA . VAL A 1 192 ? -22.078 5.676 1.226 1 98.06 192 VAL A CA 1
ATOM 1421 C C . VAL A 1 192 ? -23.391 6.18 0.644 1 98.06 192 VAL A C 1
ATOM 1423 O O . VAL A 1 192 ? -23.406 7.023 -0.256 1 98.06 192 VAL A O 1
ATOM 1426 N N . GLU A 1 193 ? -24.453 5.668 1.176 1 98.12 193 GLU A N 1
ATOM 1427 C CA . GLU A 1 193 ? -25.781 6.086 0.718 1 98.12 193 GLU A CA 1
ATOM 1428 C C . GLU A 1 193 ? -26.031 7.562 1.005 1 98.12 193 GLU A C 1
ATOM 1430 O O . GLU A 1 193 ? -26.609 8.273 0.18 1 98.12 193 GLU A O 1
ATOM 1435 N N . ARG A 1 194 ? -25.656 8.047 2.15 1 98.44 194 ARG A N 1
ATOM 1436 C CA . ARG A 1 194 ? -25.828 9.453 2.488 1 98.44 194 ARG A CA 1
ATOM 1437 C C . ARG A 1 194 ? -25.062 10.344 1.51 1 98.44 194 ARG A C 1
ATOM 1439 O O . ARG A 1 194 ? -25.562 11.391 1.094 1 98.44 194 ARG A O 1
ATOM 1446 N N . VAL A 1 195 ? -23.828 9.914 1.13 1 98.62 195 VAL A N 1
ATOM 1447 C CA . VAL A 1 195 ? -23.031 10.68 0.171 1 98.62 195 VAL A CA 1
ATOM 1448 C C . VAL A 1 195 ? -23.719 10.664 -1.191 1 98.62 195 VAL A C 1
ATOM 1450 O O . VAL A 1 195 ? -23.797 11.695 -1.868 1 98.62 195 VAL A O 1
ATOM 1453 N N . ARG A 1 196 ? -24.234 9.516 -1.577 1 98.19 196 ARG A N 1
ATOM 1454 C CA . ARG A 1 196 ? -24.938 9.398 -2.855 1 98.19 196 ARG A CA 1
ATOM 1455 C C . ARG A 1 196 ? -26.094 10.391 -2.949 1 98.19 196 ARG A C 1
ATOM 1457 O O . ARG A 1 196 ? -26.344 10.945 -4.02 1 98.19 196 ARG A O 1
ATOM 1464 N N . GLU A 1 197 ? -26.719 10.602 -1.892 1 98 197 GLU A N 1
ATOM 1465 C CA . GLU A 1 197 ? -27.859 11.516 -1.845 1 98 197 GLU A CA 1
ATOM 1466 C C . GLU A 1 197 ? -27.406 12.961 -2.068 1 98 197 GLU A C 1
ATOM 1468 O O . GLU A 1 197 ? -28.219 13.812 -2.443 1 98 197 GLU A O 1
ATOM 1473 N N . LEU A 1 198 ? -26.172 13.273 -1.822 1 98.25 198 LEU A N 1
ATOM 1474 C CA . LEU A 1 198 ? -25.656 14.641 -1.952 1 98.25 198 LEU A CA 1
ATOM 1475 C C . LEU A 1 198 ? -25.234 14.93 -3.387 1 98.25 198 LEU A C 1
ATOM 1477 O O . LEU A 1 198 ? -25.078 16.094 -3.771 1 98.25 198 LEU A O 1
ATOM 1481 N N . GLY A 1 199 ? -25 13.883 -4.184 1 96.44 199 GLY A N 1
ATOM 1482 C CA . GLY A 1 199 ? -24.672 14.07 -5.586 1 96.44 199 GLY A CA 1
ATOM 1483 C C . GLY A 1 199 ? -23.609 13.102 -6.078 1 96.44 199 GLY A C 1
ATOM 1484 O O . GLY A 1 199 ? -23.062 12.32 -5.297 1 96.44 199 GLY A O 1
ATOM 1485 N N . PRO A 1 200 ? -23.391 13.148 -7.371 1 97.69 200 PRO A N 1
ATOM 1486 C CA . PRO A 1 200 ? -22.344 12.289 -7.934 1 97.69 200 PRO A CA 1
ATOM 1487 C C . PRO A 1 200 ? -20.938 12.672 -7.457 1 97.69 200 PRO A C 1
ATOM 1489 O O . PRO A 1 200 ? -20.688 13.844 -7.18 1 97.69 200 PRO A O 1
ATOM 1492 N N . VAL A 1 201 ? -20.062 11.719 -7.367 1 98.69 201 VAL A N 1
ATOM 1493 C CA . VAL A 1 201 ? -18.688 11.914 -6.922 1 98.69 201 VAL A CA 1
ATOM 1494 C C . VAL A 1 201 ? -17.719 11.648 -8.078 1 98.69 201 VAL A C 1
ATOM 1496 O O . VAL A 1 201 ? -17.703 10.539 -8.633 1 98.69 201 VAL A O 1
ATOM 1499 N N . ASP A 1 202 ? -16.906 12.609 -8.414 1 98.81 202 ASP A N 1
ATOM 1500 C CA . ASP A 1 202 ? -15.969 12.469 -9.523 1 98.81 202 ASP A CA 1
ATOM 1501 C C . ASP A 1 202 ? -14.602 11.992 -9.023 1 98.81 202 ASP A C 1
ATOM 1503 O O . ASP A 1 202 ? -13.859 11.344 -9.766 1 98.81 202 ASP A O 1
ATOM 1507 N N . ALA A 1 203 ? -14.242 12.312 -7.805 1 98.88 203 ALA A N 1
ATOM 1508 C CA . ALA A 1 203 ? -12.984 11.938 -7.16 1 98.88 203 ALA A CA 1
ATOM 1509 C C . ALA A 1 203 ? -13.141 11.867 -5.645 1 98.88 203 ALA A C 1
ATOM 1511 O O . ALA A 1 203 ? -14.055 12.469 -5.082 1 98.88 203 ALA A O 1
ATOM 1512 N N . ALA A 1 204 ? -12.258 11.125 -5.027 1 98.88 204 ALA A N 1
ATOM 1513 C CA . ALA A 1 204 ? -12.406 10.945 -3.584 1 98.88 204 ALA A CA 1
ATOM 1514 C C . ALA A 1 204 ? -11.047 10.844 -2.9 1 98.88 204 ALA A C 1
ATOM 1516 O O . ALA A 1 204 ? -10.086 10.336 -3.484 1 98.88 204 ALA A O 1
ATOM 1517 N N . LEU A 1 205 ? -10.992 11.352 -1.689 1 98.81 205 LEU A N 1
ATOM 1518 C CA . LEU A 1 205 ? -9.797 11.305 -0.853 1 98.81 205 LEU A CA 1
ATOM 1519 C C . LEU A 1 205 ? -10.086 10.617 0.476 1 98.81 205 LEU A C 1
ATOM 1521 O O . LEU A 1 205 ? -11.125 10.867 1.096 1 98.81 205 LEU A O 1
ATOM 1525 N N . ASP A 1 206 ? -9.172 9.758 0.888 1 98 206 ASP A N 1
ATOM 1526 C CA . ASP A 1 206 ? -9.195 9.164 2.221 1 98 206 ASP A CA 1
ATOM 1527 C C . ASP A 1 206 ? -8.094 9.75 3.102 1 98 206 ASP A C 1
ATOM 1529 O O . ASP A 1 206 ? -6.91 9.484 2.879 1 98 206 ASP A O 1
ATOM 1533 N N . LEU A 1 207 ? -8.523 10.383 4.191 1 96.69 207 LEU A N 1
ATOM 1534 C CA . LEU A 1 207 ? -7.512 11.125 4.941 1 96.69 207 LEU A CA 1
ATOM 1535 C C . LEU A 1 207 ? -7.418 10.617 6.375 1 96.69 207 LEU A C 1
ATOM 1537 O O . LEU A 1 207 ? -6.586 11.086 7.152 1 96.69 207 LEU A O 1
ATOM 1541 N N . ASN A 1 208 ? -8.227 9.641 6.719 1 90.81 208 ASN A N 1
ATOM 1542 C CA . ASN A 1 208 ? -8.18 9.203 8.109 1 90.81 208 ASN A CA 1
ATOM 1543 C C . ASN A 1 208 ? -8 7.688 8.211 1 90.81 208 ASN A C 1
ATOM 1545 O O . ASN A 1 208 ? -7.73 7.168 9.297 1 90.81 208 ASN A O 1
ATOM 1549 N N . GLY A 1 209 ? -8.18 6.996 7.164 1 88.06 209 GLY A N 1
ATOM 1550 C CA . GLY A 1 209 ? -7.953 5.559 7.188 1 88.06 209 GLY A CA 1
ATOM 1551 C C . GLY A 1 209 ? -9 4.801 7.973 1 88.06 209 GLY A C 1
ATOM 1552 O O . GLY A 1 209 ? -8.68 3.846 8.688 1 88.06 209 GLY A O 1
ATOM 1553 N N . ALA A 1 210 ? -10.234 5.234 7.934 1 85.81 210 ALA A N 1
ATOM 1554 C CA . ALA A 1 210 ? -11.297 4.656 8.75 1 85.81 210 ALA A CA 1
ATOM 1555 C C . ALA A 1 210 ? -12.023 3.547 8 1 85.81 210 ALA A C 1
ATOM 1557 O O . ALA A 1 210 ? -13.234 3.361 8.172 1 85.81 210 ALA A O 1
ATOM 1558 N N . GLY A 1 211 ? -11.359 2.908 7.07 1 90 211 GLY A N 1
ATOM 1559 C CA . GLY A 1 211 ? -11.93 1.759 6.383 1 90 211 GLY A CA 1
ATOM 1560 C C . GLY A 1 211 ? -12.961 2.137 5.336 1 90 211 GLY A C 1
ATOM 1561 O O . GLY A 1 211 ? -13.953 1.431 5.148 1 90 211 GLY A O 1
ATOM 1562 N N . VAL A 1 212 ? -12.727 3.223 4.641 1 94.19 212 VAL A N 1
ATOM 1563 C CA . VAL A 1 212 ? -13.758 3.73 3.744 1 94.19 212 VAL A CA 1
ATOM 1564 C C . VAL A 1 212 ? -13.359 3.449 2.295 1 94.19 212 VAL A C 1
ATOM 1566 O O . VAL A 1 212 ? -14.102 3.789 1.368 1 94.19 212 VAL A O 1
ATOM 1569 N N . ILE A 1 213 ? -12.312 2.826 2.018 1 95.81 213 ILE A N 1
ATOM 1570 C CA . ILE A 1 213 ? -11.695 2.744 0.702 1 95.81 213 ILE A CA 1
ATOM 1571 C C . ILE A 1 213 ? -12.656 2.088 -0.285 1 95.81 213 ILE A C 1
ATOM 1573 O O . ILE A 1 213 ? -12.82 2.566 -1.41 1 95.81 213 ILE A O 1
ATOM 1577 N N . ARG A 1 214 ? -13.391 1.074 -0.009 1 94.69 214 ARG A N 1
ATOM 1578 C CA . ARG A 1 214 ? -14.312 0.385 -0.905 1 94.69 214 ARG A CA 1
ATOM 1579 C C . ARG A 1 214 ? -15.492 1.279 -1.266 1 94.69 214 ARG A C 1
ATOM 1581 O O . ARG A 1 214 ? -15.93 1.3 -2.416 1 94.69 214 ARG A O 1
ATOM 1588 N N . GLY A 1 215 ? -15.961 1.95 -0.232 1 96.44 215 GLY A N 1
ATOM 1589 C CA . GLY A 1 215 ? -17.047 2.885 -0.491 1 96.44 215 GLY A CA 1
ATOM 1590 C C . GLY A 1 215 ? -16.656 4 -1.442 1 96.44 215 GLY A C 1
ATOM 1591 O O . GLY A 1 215 ? -17.438 4.383 -2.312 1 96.44 215 GLY A O 1
ATOM 1592 N N . LEU A 1 216 ? -15.422 4.5 -1.23 1 98 216 LEU A N 1
ATOM 1593 C CA . LEU A 1 216 ? -14.938 5.535 -2.135 1 98 216 LEU A CA 1
ATOM 1594 C C . LEU A 1 216 ? -14.836 5.012 -3.562 1 98 216 LEU A C 1
ATOM 1596 O O . LEU A 1 216 ? -15.211 5.703 -4.512 1 98 216 LEU A O 1
ATOM 1600 N N . LEU A 1 217 ? -14.32 3.85 -3.672 1 96.81 217 LEU A N 1
ATOM 1601 C CA . LEU A 1 217 ? -14.211 3.227 -4.984 1 96.81 217 LEU A CA 1
ATOM 1602 C C . LEU A 1 217 ? -15.586 3.039 -5.617 1 96.81 217 LEU A C 1
ATOM 1604 O O . LEU A 1 217 ? -15.773 3.324 -6.805 1 96.81 217 LEU A O 1
ATOM 1608 N N . ASP A 1 218 ? -16.547 2.598 -4.84 1 96.69 218 ASP A N 1
ATOM 1609 C CA . ASP A 1 218 ? -17.906 2.393 -5.328 1 96.69 218 ASP A CA 1
ATOM 1610 C C . ASP A 1 218 ? -18.516 3.703 -5.824 1 96.69 218 ASP A C 1
ATOM 1612 O O . ASP A 1 218 ? -19.172 3.729 -6.859 1 96.69 218 ASP A O 1
ATOM 1616 N N . LEU A 1 219 ? -18.281 4.699 -5.145 1 98.38 219 LEU A N 1
ATOM 1617 C CA . LEU A 1 219 ? -18.875 5.992 -5.445 1 98.38 219 LEU A CA 1
ATOM 1618 C C . LEU A 1 219 ? -18.266 6.609 -6.691 1 98.38 219 LEU A C 1
ATOM 1620 O O . LEU A 1 219 ? -18.953 7.262 -7.477 1 98.38 219 LEU A O 1
ATOM 1624 N N . THR A 1 220 ? -16.969 6.445 -6.891 1 98.19 220 THR A N 1
ATOM 1625 C CA . THR A 1 220 ? -16.281 7.055 -8.023 1 98.19 220 THR A CA 1
ATOM 1626 C C . THR A 1 220 ? -16.344 6.145 -9.242 1 98.19 220 THR A C 1
ATOM 1628 O O . THR A 1 220 ? -16.297 6.617 -10.383 1 98.19 220 THR A O 1
ATOM 1631 N N . GLY A 1 221 ? -16.344 4.82 -8.992 1 97.12 221 GLY A N 1
ATOM 1632 C CA . GLY A 1 221 ? -16.344 3.826 -10.055 1 97.12 221 GLY A CA 1
ATOM 1633 C C . GLY A 1 221 ? -15 3.668 -10.727 1 97.12 221 GLY A C 1
ATOM 1634 O O . GLY A 1 221 ? -14.867 2.932 -11.711 1 97.12 221 GLY A O 1
ATOM 1635 N N . ASN A 1 222 ? -13.977 4.355 -10.273 1 96.94 222 ASN A N 1
ATOM 1636 C CA . ASN A 1 222 ? -12.664 4.406 -10.898 1 96.94 222 ASN A CA 1
ATOM 1637 C C . ASN A 1 222 ? -11.555 4.52 -9.859 1 96.94 222 ASN A C 1
ATOM 1639 O O . ASN A 1 222 ? -11.414 5.551 -9.203 1 96.94 222 ASN A O 1
ATOM 1643 N N . PRO A 1 223 ? -10.719 3.5 -9.688 1 96.44 223 PRO A N 1
ATOM 1644 C CA . PRO A 1 223 ? -9.664 3.547 -8.664 1 96.44 223 PRO A CA 1
ATOM 1645 C C . PRO A 1 223 ? -8.688 4.695 -8.883 1 96.44 223 PRO A C 1
ATOM 1647 O O . PRO A 1 223 ? -8.094 5.191 -7.918 1 96.44 223 PRO A O 1
ATOM 1650 N N . ASP A 1 224 ? -8.555 5.145 -10.141 1 96.25 224 ASP A N 1
ATOM 1651 C CA . ASP A 1 224 ? -7.625 6.227 -10.438 1 96.25 224 ASP A CA 1
ATOM 1652 C C . ASP A 1 224 ? -8.125 7.551 -9.867 1 96.25 224 ASP A C 1
ATOM 1654 O O . ASP A 1 224 ? -7.375 8.531 -9.82 1 96.25 224 ASP A O 1
ATOM 1658 N N . LYS A 1 225 ? -9.375 7.551 -9.445 1 98.38 225 LYS A N 1
ATOM 1659 C CA . LYS A 1 225 ? -9.984 8.773 -8.922 1 98.38 225 LYS A CA 1
ATOM 1660 C C . LYS A 1 225 ? -10.125 8.711 -7.402 1 98.38 225 LYS A C 1
ATOM 1662 O O . LYS A 1 225 ? -10.898 9.469 -6.816 1 98.38 225 LYS A O 1
ATOM 1667 N N . VAL A 1 226 ? -9.398 7.773 -6.816 1 98.5 226 VAL A N 1
ATOM 1668 C CA . VAL A 1 226 ? -9.336 7.664 -5.363 1 98.5 226 VAL A CA 1
ATOM 1669 C C . VAL A 1 226 ? -7.879 7.734 -4.906 1 98.5 226 VAL A C 1
ATOM 1671 O O . VAL A 1 226 ? -7.012 7.059 -5.465 1 98.5 226 VAL A O 1
ATOM 1674 N N . VAL A 1 227 ? -7.57 8.578 -3.947 1 98.56 227 VAL A N 1
ATOM 1675 C CA . VAL A 1 227 ? -6.238 8.688 -3.361 1 98.56 227 VAL A CA 1
ATOM 1676 C C . VAL A 1 227 ? -6.336 8.633 -1.84 1 98.56 227 VAL A C 1
ATOM 1678 O O . VAL A 1 227 ? -7.266 9.188 -1.249 1 98.56 227 VAL A O 1
ATOM 1681 N N . THR A 1 228 ? -5.414 7.898 -1.226 1 97.81 228 THR A N 1
ATOM 1682 C CA . THR A 1 228 ? -5.387 7.828 0.231 1 97.81 228 THR A CA 1
ATOM 1683 C C . THR A 1 228 ? -4.004 8.188 0.765 1 97.81 228 THR A C 1
ATOM 1685 O O . THR A 1 228 ? -2.994 7.941 0.103 1 97.81 228 THR A O 1
ATOM 1688 N N . ILE A 1 229 ? -3.957 8.789 1.924 1 96.31 229 ILE A N 1
ATOM 1689 C CA . ILE A 1 229 ? -2.709 9.008 2.65 1 96.31 229 ILE A CA 1
ATOM 1690 C C . ILE A 1 229 ? -2.711 8.188 3.936 1 96.31 229 ILE A C 1
ATOM 1692 O O . ILE A 1 229 ? -1.814 8.328 4.77 1 96.31 229 ILE A O 1
ATOM 1696 N N . ALA A 1 230 ? -3.721 7.324 4.09 1 93 230 ALA A N 1
ATOM 1697 C CA . ALA A 1 230 ? -3.9 6.762 5.426 1 93 230 ALA A CA 1
ATOM 1698 C C . ALA A 1 230 ? -4.07 5.246 5.363 1 93 230 ALA A C 1
ATOM 1700 O O . ALA A 1 230 ? -3.871 4.551 6.363 1 93 230 ALA A O 1
ATOM 1701 N N . ASP A 1 231 ? -4.477 4.75 4.27 1 92.44 231 ASP A N 1
ATOM 1702 C CA . ASP A 1 231 ? -4.773 3.326 4.164 1 92.44 231 ASP A CA 1
ATOM 1703 C C . ASP A 1 231 ? -3.746 2.615 3.283 1 92.44 231 ASP A C 1
ATOM 1705 O O . ASP A 1 231 ? -3.828 2.67 2.055 1 92.44 231 ASP A O 1
ATOM 1709 N N . LEU A 1 232 ? -2.922 1.864 3.848 1 88.94 232 LEU A N 1
ATOM 1710 C CA . LEU A 1 232 ? -1.832 1.205 3.137 1 88.94 232 LEU A CA 1
ATOM 1711 C C . LEU A 1 232 ? -2.338 -0.016 2.377 1 88.94 232 LEU A C 1
ATOM 1713 O O . LEU A 1 232 ? -1.626 -0.57 1.537 1 88.94 232 LEU A O 1
ATOM 1717 N N . GLU A 1 233 ? -3.574 -0.456 2.605 1 90.69 233 GLU A N 1
ATOM 1718 C CA . GLU A 1 233 ? -4.129 -1.607 1.897 1 90.69 233 GLU A CA 1
ATOM 1719 C C . GLU A 1 233 ? -4.812 -1.182 0.604 1 90.69 233 GLU A C 1
ATOM 1721 O O . GLU A 1 233 ? -5.172 -2.023 -0.222 1 90.69 233 GLU A O 1
ATOM 1726 N N . ALA A 1 234 ? -4.953 0.085 0.399 1 94.88 234 ALA A N 1
ATOM 1727 C CA . ALA A 1 234 ? -5.695 0.619 -0.74 1 94.88 234 ALA A CA 1
ATOM 1728 C C . ALA A 1 234 ? -5.094 0.141 -2.059 1 94.88 234 ALA A C 1
ATOM 1730 O O . ALA A 1 234 ? -5.824 -0.15 -3.01 1 94.88 234 ALA A O 1
ATOM 1731 N N . PRO A 1 235 ? -3.756 -0.026 -2.092 1 93.81 235 PRO A N 1
ATOM 1732 C CA . PRO A 1 235 ? -3.168 -0.461 -3.361 1 93.81 235 PRO A CA 1
ATOM 1733 C C . PRO A 1 235 ? -3.629 -1.855 -3.777 1 93.81 235 PRO A C 1
ATOM 1735 O O . PRO A 1 235 ? -3.588 -2.195 -4.965 1 93.81 235 PRO A O 1
ATOM 1738 N N . MET A 1 236 ? -4.078 -2.672 -2.885 1 92.25 236 MET A N 1
ATOM 1739 C CA . MET A 1 236 ? -4.625 -3.988 -3.205 1 92.25 236 MET A CA 1
ATOM 1740 C C . MET A 1 236 ? -5.848 -3.865 -4.109 1 92.25 236 MET A C 1
ATOM 1742 O O . MET A 1 236 ? -6.199 -4.812 -4.812 1 92.25 236 MET A O 1
ATOM 1746 N N . LEU A 1 237 ? -6.477 -2.693 -4.129 1 94.06 237 LEU A N 1
ATOM 1747 C CA . LEU A 1 237 ? -7.645 -2.412 -4.961 1 94.06 237 LEU A CA 1
ATOM 1748 C C . LEU A 1 237 ? -7.27 -1.52 -6.141 1 94.06 237 LEU A C 1
ATOM 1750 O O . LEU A 1 237 ? -8.141 -0.995 -6.828 1 94.06 237 LEU A O 1
ATOM 1754 N N . GLY A 1 238 ? -5.969 -1.279 -6.277 1 93.75 238 GLY A N 1
ATOM 1755 C CA . GLY A 1 238 ? -5.504 -0.433 -7.367 1 93.75 238 GLY A CA 1
ATOM 1756 C C . GLY A 1 238 ? -5.562 1.047 -7.035 1 93.75 238 GLY A C 1
ATOM 1757 O O . GLY A 1 238 ? -5.355 1.891 -7.91 1 93.75 238 GLY A O 1
ATOM 1758 N N . ILE A 1 239 ? -5.863 1.296 -5.805 1 96.25 239 ILE A N 1
ATOM 1759 C CA . ILE A 1 239 ? -5.98 2.686 -5.375 1 96.25 239 ILE A CA 1
ATOM 1760 C C . ILE A 1 239 ? -4.613 3.213 -4.949 1 96.25 239 ILE A C 1
ATOM 1762 O O . ILE A 1 239 ? -3.854 2.512 -4.273 1 96.25 239 ILE A O 1
ATOM 1766 N N . ARG A 1 240 ? -4.363 4.445 -5.301 1 95.5 240 ARG A N 1
ATOM 1767 C CA . ARG A 1 240 ? -3.059 5.055 -5.062 1 95.5 240 ARG A CA 1
ATOM 1768 C C . ARG A 1 240 ? -2.916 5.5 -3.611 1 95.5 240 ARG A C 1
ATOM 1770 O O . ARG A 1 240 ? -3.785 6.199 -3.084 1 95.5 240 ARG A O 1
ATOM 1777 N N . PHE A 1 241 ? -1.853 5.105 -2.932 1 96.31 241 PHE A N 1
ATOM 1778 C CA . PHE A 1 241 ? -1.38 5.684 -1.678 1 96.31 241 PHE A CA 1
ATOM 1779 C C . PHE A 1 2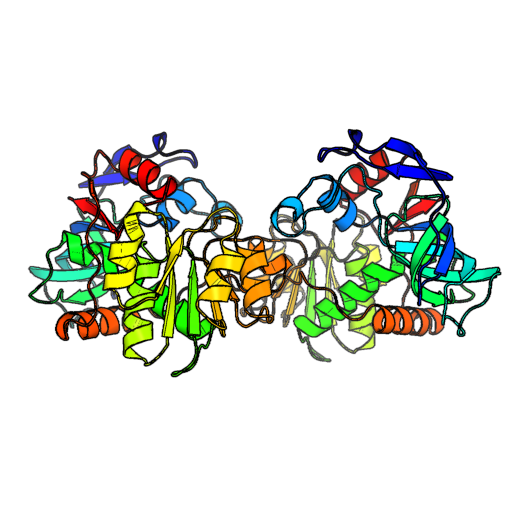41 ? -0.367 6.793 -1.939 1 96.31 241 PHE A C 1
ATOM 1781 O O . PHE A 1 241 ? 0.667 6.559 -2.568 1 96.31 241 PHE A O 1
ATOM 1788 N N . ALA A 1 242 ? -0.687 7.992 -1.481 1 96.44 242 ALA A N 1
ATOM 1789 C CA . ALA A 1 242 ? 0.181 9.141 -1.714 1 96.44 242 ALA A CA 1
ATOM 1790 C C . ALA A 1 242 ? 1.282 9.219 -0.66 1 96.44 242 ALA A C 1
ATOM 1792 O O . ALA A 1 242 ? 1.243 10.078 0.224 1 96.44 242 ALA A O 1
ATOM 1793 N N . GLY A 1 243 ? 2.373 8.453 -0.839 1 91.31 243 GLY A N 1
ATOM 1794 C CA . GLY A 1 243 ? 3.369 8.281 0.208 1 91.31 243 GLY A CA 1
ATOM 1795 C C . GLY A 1 243 ? 4.594 9.156 0.015 1 91.31 243 GLY A C 1
ATOM 1796 O O . GLY A 1 243 ? 5.441 9.25 0.905 1 91.31 243 GLY A O 1
ATOM 1797 N N . VAL A 1 244 ? 4.727 9.781 -1.113 1 90.62 244 VAL A N 1
ATOM 1798 C CA . VAL A 1 244 ? 5.914 10.586 -1.398 1 90.62 244 VAL A CA 1
ATOM 1799 C C . VAL A 1 244 ? 5.531 12.062 -1.481 1 90.62 244 VAL A C 1
ATOM 1801 O O . VAL A 1 244 ? 4.66 12.438 -2.268 1 90.62 244 VAL A O 1
ATOM 1804 N N . GLY A 1 245 ? 6.246 12.797 -0.735 1 92.12 245 GLY A N 1
ATOM 1805 C CA . GLY A 1 245 ? 5.934 14.211 -0.622 1 92.12 245 GLY A CA 1
ATOM 1806 C C . GLY A 1 245 ? 6.281 15 -1.871 1 92.12 245 GLY A C 1
ATOM 1807 O O . GLY A 1 245 ? 7.062 14.539 -2.707 1 92.12 245 GLY A O 1
ATOM 1808 N N . GLY A 1 246 ? 5.586 16.188 -1.975 1 92.44 246 GLY A N 1
ATOM 1809 C CA . GLY A 1 246 ? 5.879 17.141 -3.035 1 92.44 246 GLY A CA 1
ATOM 1810 C C . GLY A 1 246 ? 6.84 18.234 -2.605 1 92.44 246 GLY A C 1
ATOM 1811 O O . GLY A 1 246 ? 7.617 18.047 -1.667 1 92.44 246 GLY A O 1
ATOM 1812 N N . SER A 1 247 ? 6.773 19.297 -3.344 1 96.19 247 SER A N 1
ATOM 1813 C CA . SER A 1 247 ? 7.637 20.453 -3.082 1 96.19 247 SER A CA 1
ATOM 1814 C C . SER A 1 247 ? 7.172 21.219 -1.854 1 96.19 247 SER A C 1
ATOM 1816 O O . SER A 1 247 ? 6.137 21.891 -1.889 1 96.19 247 SER A O 1
ATOM 1818 N N . MET A 1 248 ? 8.008 21.219 -0.844 1 97.81 248 MET A N 1
ATOM 1819 C CA . MET A 1 248 ? 7.691 21.953 0.371 1 97.81 248 MET A CA 1
ATOM 1820 C C . MET A 1 248 ? 7.766 23.469 0.126 1 97.81 248 MET A C 1
ATOM 1822 O O . MET A 1 248 ? 6.953 24.219 0.654 1 97.81 248 MET A O 1
ATOM 1826 N N . SER A 1 249 ? 8.68 23.844 -0.696 1 97.31 249 SER A N 1
ATOM 1827 C CA . SER A 1 249 ? 8.812 25.266 -1.001 1 97.31 249 SER A CA 1
ATOM 1828 C C . SER A 1 249 ? 7.562 25.797 -1.702 1 97.31 249 SER A C 1
ATOM 1830 O O . SER A 1 249 ? 7.07 26.875 -1.369 1 97.31 249 SER A O 1
ATOM 1832 N N . GLU A 1 250 ? 7.055 25.031 -2.625 1 97.56 250 GLU A N 1
ATOM 1833 C CA . GLU A 1 250 ? 5.828 25.422 -3.312 1 97.56 250 GLU A CA 1
ATOM 1834 C C . GLU A 1 250 ? 4.641 25.453 -2.354 1 97.56 250 GLU A C 1
ATOM 1836 O O . GLU A 1 250 ? 3.807 26.359 -2.418 1 97.56 250 GLU A O 1
ATOM 1841 N N . ALA A 1 251 ? 4.621 24.516 -1.483 1 98.38 251 ALA A N 1
ATOM 1842 C CA . ALA A 1 251 ? 3.525 24.422 -0.522 1 98.38 251 ALA A CA 1
ATOM 1843 C C . ALA A 1 251 ? 3.533 25.609 0.432 1 98.38 251 ALA A C 1
ATOM 1845 O O . ALA A 1 251 ? 2.48 26.172 0.736 1 98.38 251 ALA A O 1
ATOM 1846 N N . LEU A 1 252 ? 4.715 25.969 0.869 1 98.62 252 LEU A N 1
ATOM 1847 C CA . LEU A 1 252 ? 4.836 27.109 1.78 1 98.62 252 LEU A CA 1
ATOM 1848 C C . LEU A 1 252 ? 4.449 28.406 1.084 1 98.62 252 LEU A C 1
ATOM 1850 O O . LEU A 1 252 ? 3.773 29.25 1.671 1 98.62 252 LEU A O 1
ATOM 1854 N N . ALA A 1 253 ? 4.852 28.531 -0.108 1 98.19 253 ALA A N 1
ATOM 1855 C CA . ALA A 1 253 ? 4.469 29.719 -0.874 1 98.19 253 ALA A CA 1
ATOM 1856 C C . ALA A 1 253 ? 2.951 29.812 -1.021 1 98.19 253 ALA A C 1
ATOM 1858 O O . ALA A 1 253 ? 2.367 30.875 -0.841 1 98.19 253 ALA A O 1
ATOM 1859 N N . GLU A 1 254 ? 2.377 28.703 -1.345 1 97.88 254 GLU A N 1
ATOM 1860 C CA . GLU A 1 254 ? 0.923 28.656 -1.479 1 97.88 254 GLU A CA 1
ATOM 1861 C C . GLU A 1 254 ? 0.237 28.953 -0.147 1 97.88 254 GLU A C 1
ATOM 1863 O O . GLU A 1 254 ? -0.789 29.625 -0.107 1 97.88 254 GLU A O 1
ATOM 1868 N N . THR A 1 255 ? 0.777 28.438 0.902 1 97.75 255 THR A N 1
ATOM 1869 C CA . THR A 1 255 ? 0.255 28.688 2.24 1 97.75 255 THR A CA 1
ATOM 1870 C C . THR A 1 255 ? 0.205 30.188 2.525 1 97.75 255 THR A C 1
ATOM 1872 O O . THR A 1 255 ? -0.845 30.719 2.889 1 97.75 255 THR A O 1
ATOM 1875 N N . VAL A 1 256 ? 1.294 30.812 2.324 1 97.62 256 VAL A N 1
ATOM 1876 C CA . VAL A 1 256 ? 1.401 32.25 2.604 1 97.62 256 VAL A CA 1
ATOM 1877 C C . VAL A 1 256 ? 0.427 33 1.721 1 97.62 256 VAL A C 1
ATOM 1879 O O . VAL A 1 256 ? -0.277 33.906 2.197 1 97.62 256 VAL A O 1
ATOM 1882 N N . ASP A 1 257 ? 0.362 32.625 0.508 1 97.69 257 ASP A N 1
ATOM 1883 C CA . ASP A 1 257 ? -0.519 33.312 -0.439 1 97.69 257 ASP A CA 1
ATOM 1884 C C . ASP A 1 257 ? -1.981 33.188 -0.022 1 97.69 257 ASP A C 1
ATOM 1886 O O . ASP A 1 257 ? -2.688 34.188 0.117 1 97.69 257 ASP A O 1
ATOM 1890 N N . LEU A 1 258 ? -2.432 32 0.218 1 97.56 258 LEU A N 1
ATOM 1891 C CA . LEU A 1 258 ? -3.828 31.734 0.55 1 97.56 258 LEU A CA 1
ATOM 1892 C C . LEU A 1 258 ? -4.211 32.406 1.861 1 97.56 258 LEU A C 1
ATOM 1894 O O . LEU A 1 258 ? -5.305 32.969 1.979 1 97.56 258 LEU A O 1
ATOM 1898 N N . ILE A 1 259 ? -3.355 32.375 2.803 1 97 259 ILE A N 1
ATOM 1899 C CA . ILE A 1 259 ? -3.648 32.969 4.102 1 97 259 ILE A CA 1
ATOM 1900 C C . ILE A 1 259 ? -3.695 34.5 3.975 1 97 259 ILE A C 1
ATOM 1902 O O . ILE A 1 259 ? -4.578 35.156 4.539 1 97 259 ILE A O 1
ATOM 1906 N N . SER A 1 260 ? -2.783 35.031 3.227 1 96.38 260 SER A N 1
ATOM 1907 C CA . SER A 1 260 ? -2.738 36.469 3.047 1 96.38 260 SER A CA 1
ATOM 1908 C C . SER A 1 260 ? -4 37 2.357 1 96.38 260 SER A C 1
ATOM 1910 O O . SER A 1 260 ? -4.426 38.125 2.59 1 96.38 260 SER A O 1
ATOM 1912 N N . ARG A 1 261 ? -4.602 36.156 1.562 1 96.06 261 ARG A N 1
ATOM 1913 C CA . ARG A 1 261 ? -5.82 36.5 0.845 1 96.06 261 ARG A CA 1
ATOM 1914 C C . ARG A 1 261 ? -7.059 36.062 1.628 1 96.06 261 ARG A C 1
ATOM 1916 O O . ARG A 1 261 ? -8.18 36.188 1.131 1 96.06 261 ARG A O 1
ATOM 1923 N N . GLU A 1 262 ? -6.875 35.5 2.773 1 95.31 262 GLU A N 1
ATOM 1924 C CA . GLU A 1 262 ? -7.941 35.031 3.656 1 95.31 262 GLU A CA 1
ATOM 1925 C C . GLU A 1 262 ? -8.75 33.906 3.004 1 95.31 262 GLU A C 1
ATOM 1927 O O . GLU A 1 262 ? -9.977 33.875 3.154 1 95.31 262 GLU A O 1
ATOM 1932 N N . LYS A 1 263 ? -8.031 33.094 2.299 1 97 263 LYS A N 1
ATOM 1933 C CA . LYS A 1 263 ? -8.672 31.984 1.59 1 97 263 LYS A CA 1
ATOM 1934 C C . LYS A 1 263 ? -8.383 30.656 2.271 1 97 263 LYS A C 1
ATOM 1936 O O . LYS A 1 263 ? -8.898 29.609 1.859 1 97 263 LYS A O 1
ATOM 1941 N N . LEU A 1 264 ? -7.629 30.75 3.307 1 97.12 264 LEU A N 1
ATOM 1942 C CA . LEU A 1 264 ? -7.285 29.531 4.051 1 97.12 264 LEU A CA 1
ATOM 1943 C C . LEU A 1 264 ? -7.164 29.828 5.543 1 97.12 264 LEU A C 1
ATOM 1945 O O . LEU A 1 264 ? -6.488 30.781 5.938 1 97.12 264 LEU A O 1
ATOM 1949 N N . TYR A 1 265 ? -7.84 29.078 6.281 1 96.19 265 TYR A N 1
ATOM 1950 C CA . TYR A 1 265 ? -7.758 29.156 7.734 1 96.19 265 TYR A CA 1
ATOM 1951 C C . TYR A 1 265 ? -8.055 27.797 8.359 1 96.19 265 TYR A C 1
ATOM 1953 O O . TYR A 1 265 ? -9.094 27.188 8.086 1 96.19 265 TYR A O 1
ATOM 1961 N N . ILE A 1 266 ? -7.195 27.328 9.164 1 96.5 266 ILE A N 1
ATOM 1962 C CA . ILE A 1 266 ? -7.359 26.078 9.922 1 96.5 266 ILE A CA 1
ATOM 1963 C C . ILE A 1 266 ? -7.16 26.359 11.406 1 96.5 266 ILE A C 1
ATOM 1965 O O . ILE A 1 266 ? -6.07 26.75 11.828 1 96.5 266 ILE A O 1
ATOM 1969 N N . PRO A 1 267 ? -8.148 26.094 12.164 1 95.69 267 PRO A N 1
ATOM 1970 C CA . PRO A 1 267 ? -8.008 26.422 13.586 1 95.69 267 PRO A CA 1
ATOM 1971 C C . PRO A 1 267 ? -7.07 25.469 14.32 1 95.69 267 PRO A C 1
ATOM 1973 O O . PRO A 1 267 ? -6.922 24.312 13.914 1 95.69 267 PRO A O 1
ATOM 1976 N N . VAL A 1 268 ? -6.43 25.984 15.367 1 96.5 268 VAL A N 1
ATOM 1977 C CA . VAL A 1 268 ? -5.738 25.125 16.328 1 96.5 268 VAL A CA 1
ATOM 1978 C C . VAL A 1 268 ? -6.75 24.516 17.297 1 96.5 268 VAL A C 1
ATOM 1980 O O . VAL A 1 268 ? -7.414 25.234 18.047 1 96.5 268 VAL A O 1
ATOM 1983 N N . ALA A 1 269 ? -6.914 23.25 17.234 1 93 269 ALA A N 1
ATOM 1984 C CA . ALA A 1 269 ? -7.898 22.547 18.062 1 93 269 ALA A CA 1
ATOM 1985 C C . ALA A 1 269 ? -7.406 22.391 19.5 1 93 269 ALA A C 1
ATOM 1987 O O . ALA A 1 269 ? -8.18 22.531 20.438 1 93 269 ALA A O 1
ATOM 1988 N N . GLN A 1 270 ? -6.211 22.031 19.625 1 94.81 270 GLN A N 1
ATOM 1989 C CA . GLN A 1 270 ? -5.633 21.75 20.938 1 94.81 270 GLN A CA 1
ATOM 1990 C C . GLN A 1 270 ? -4.141 22.078 20.969 1 94.81 270 GLN A C 1
ATOM 1992 O O . GLN A 1 270 ? -3.443 21.891 19.969 1 94.81 270 GLN A O 1
ATOM 1997 N N . SER A 1 271 ? -3.73 22.578 22.047 1 97.69 271 SER A N 1
ATOM 1998 C CA . SER A 1 271 ? -2.314 22.859 22.281 1 97.69 271 SER A CA 1
ATOM 1999 C C . SER A 1 271 ? -1.782 22.078 23.469 1 97.69 271 SER A C 1
ATOM 2001 O O . SER A 1 271 ? -2.535 21.75 24.391 1 97.69 271 SER A O 1
ATOM 2003 N N . TYR A 1 272 ? -0.561 21.766 23.422 1 98.44 272 TYR A N 1
ATOM 2004 C CA . TYR A 1 272 ? 0.146 21.016 24.453 1 98.44 272 TYR A CA 1
ATOM 2005 C C . TYR A 1 272 ? 1.505 21.641 24.75 1 98.44 272 TYR A C 1
ATOM 2007 O O . TYR A 1 272 ? 2.025 22.422 23.953 1 98.44 272 TYR A O 1
ATOM 2015 N N . SER A 1 273 ? 2.027 21.297 25.922 1 98.44 273 SER A N 1
ATOM 2016 C CA . SER A 1 273 ? 3.43 21.609 26.172 1 98.44 273 SER A CA 1
ATOM 2017 C C . SER A 1 273 ? 4.344 20.516 25.625 1 98.44 273 SER A C 1
ATOM 2019 O O . SER A 1 273 ? 3.875 19.453 25.234 1 98.44 273 SER A O 1
ATOM 2021 N N . LEU A 1 274 ? 5.641 20.766 25.562 1 97.94 274 LEU A N 1
ATOM 2022 C CA . LEU A 1 274 ? 6.602 19.734 25.156 1 97.94 274 LEU A CA 1
ATOM 2023 C C . LEU A 1 274 ? 6.5 18.516 26.062 1 97.94 274 LEU A C 1
ATOM 2025 O O . LEU A 1 274 ? 6.625 17.375 25.594 1 97.94 274 LEU A O 1
ATOM 2029 N N . GLU A 1 275 ? 6.25 18.781 27.344 1 97.62 275 GLU A N 1
ATOM 2030 C CA . GLU A 1 275 ? 6.148 17.719 28.328 1 97.62 275 GLU A CA 1
ATOM 2031 C C . GLU A 1 275 ? 4.961 16.797 28.047 1 97.62 275 GLU A C 1
ATOM 2033 O O . GLU A 1 275 ? 4.961 15.633 28.438 1 97.62 275 GLU A O 1
ATOM 2038 N N . ASP A 1 276 ? 4.043 17.375 27.312 1 98.31 276 ASP A N 1
ATOM 2039 C CA . ASP A 1 276 ? 2.805 16.641 27.062 1 98.31 276 ASP A CA 1
ATOM 2040 C C . ASP A 1 276 ? 2.793 16.031 25.672 1 98.31 276 ASP A C 1
ATOM 2042 O O . ASP A 1 276 ? 1.728 15.781 25.109 1 98.31 276 ASP A O 1
ATOM 2046 N N . ALA A 1 277 ? 3.969 15.859 25.125 1 98.62 277 ALA A N 1
ATOM 2047 C CA . ALA A 1 277 ? 4.066 15.312 23.766 1 98.62 277 ALA A CA 1
ATOM 2048 C C . ALA A 1 277 ? 3.389 13.945 23.672 1 98.62 277 ALA A C 1
ATOM 2050 O O . ALA A 1 277 ? 2.74 13.633 22.672 1 98.62 277 ALA A O 1
ATOM 2051 N N . ALA A 1 278 ? 3.486 13.141 24.703 1 98.56 278 ALA A N 1
ATOM 2052 C CA . ALA A 1 278 ? 2.859 11.828 24.719 1 98.56 278 ALA A CA 1
ATOM 2053 C C . ALA A 1 278 ? 1.339 11.938 24.641 1 98.56 278 ALA A C 1
ATOM 2055 O O . ALA A 1 278 ? 0.693 11.203 23.891 1 98.56 278 ALA A O 1
ATOM 2056 N N . THR A 1 279 ? 0.824 12.836 25.375 1 98.19 279 THR A N 1
ATOM 2057 C CA . THR A 1 279 ? -0.613 13.086 25.344 1 98.19 279 THR A CA 1
ATOM 2058 C C . THR A 1 279 ? -1.052 13.57 23.969 1 98.19 279 THR A C 1
ATOM 2060 O O . THR A 1 279 ? -2.086 13.148 23.453 1 98.19 279 THR A O 1
ATOM 2063 N N . ALA A 1 280 ? -0.281 14.453 23.406 1 98 280 ALA A N 1
ATOM 2064 C CA . ALA A 1 280 ? -0.583 14.953 22.062 1 98 280 ALA A CA 1
ATOM 2065 C C . ALA A 1 280 ? -0.675 13.812 21.062 1 98 280 ALA A C 1
ATOM 2067 O O . ALA A 1 280 ? -1.59 13.781 20.234 1 98 280 ALA A O 1
ATOM 2068 N N . HIS A 1 281 ? 0.243 12.836 21.141 1 98.31 281 HIS A N 1
ATOM 2069 C CA . HIS A 1 281 ? 0.233 11.688 20.234 1 98.31 281 HIS A CA 1
ATOM 2070 C C . HIS A 1 281 ? -0.995 10.812 20.469 1 98.31 281 HIS A C 1
ATOM 2072 O O . HIS A 1 281 ? -1.604 10.32 19.531 1 98.31 281 HIS A O 1
ATOM 2078 N N . THR A 1 282 ? -1.322 10.586 21.719 1 97.62 282 THR A N 1
ATOM 2079 C CA . THR A 1 282 ? -2.5 9.797 22.062 1 97.62 282 THR A CA 1
ATOM 2080 C C . THR A 1 282 ? -3.758 10.414 21.453 1 97.62 282 THR A C 1
ATOM 2082 O O . THR A 1 282 ? -4.547 9.719 20.812 1 97.62 282 THR A O 1
ATOM 2085 N N . ASP A 1 283 ? -3.85 11.711 21.641 1 96.12 283 ASP A N 1
ATOM 2086 C CA . ASP A 1 283 ? -5.023 12.422 21.141 1 96.12 283 ASP A CA 1
ATOM 2087 C C . ASP A 1 283 ? -5.055 12.406 19.609 1 96.12 283 ASP A C 1
ATOM 2089 O O . ASP A 1 283 ? -6.117 12.234 19 1 96.12 283 ASP A O 1
ATOM 2093 N N . SER A 1 284 ? -3.939 12.648 18.984 1 95.38 284 SER A N 1
ATOM 2094 C CA . SER A 1 284 ? -3.846 12.625 17.516 1 95.38 284 SER A CA 1
ATOM 2095 C C . SER A 1 284 ? -4.266 11.266 16.969 1 95.38 284 SER A C 1
ATOM 2097 O O . SER A 1 284 ? -5.027 11.195 16 1 95.38 284 SER A O 1
ATOM 2099 N N . GLN A 1 285 ? -3.816 10.227 17.594 1 93.06 285 GLN A N 1
ATOM 2100 C CA . GLN A 1 285 ? -4.094 8.867 17.141 1 93.06 285 GLN A CA 1
ATOM 2101 C C . GLN A 1 285 ? -5.57 8.523 17.312 1 93.06 285 GLN A C 1
ATOM 2103 O O . GLN A 1 285 ? -6.141 7.781 16.5 1 93.06 285 GLN A O 1
ATOM 2108 N N . ALA A 1 286 ? -6.172 9.023 18.297 1 89.75 286 ALA A N 1
ATOM 2109 C CA . ALA A 1 286 ? -7.594 8.789 18.531 1 89.75 286 ALA A CA 1
ATOM 2110 C C . ALA A 1 286 ? -8.453 9.422 17.453 1 89.75 286 ALA A C 1
ATOM 2112 O O . ALA A 1 286 ? -9.57 8.977 17.188 1 89.75 286 ALA A O 1
ATOM 2113 N N . GLY A 1 287 ? -7.891 10.406 16.812 1 84.88 287 GLY A N 1
ATOM 2114 C CA . GLY A 1 287 ? -8.625 11.062 15.742 1 84.88 287 GLY A CA 1
ATOM 2115 C C . GLY A 1 287 ? -9.797 11.891 16.234 1 84.88 287 GLY A C 1
ATOM 2116 O O . GLY A 1 287 ? -9.75 12.445 17.328 1 84.88 287 GLY A O 1
ATOM 2117 N N . HIS A 1 288 ? -10.695 12.312 15.359 1 74.94 288 HIS A N 1
ATOM 2118 C CA . HIS A 1 288 ? -11.977 12.945 15.641 1 74.94 288 HIS A CA 1
ATOM 2119 C C . HIS A 1 288 ? -11.805 14.43 15.961 1 74.94 288 HIS A C 1
ATOM 2121 O O . HIS A 1 288 ? -12.672 15.031 16.594 1 74.94 288 HIS A O 1
ATOM 2127 N N . THR A 1 289 ? -10.734 15.008 15.641 1 78.69 289 THR A N 1
ATOM 2128 C CA . THR A 1 289 ? -10.516 16.391 16.016 1 78.69 289 THR A CA 1
ATOM 2129 C C . THR A 1 289 ? -10.688 17.328 14.82 1 78.69 289 THR A C 1
ATOM 2131 O O . THR A 1 289 ? -10.43 16.922 13.68 1 78.69 289 THR A O 1
ATOM 2134 N N . ARG A 1 290 ? -11.148 18.422 15.242 1 89.25 290 ARG A N 1
ATOM 2135 C CA . ARG A 1 290 ? -11.242 19.531 14.289 1 89.25 290 ARG A CA 1
ATOM 2136 C C . ARG A 1 290 ? -9.93 20.312 14.227 1 89.25 290 ARG A C 1
ATOM 2138 O O . ARG A 1 290 ? -9.352 20.641 15.258 1 89.25 290 ARG A O 1
ATOM 2145 N N . GLY A 1 291 ? -9.477 20.531 12.961 1 93.94 291 GLY A N 1
ATOM 2146 C CA . GLY A 1 291 ? -8.328 21.406 12.797 1 93.94 291 GLY A CA 1
ATOM 2147 C C . GLY A 1 291 ? -7.016 20.734 13.148 1 93.94 291 GLY A C 1
ATOM 2148 O O . GLY A 1 291 ? -6.773 19.594 12.766 1 93.94 291 GLY A O 1
ATOM 2149 N N . ARG A 1 292 ? -6.113 21.516 13.828 1 95.5 292 ARG A N 1
ATOM 2150 C CA . ARG A 1 292 ? -4.742 21.062 14.023 1 95.5 292 ARG A CA 1
ATOM 2151 C C . ARG A 1 292 ? -4.391 21 15.508 1 95.5 292 ARG A C 1
ATOM 2153 O O . ARG A 1 292 ? -5.035 21.672 16.328 1 95.5 292 ARG A O 1
ATOM 2160 N N . ARG A 1 293 ? -3.424 20.188 15.828 1 97.44 293 ARG A N 1
ATOM 2161 C CA . ARG A 1 293 ? -2.803 20.141 17.141 1 97.44 293 ARG A CA 1
ATOM 2162 C C . ARG A 1 293 ? -1.378 20.672 17.094 1 97.44 293 ARG A C 1
ATOM 2164 O O . ARG A 1 293 ? -0.67 20.5 16.109 1 97.44 293 ARG A O 1
ATOM 2171 N N . VAL A 1 294 ? -1.023 21.344 18.188 1 98.5 294 VAL A N 1
ATOM 2172 C CA . VAL A 1 294 ? 0.313 21.922 18.203 1 98.5 294 VAL A CA 1
ATOM 2173 C C . VAL A 1 294 ? 0.92 21.781 19.594 1 98.5 294 VAL A C 1
ATOM 2175 O O . VAL A 1 294 ? 0.196 21.641 20.578 1 98.5 294 VAL A O 1
ATOM 2178 N N . LEU A 1 295 ? 2.217 21.75 19.625 1 98.81 295 LEU A N 1
ATOM 2179 C CA . LEU A 1 295 ? 2.975 21.906 20.875 1 98.81 295 LEU A CA 1
ATOM 2180 C C . LEU A 1 295 ? 3.463 23.344 21.031 1 98.81 295 LEU A C 1
ATOM 2182 O O . LEU A 1 295 ? 4.02 23.922 20.109 1 98.81 295 LEU A O 1
ATOM 2186 N N . LEU A 1 296 ? 3.229 23.859 22.172 1 98.62 296 LEU A N 1
ATOM 2187 C CA . LEU A 1 296 ? 3.785 25.172 22.5 1 98.62 296 LEU A CA 1
ATOM 2188 C C . LEU A 1 296 ? 5.113 25.031 23.234 1 98.62 296 LEU A C 1
ATOM 2190 O O . LEU A 1 296 ? 5.234 24.203 24.141 1 98.62 296 LEU A O 1
ATOM 2194 N N . VAL A 1 297 ? 6.082 25.781 22.75 1 98.19 297 VAL A N 1
ATOM 2195 C CA . VAL A 1 297 ? 7.438 25.641 23.281 1 98.19 297 VAL A CA 1
ATOM 2196 C C . VAL A 1 297 ? 7.871 26.938 23.953 1 98.19 297 VAL A C 1
ATOM 2198 O O . VAL A 1 297 ? 7.699 28.031 23.375 1 98.19 297 VAL A O 1
ATOM 2201 N N . MET B 1 1 ? -19.281 -33.5 -1.209 1 97.44 1 MET B N 1
ATOM 2202 C CA . MET B 1 1 ? -17.875 -33.625 -1.627 1 97.44 1 MET B CA 1
ATOM 2203 C C . MET B 1 1 ? -16.938 -33.156 -0.512 1 97.44 1 MET B C 1
ATOM 2205 O O . MET B 1 1 ? -17.344 -32.438 0.393 1 97.44 1 MET B O 1
ATOM 2209 N N . ARG B 1 2 ? -15.844 -33.719 -0.612 1 98 2 ARG B N 1
ATOM 2210 C CA . ARG B 1 2 ? -14.828 -33.25 0.317 1 98 2 ARG B CA 1
ATOM 2211 C C . ARG B 1 2 ? -14.203 -31.938 -0.167 1 98 2 ARG B C 1
ATOM 2213 O O . ARG B 1 2 ? -13.867 -31.797 -1.346 1 98 2 ARG B O 1
ATOM 2220 N N . ALA B 1 3 ? -14.031 -30.938 0.749 1 98.81 3 ALA B N 1
ATOM 2221 C CA . ALA B 1 3 ? -13.438 -29.641 0.433 1 98.81 3 ALA B CA 1
ATOM 2222 C C . ALA B 1 3 ? -12.766 -29.031 1.659 1 98.81 3 ALA B C 1
ATOM 2224 O O . ALA B 1 3 ? -13.219 -29.234 2.789 1 98.81 3 ALA B O 1
ATOM 2225 N N . VAL B 1 4 ? -11.695 -28.359 1.435 1 98.81 4 VAL B N 1
ATOM 2226 C CA . VAL B 1 4 ? -11.031 -27.625 2.512 1 98.81 4 VAL B CA 1
ATOM 2227 C C . VAL B 1 4 ? -11.734 -26.297 2.746 1 98.81 4 VAL B C 1
ATOM 2229 O O . VAL B 1 4 ? -11.961 -25.531 1.803 1 98.81 4 VAL B O 1
ATOM 2232 N N . ARG B 1 5 ? -12.047 -26.031 3.967 1 98.44 5 ARG B N 1
ATOM 2233 C CA . ARG B 1 5 ? -12.75 -24.812 4.363 1 98.44 5 ARG B CA 1
ATOM 2234 C C . ARG B 1 5 ? -12.148 -24.219 5.637 1 98.44 5 ARG B C 1
ATOM 2236 O O . ARG B 1 5 ? -11.367 -24.891 6.32 1 98.44 5 ARG B O 1
ATOM 2243 N N . PHE B 1 6 ? -12.422 -23.016 5.93 1 98.25 6 PHE B N 1
ATOM 2244 C CA . PHE B 1 6 ? -12.133 -22.406 7.227 1 98.25 6 PHE B CA 1
ATOM 2245 C C . PHE B 1 6 ? -13.281 -21.5 7.664 1 98.25 6 PHE B C 1
ATOM 2247 O O . PHE B 1 6 ? -13.953 -20.891 6.828 1 98.25 6 PHE B O 1
ATOM 2254 N N . ALA B 1 7 ? -13.508 -21.359 8.953 1 97.88 7 ALA B N 1
ATOM 2255 C CA . ALA B 1 7 ? -14.664 -20.641 9.492 1 97.88 7 ALA B CA 1
ATOM 2256 C C . ALA B 1 7 ? -14.242 -19.375 10.227 1 97.88 7 ALA B C 1
ATOM 2258 O O . ALA B 1 7 ? -15.086 -18.594 10.664 1 97.88 7 ALA B O 1
ATOM 2259 N N . GLU B 1 8 ? -13 -19.234 10.422 1 97.62 8 GLU B N 1
ATOM 2260 C CA . GLU B 1 8 ? -12.414 -18.031 11.023 1 97.62 8 GLU B CA 1
ATOM 2261 C C . GLU B 1 8 ? -11.016 -17.766 10.469 1 97.62 8 GLU B C 1
ATOM 2263 O O . GLU B 1 8 ? -10.328 -18.703 10.039 1 97.62 8 GLU B O 1
ATOM 2268 N N . TYR B 1 9 ? -10.711 -16.531 10.414 1 97.38 9 TYR B N 1
ATOM 2269 C CA . TYR B 1 9 ? -9.344 -16.203 10.023 1 97.38 9 TYR B CA 1
ATOM 2270 C C . TYR B 1 9 ? -8.344 -16.75 11.039 1 97.38 9 TYR B C 1
ATOM 2272 O O . TYR B 1 9 ? -8.664 -16.891 12.219 1 97.38 9 TYR B O 1
ATOM 2280 N N . GLY B 1 10 ? -7.168 -17.062 10.625 1 97.31 10 GLY B N 1
ATOM 2281 C CA . GLY B 1 10 ? -6.164 -17.578 11.539 1 97.31 10 GLY B CA 1
ATOM 2282 C C . GLY B 1 10 ? -5.02 -18.281 10.836 1 97.31 10 GLY B C 1
ATOM 2283 O O . GLY B 1 10 ? -4.809 -18.078 9.633 1 97.31 10 GLY B O 1
ATOM 2284 N N . GLY B 1 11 ? -4.215 -18.984 11.633 1 97.75 11 GLY B N 1
ATOM 2285 C CA . GLY B 1 11 ? -3.125 -19.781 11.078 1 97.75 11 GLY B CA 1
ATOM 2286 C C . GLY B 1 11 ? -3.596 -20.984 10.312 1 97.75 11 GLY B C 1
ATOM 2287 O O . GLY B 1 11 ? -4.793 -21.156 10.055 1 97.75 11 GLY B O 1
ATOM 2288 N N . PRO B 1 12 ? -2.645 -21.797 9.844 1 98.25 12 PRO B N 1
ATOM 2289 C CA . PRO B 1 12 ? -2.996 -22.969 9.031 1 98.25 12 PRO B CA 1
ATOM 2290 C C . PRO B 1 12 ? -3.979 -23.906 9.742 1 98.25 12 PRO B C 1
ATOM 2292 O O . PRO B 1 12 ? -4.699 -24.656 9.078 1 98.25 12 PRO B O 1
ATOM 2295 N N . GLU B 1 13 ? -4.055 -23.844 11.047 1 97.62 13 GLU B N 1
ATOM 2296 C CA . GLU B 1 13 ? -4.863 -24.766 11.852 1 97.62 13 GLU B CA 1
ATOM 2297 C C . GLU B 1 13 ? -6.352 -24.531 11.609 1 97.62 13 GLU B C 1
ATOM 2299 O O . GLU B 1 13 ? -7.18 -25.391 11.953 1 97.62 13 GLU B O 1
ATOM 2304 N N . VAL B 1 14 ? -6.742 -23.438 11.055 1 98.5 14 VAL B N 1
ATOM 2305 C CA . VAL B 1 14 ? -8.164 -23.156 10.875 1 98.5 14 VAL B CA 1
ATOM 2306 C C . VAL B 1 14 ? -8.688 -23.922 9.664 1 98.5 14 VAL B C 1
ATOM 2308 O O . VAL B 1 14 ? -9.906 -24 9.445 1 98.5 14 VAL B O 1
ATOM 2311 N N . LEU B 1 15 ? -7.805 -24.422 8.789 1 98.62 15 LEU B N 1
ATOM 2312 C CA . LEU B 1 15 ? -8.219 -25.188 7.625 1 98.62 15 LEU B CA 1
ATOM 2313 C C . LEU B 1 15 ? -8.742 -26.562 8.031 1 98.62 15 LEU B C 1
ATOM 2315 O O . LEU B 1 15 ? -8.078 -27.281 8.781 1 98.62 15 LEU B O 1
ATOM 2319 N N . GLU B 1 16 ? -9.914 -26.844 7.512 1 98.06 16 GLU B N 1
ATOM 2320 C CA . GLU B 1 16 ? -10.531 -28.141 7.812 1 98.06 16 GLU B CA 1
ATOM 2321 C C . GLU B 1 16 ? -11.07 -28.797 6.551 1 98.06 16 GLU B C 1
ATOM 2323 O O . GLU B 1 16 ? -11.688 -28.141 5.715 1 98.06 16 GLU B O 1
ATOM 2328 N N . LEU B 1 17 ? -10.812 -30.031 6.414 1 98.19 17 LEU B N 1
ATOM 2329 C CA . LEU B 1 17 ? -11.469 -30.828 5.375 1 98.19 17 LEU B CA 1
ATOM 2330 C C . LEU B 1 17 ? -12.875 -31.234 5.809 1 98.19 17 LEU B C 1
ATOM 2332 O O . LEU B 1 17 ? -13.047 -31.922 6.812 1 98.19 17 LEU B O 1
ATOM 2336 N N . THR B 1 18 ? -13.828 -30.766 5.047 1 97.62 18 THR B N 1
ATOM 2337 C CA . THR B 1 18 ? -15.211 -31 5.434 1 97.62 18 THR B CA 1
ATOM 2338 C C . THR B 1 18 ? -16.031 -31.469 4.238 1 97.62 18 THR B C 1
ATOM 2340 O O . THR B 1 18 ? -15.602 -31.359 3.092 1 97.62 18 THR B O 1
ATOM 2343 N N . GLU B 1 19 ? -17.094 -32.125 4.609 1 98.06 19 GLU B N 1
ATOM 2344 C CA . GLU B 1 19 ? -18.062 -32.5 3.58 1 98.06 19 GLU B CA 1
ATOM 2345 C C . GLU B 1 19 ? -19.016 -31.344 3.283 1 98.06 19 GLU B C 1
ATOM 2347 O O . GLU B 1 19 ? -19.641 -30.781 4.199 1 98.06 19 GLU B O 1
ATOM 2352 N N . VAL B 1 20 ? -19.094 -30.938 2.002 1 97.88 20 VAL B N 1
ATOM 2353 C CA . VAL B 1 20 ? -19.969 -29.859 1.579 1 97.88 20 VAL B CA 1
ATOM 2354 C C . VAL B 1 20 ? -20.719 -30.266 0.315 1 97.88 20 VAL B C 1
ATOM 2356 O O . VAL B 1 20 ? -20.344 -31.219 -0.363 1 97.88 20 VAL B O 1
ATOM 2359 N N . PRO B 1 21 ? -21.812 -29.594 0.092 1 97.81 21 PRO B N 1
ATOM 2360 C CA . PRO B 1 21 ? -22.516 -29.859 -1.168 1 97.81 21 PRO B CA 1
ATOM 2361 C C . PRO B 1 21 ? -21.641 -29.594 -2.393 1 97.81 21 PRO B C 1
ATOM 2363 O O . PRO B 1 21 ? -20.797 -28.688 -2.369 1 97.81 21 PRO B O 1
ATOM 2366 N N . GLU B 1 22 ? -21.844 -30.359 -3.438 1 98.25 22 GLU B N 1
ATOM 2367 C CA . GLU B 1 22 ? -21.141 -30.125 -4.695 1 98.25 22 GLU B CA 1
ATOM 2368 C C . GLU B 1 22 ? -21.562 -28.797 -5.324 1 98.25 22 GLU B C 1
ATOM 2370 O O . GLU B 1 22 ? -22.75 -28.453 -5.312 1 98.25 22 GLU B O 1
ATOM 2375 N N . PRO B 1 23 ? -20.609 -28.062 -5.828 1 98.25 23 PRO B N 1
ATOM 2376 C CA . PRO B 1 23 ? -20.984 -26.844 -6.531 1 98.25 23 PRO B CA 1
ATOM 2377 C C . PRO B 1 23 ? -21.484 -27.094 -7.953 1 98.25 23 PRO B C 1
ATOM 2379 O O . PRO B 1 23 ? -21.234 -28.172 -8.516 1 98.25 23 PRO B O 1
ATOM 2382 N N . HIS B 1 24 ? -22.219 -26.234 -8.461 1 98.5 24 HIS B N 1
ATOM 2383 C CA . HIS B 1 24 ? -22.672 -26.281 -9.844 1 98.5 24 HIS B CA 1
ATOM 2384 C C . HIS B 1 24 ? -22.328 -25 -10.586 1 98.5 24 HIS B C 1
ATOM 2386 O O . HIS B 1 24 ? -22.422 -23.906 -10.016 1 98.5 24 HIS B O 1
ATOM 2392 N N . PRO B 1 25 ? -21.938 -25.141 -11.797 1 98.44 25 PRO B N 1
ATOM 2393 C CA . PRO B 1 25 ? -21.547 -23.953 -12.547 1 98.44 25 PRO B CA 1
ATOM 2394 C C . PRO B 1 25 ? -22.734 -23.109 -12.984 1 98.44 25 PRO B C 1
ATOM 2396 O O . PRO B 1 25 ? -23.781 -23.656 -13.344 1 98.44 25 PRO B O 1
ATOM 2399 N N . GLY B 1 26 ? -22.609 -21.828 -12.82 1 98.12 26 GLY B N 1
ATOM 2400 C CA . GLY B 1 26 ? -23.547 -20.906 -13.445 1 98.12 26 GLY B CA 1
ATOM 2401 C C . GLY B 1 26 ? -23.25 -20.656 -14.914 1 98.12 26 GLY B C 1
ATOM 2402 O O . GLY B 1 26 ? -22.422 -21.344 -15.516 1 98.12 26 GLY B O 1
ATOM 2403 N N . ALA B 1 27 ? -23.984 -19.625 -15.492 1 97.94 27 ALA B N 1
ATOM 2404 C CA . ALA B 1 27 ? -23.75 -19.25 -16.891 1 97.94 27 ALA B CA 1
ATOM 2405 C C . ALA B 1 27 ? -22.297 -18.844 -17.109 1 97.94 27 ALA B C 1
ATOM 2407 O O . ALA B 1 27 ? -21.734 -18.078 -16.344 1 97.94 27 ALA B O 1
ATOM 2408 N N . GLY B 1 28 ? -21.688 -19.438 -18.125 1 98 28 GLY B N 1
ATOM 2409 C CA . GLY B 1 28 ? -20.344 -19.062 -18.516 1 98 28 GLY B CA 1
ATOM 2410 C C . GLY B 1 28 ? -19.266 -19.75 -17.672 1 98 28 GLY B C 1
ATOM 2411 O O . GLY B 1 28 ? -18.078 -19.422 -17.781 1 98 28 GLY B O 1
ATOM 2412 N N . GLN B 1 29 ? -19.688 -20.719 -16.875 1 98.69 29 GLN B N 1
ATOM 2413 C CA . GLN B 1 29 ? -18.75 -21.406 -16 1 98.69 29 GLN B CA 1
ATOM 2414 C C . GLN B 1 29 ? -18.734 -22.906 -16.281 1 98.69 29 GLN B C 1
ATOM 2416 O O . GLN B 1 29 ? -19.609 -23.422 -16.969 1 98.69 29 GLN B O 1
ATOM 2421 N N . ILE B 1 30 ? -17.734 -23.594 -15.789 1 98.81 30 ILE B N 1
ATOM 2422 C CA . ILE B 1 30 ? -17.688 -25.047 -15.852 1 98.81 30 ILE B CA 1
ATOM 2423 C C . ILE B 1 30 ? -17.328 -25.625 -14.484 1 98.81 30 ILE B C 1
ATOM 2425 O O . ILE B 1 30 ? -16.719 -24.938 -13.656 1 98.81 30 ILE B O 1
ATOM 2429 N N . ARG B 1 31 ? -17.719 -26.766 -14.297 1 98.88 31 ARG B N 1
ATOM 2430 C CA . ARG B 1 31 ? -17.234 -27.531 -13.148 1 98.88 31 ARG B CA 1
ATOM 2431 C C . ARG B 1 31 ? -16.234 -28.594 -13.578 1 98.88 31 ARG B C 1
ATOM 2433 O O . ARG B 1 31 ? -16.359 -29.188 -14.648 1 98.88 31 ARG B O 1
ATOM 2440 N N . ILE B 1 32 ? -15.297 -28.75 -12.773 1 98.94 32 ILE B N 1
ATOM 2441 C CA . ILE B 1 32 ? -14.336 -29.812 -13.055 1 98.94 32 ILE B CA 1
ATOM 2442 C C . ILE B 1 32 ? -14.242 -30.75 -11.852 1 98.94 32 ILE B C 1
ATOM 2444 O O . ILE B 1 32 ? -14.438 -30.328 -10.711 1 98.94 32 ILE B O 1
ATOM 2448 N N . ALA B 1 33 ? -14 -32.031 -12.164 1 98.94 33 ALA B N 1
ATOM 2449 C CA . ALA B 1 33 ? -13.398 -32.906 -11.164 1 98.94 33 ALA B CA 1
ATOM 2450 C C . ALA B 1 33 ? -11.922 -32.562 -10.961 1 98.94 33 ALA B C 1
ATOM 2452 O O . ALA B 1 33 ? -11.094 -32.844 -11.828 1 98.94 33 ALA B O 1
ATOM 2453 N N . VAL B 1 34 ? -11.664 -32 -9.828 1 98.94 34 VAL B N 1
ATOM 2454 C CA . VAL B 1 34 ? -10.32 -31.5 -9.586 1 98.94 34 VAL B CA 1
ATOM 2455 C C . VAL B 1 34 ? -9.352 -32.656 -9.438 1 98.94 34 VAL B C 1
ATOM 2457 O O . VAL B 1 34 ? -9.625 -33.625 -8.703 1 98.94 34 VAL B O 1
ATOM 2460 N N . ARG B 1 35 ? -8.297 -32.562 -10.188 1 98.88 35 ARG B N 1
ATOM 2461 C CA . ARG B 1 35 ? -7.227 -33.562 -10.031 1 98.88 35 ARG B CA 1
ATOM 2462 C C . ARG B 1 35 ? -6.043 -32.938 -9.273 1 98.88 35 ARG B C 1
ATOM 2464 O O . ARG B 1 35 ? -5.336 -33.656 -8.555 1 98.88 35 ARG B O 1
ATOM 2471 N N . ALA B 1 36 ? -5.848 -31.703 -9.445 1 98.88 36 ALA B N 1
ATOM 2472 C CA . ALA B 1 36 ? -4.824 -30.953 -8.711 1 98.88 36 ALA B CA 1
ATOM 2473 C C . ALA B 1 36 ? -5.23 -29.5 -8.539 1 98.88 36 ALA B C 1
ATOM 2475 O O . ALA B 1 36 ? -5.93 -28.938 -9.391 1 98.88 36 ALA B O 1
ATOM 2476 N N . ALA B 1 37 ? -4.836 -28.891 -7.426 1 98.88 37 ALA B N 1
ATOM 2477 C CA . ALA B 1 37 ? -5.035 -27.469 -7.148 1 98.88 37 ALA B CA 1
ATOM 2478 C C . ALA B 1 37 ? -3.711 -26.781 -6.84 1 98.88 37 ALA B C 1
ATOM 2480 O O . ALA B 1 37 ? -2.854 -27.344 -6.156 1 98.88 37 ALA B O 1
ATOM 2481 N N . GLY B 1 38 ? -3.529 -25.609 -7.43 1 98.44 38 GLY B N 1
ATOM 2482 C CA . GLY B 1 38 ? -2.334 -24.844 -7.113 1 98.44 38 GLY B CA 1
ATOM 2483 C C . GLY B 1 38 ? -2.369 -24.234 -5.73 1 98.44 38 GLY B C 1
ATOM 2484 O O . GLY B 1 38 ? -3.434 -23.844 -5.242 1 98.44 38 GLY B O 1
ATOM 2485 N N . VAL B 1 39 ? -1.206 -24.188 -5.07 1 98.12 39 VAL B N 1
ATOM 2486 C CA . VAL B 1 39 ? -1.038 -23.5 -3.795 1 98.12 39 VAL B CA 1
ATOM 2487 C C . VAL B 1 39 ? -0.283 -22.188 -4.008 1 98.12 39 VAL B C 1
ATOM 2489 O O . VAL B 1 39 ? 0.869 -22.203 -4.449 1 98.12 39 VAL B O 1
ATOM 2492 N N . ASN B 1 40 ? -0.898 -21.062 -3.717 1 95.44 40 ASN B N 1
ATOM 2493 C CA . ASN B 1 40 ? -0.306 -19.75 -3.893 1 95.44 40 ASN B CA 1
ATOM 2494 C C . ASN B 1 40 ? -0.236 -18.984 -2.574 1 95.44 40 ASN B C 1
ATOM 2496 O O . ASN B 1 40 ? -1.065 -19.188 -1.687 1 95.44 40 ASN B O 1
ATOM 2500 N N . PRO B 1 41 ? 0.759 -18.094 -2.449 1 94.56 41 PRO B N 1
ATOM 2501 C CA . PRO B 1 41 ? 0.8 -17.25 -1.253 1 94.56 41 PRO B CA 1
ATOM 2502 C C . PRO B 1 41 ? -0.495 -16.469 -1.035 1 94.56 41 PRO B C 1
ATOM 2504 O O . PRO B 1 41 ? -0.883 -16.219 0.108 1 94.56 41 PRO B O 1
ATOM 2507 N N . HIS B 1 42 ? -1.108 -16.141 -2.045 1 93.44 42 HIS B N 1
ATOM 2508 C CA . HIS B 1 42 ? -2.4 -15.469 -1.948 1 93.44 42 HIS B CA 1
ATOM 2509 C C . HIS B 1 42 ? -3.367 -16.266 -1.077 1 93.44 42 HIS B C 1
ATOM 2511 O O . HIS B 1 42 ? -4.164 -15.68 -0.334 1 93.44 42 HIS B O 1
ATOM 2517 N N . ASP B 1 43 ? -3.297 -17.562 -1.144 1 97 43 ASP B N 1
ATOM 2518 C CA . ASP B 1 43 ? -4.227 -18.422 -0.42 1 97 43 ASP B CA 1
ATOM 2519 C C . ASP B 1 43 ? -4.074 -18.25 1.09 1 97 43 ASP B C 1
ATOM 2521 O O . ASP B 1 43 ? -5.059 -18.031 1.798 1 97 43 ASP B O 1
ATOM 2525 N N . TRP B 1 44 ? -2.84 -18.375 1.567 1 96.38 44 TRP B N 1
ATOM 2526 C CA . TRP B 1 44 ? -2.693 -18.281 3.016 1 96.38 44 TRP B CA 1
ATOM 2527 C C . TRP B 1 44 ? -2.877 -16.844 3.488 1 96.38 44 TRP B C 1
ATOM 2529 O O . TRP B 1 44 ? -3.27 -16.594 4.633 1 96.38 44 TRP B O 1
ATOM 2539 N N . ARG B 1 45 ? -2.635 -15.883 2.633 1 93.81 45 ARG B N 1
ATOM 2540 C CA . ARG B 1 45 ? -2.922 -14.5 2.994 1 93.81 45 ARG B CA 1
ATOM 2541 C C . ARG B 1 45 ? -4.418 -14.281 3.186 1 93.81 45 ARG B C 1
ATOM 2543 O O . ARG B 1 45 ? -4.836 -13.57 4.102 1 93.81 45 ARG B O 1
ATOM 2550 N N . VAL B 1 46 ? -5.18 -14.844 2.324 1 95 46 VAL B N 1
ATOM 2551 C CA . VAL B 1 46 ? -6.633 -14.789 2.438 1 95 46 VAL B CA 1
ATOM 2552 C C . VAL B 1 46 ? -7.074 -15.453 3.742 1 95 46 VAL B C 1
ATOM 2554 O O . VAL B 1 46 ? -7.84 -14.867 4.512 1 95 46 VAL B O 1
ATOM 2557 N N . ARG B 1 47 ? -6.555 -16.562 3.98 1 97.38 47 ARG B N 1
ATOM 2558 C CA . ARG B 1 47 ? -6.914 -17.328 5.172 1 97.38 47 ARG B CA 1
ATOM 2559 C C . ARG B 1 47 ? -6.574 -16.547 6.441 1 97.38 47 ARG B C 1
ATOM 2561 O O . ARG B 1 47 ? -7.34 -16.578 7.41 1 97.38 47 ARG B O 1
ATOM 2568 N N . GLU B 1 48 ? -5.504 -15.859 6.379 1 96.75 48 GLU B N 1
ATOM 2569 C CA . GLU B 1 48 ? -5.062 -15.102 7.547 1 96.75 48 GLU B CA 1
ATOM 2570 C C . GLU B 1 48 ? -5.875 -13.82 7.715 1 96.75 48 GLU B C 1
ATOM 2572 O O . GLU B 1 48 ? -5.773 -13.148 8.742 1 96.75 48 GLU B O 1
ATOM 2577 N N . GLY B 1 49 ? -6.602 -13.461 6.75 1 94.19 49 GLY B N 1
ATOM 2578 C CA . GLY B 1 49 ? -7.43 -12.266 6.836 1 94.19 49 GLY B CA 1
ATOM 2579 C C . GLY B 1 49 ? -6.715 -11.008 6.391 1 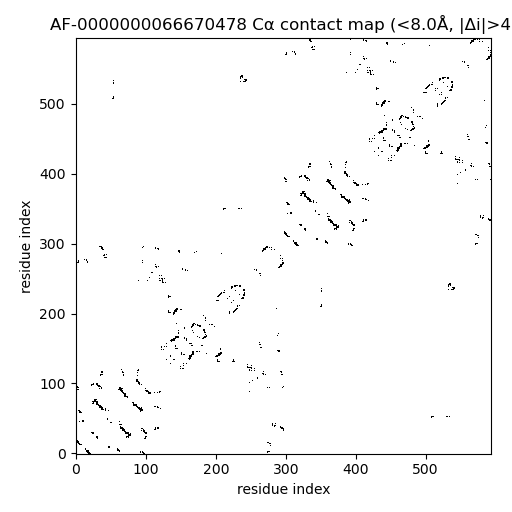94.19 49 GLY B C 1
ATOM 2580 O O . GLY B 1 49 ? -7.094 -9.898 6.781 1 94.19 49 GLY B O 1
ATOM 2581 N N . GLN B 1 50 ? -5.672 -11.148 5.613 1 87.44 50 GLN B N 1
ATOM 2582 C CA . GLN B 1 50 ? -4.898 -9.984 5.184 1 87.44 50 GLN B CA 1
ATOM 2583 C C . GLN B 1 50 ? -5.758 -9.023 4.363 1 87.44 50 GLN B C 1
ATOM 2585 O O . GLN B 1 50 ? -5.523 -7.816 4.367 1 87.44 50 GLN B O 1
ATOM 2590 N N . PHE B 1 51 ? -6.785 -9.578 3.756 1 87 51 PHE B N 1
ATOM 2591 C CA . PHE B 1 51 ? -7.598 -8.773 2.85 1 87 51 PHE B CA 1
ATOM 2592 C C . PHE B 1 51 ? -8.969 -8.508 3.449 1 87 51 PHE B C 1
ATOM 2594 O O . PHE B 1 51 ? -9.867 -8.008 2.762 1 87 51 PHE B O 1
ATOM 2601 N N . ARG B 1 52 ? -9.156 -8.797 4.633 1 87.31 52 ARG B N 1
ATOM 2602 C CA . ARG B 1 52 ? -10.492 -8.836 5.223 1 87.31 52 ARG B CA 1
ATOM 2603 C C . ARG B 1 52 ? -11.133 -7.449 5.219 1 87.31 52 ARG B C 1
ATOM 2605 O O . ARG B 1 52 ? -12.352 -7.324 5.074 1 87.31 52 ARG B O 1
ATOM 2612 N N . ARG B 1 53 ? -10.359 -6.43 5.32 1 81.19 53 ARG B N 1
ATOM 2613 C CA . ARG B 1 53 ? -10.922 -5.082 5.383 1 81.19 53 ARG B CA 1
ATOM 2614 C C . ARG B 1 53 ? -11.344 -4.602 4.004 1 81.19 53 ARG B C 1
ATOM 2616 O O . ARG B 1 53 ? -12.375 -3.936 3.863 1 81.19 53 ARG B O 1
ATOM 2623 N N . ILE B 1 54 ? -10.664 -5.004 3.031 1 83.75 54 ILE B N 1
ATOM 2624 C CA . ILE B 1 54 ? -10.891 -4.461 1.697 1 83.75 54 ILE B CA 1
ATOM 2625 C C . ILE B 1 54 ? -11.734 -5.441 0.881 1 83.75 54 ILE B C 1
ATOM 2627 O O . ILE B 1 54 ? -12.438 -5.043 -0.05 1 83.75 54 ILE B O 1
ATOM 2631 N N . ARG B 1 55 ? -11.586 -6.648 1.19 1 84.81 55 ARG B N 1
ATOM 2632 C CA . ARG B 1 55 ? -12.344 -7.703 0.522 1 84.81 55 ARG B CA 1
ATOM 2633 C C . ARG B 1 55 ? -12.883 -8.711 1.53 1 84.81 55 ARG B C 1
ATOM 2635 O O . ARG B 1 55 ? -12.406 -9.844 1.604 1 84.81 55 ARG B O 1
ATOM 2642 N N . PRO B 1 56 ? -13.859 -8.25 2.182 1 86.12 56 PRO B N 1
ATOM 2643 C CA . PRO B 1 56 ? -14.406 -9.18 3.172 1 86.12 56 PRO B CA 1
ATOM 2644 C C . PRO B 1 56 ? -15.016 -10.422 2.537 1 86.12 56 PRO B C 1
ATOM 2646 O O . PRO B 1 56 ? -15.594 -10.352 1.45 1 86.12 56 PRO B O 1
ATOM 2649 N N . ILE B 1 57 ? -14.805 -11.531 3.174 1 91.94 57 ILE B N 1
ATOM 2650 C CA . ILE B 1 57 ? -15.375 -12.781 2.68 1 91.94 57 ILE B CA 1
ATOM 2651 C C . ILE B 1 57 ? -16.359 -13.344 3.705 1 91.94 57 ILE B C 1
ATOM 2653 O O . ILE B 1 57 ? -16.188 -13.148 4.91 1 91.94 57 ILE B O 1
ATOM 2657 N N . GLU B 1 58 ? -17.375 -13.977 3.244 1 94.06 58 GLU B N 1
ATOM 2658 C CA . GLU B 1 58 ? -18.312 -14.664 4.113 1 94.06 58 GLU B CA 1
ATOM 2659 C C . GLU B 1 58 ? -17.766 -16 4.594 1 94.06 58 GLU B C 1
ATOM 2661 O O . GLU B 1 58 ? -17.375 -16.844 3.783 1 94.06 58 GLU B O 1
ATOM 2666 N N . LEU B 1 59 ? -17.797 -16.188 5.883 1 95.19 59 LEU B N 1
ATOM 2667 C CA . LEU B 1 59 ? -17.281 -17.406 6.484 1 95.19 59 LEU B CA 1
ATOM 2668 C C . LEU B 1 59 ? -18.422 -18.312 6.953 1 95.19 59 LEU B C 1
ATOM 2670 O O . LEU B 1 59 ? -19.484 -17.812 7.348 1 95.19 59 LEU B O 1
ATOM 2674 N N . PRO B 1 60 ? -18.312 -19.547 6.949 1 97 60 PRO B N 1
ATOM 2675 C CA . PRO B 1 60 ? -17.172 -20.328 6.453 1 97 60 PRO B CA 1
ATOM 2676 C C . PRO B 1 60 ? -17.062 -20.281 4.93 1 97 60 PRO B C 1
ATOM 2678 O O . PRO B 1 60 ? -18.047 -20.078 4.234 1 97 60 PRO B O 1
ATOM 2681 N N . THR B 1 61 ? -15.867 -20.438 4.418 1 97.44 61 THR B N 1
ATOM 2682 C CA . THR B 1 61 ? -15.625 -20.391 2.98 1 97.44 61 THR B CA 1
ATOM 2683 C C . THR B 1 61 ? -14.555 -21.391 2.572 1 97.44 61 THR B C 1
ATOM 2685 O O . THR B 1 61 ? -13.812 -21.891 3.418 1 97.44 61 THR B O 1
ATOM 2688 N N . GLY B 1 62 ? -14.609 -21.734 1.268 1 98 62 GLY B N 1
ATOM 2689 C CA . GLY B 1 62 ? -13.508 -22.516 0.7 1 98 62 GLY B CA 1
ATOM 2690 C C . GLY B 1 62 ? -12.266 -21.688 0.456 1 98 62 GLY B C 1
ATOM 2691 O O . GLY B 1 62 ? -12.258 -20.469 0.701 1 98 62 GLY B O 1
ATOM 2692 N N . ILE B 1 63 ? -11.164 -22.391 -0.025 1 98.19 63 ILE B N 1
ATOM 2693 C CA . ILE B 1 63 ? -9.883 -21.75 -0.274 1 98.19 63 ILE B CA 1
ATOM 2694 C C . ILE B 1 63 ? -9.289 -22.266 -1.58 1 98.19 63 ILE B C 1
ATOM 2696 O O . ILE B 1 63 ? -9.633 -23.359 -2.033 1 98.19 63 ILE B O 1
ATOM 2700 N N . GLY B 1 64 ? -8.461 -21.391 -2.189 1 98.06 64 GLY B N 1
ATOM 2701 C CA . GLY B 1 64 ? -7.82 -21.75 -3.447 1 98.06 64 GLY B CA 1
ATOM 2702 C C . GLY B 1 64 ? -8.438 -21.047 -4.648 1 98.06 64 GLY B C 1
ATOM 2703 O O . GLY B 1 64 ? -9.625 -20.719 -4.633 1 98.06 64 GLY B O 1
ATOM 2704 N N . GLN B 1 65 ? -7.535 -20.984 -5.75 1 98.19 65 GLN B N 1
ATOM 2705 C CA . GLN B 1 65 ? -8.039 -20.25 -6.91 1 98.19 65 GLN B CA 1
ATOM 2706 C C . GLN B 1 65 ? -7.605 -20.922 -8.211 1 98.19 65 GLN B C 1
ATOM 2708 O O . GLN B 1 65 ? -8.18 -20.656 -9.266 1 98.19 65 GLN B O 1
ATOM 2713 N N . ASP B 1 66 ? -6.617 -21.781 -8.188 1 98.62 66 ASP B N 1
ATOM 2714 C CA . ASP B 1 66 ? -6.09 -22.453 -9.375 1 98.62 66 ASP B CA 1
ATOM 2715 C C . ASP B 1 66 ? -6.355 -23.953 -9.32 1 98.62 66 ASP B C 1
ATOM 2717 O O . ASP B 1 66 ? -6.176 -24.578 -8.273 1 98.62 66 ASP B O 1
ATOM 2721 N N . ALA B 1 67 ? -6.73 -24.469 -10.5 1 98.81 67 ALA B N 1
ATOM 2722 C CA . ALA B 1 67 ? -6.957 -25.906 -10.508 1 98.81 67 ALA B CA 1
ATOM 2723 C C . ALA B 1 67 ? -6.809 -26.484 -11.922 1 98.81 67 ALA B C 1
ATOM 2725 O O . ALA B 1 67 ? -6.855 -25.734 -12.898 1 98.81 67 ALA B O 1
ATOM 2726 N N . ALA B 1 68 ? -6.574 -27.75 -11.961 1 98.88 68 ALA B N 1
ATOM 2727 C CA . ALA B 1 68 ? -6.602 -28.562 -13.172 1 98.88 68 ALA B CA 1
ATOM 2728 C C . ALA B 1 68 ? -7.383 -29.859 -12.945 1 98.88 68 ALA B C 1
ATOM 2730 O O . ALA B 1 68 ? -7.332 -30.438 -11.859 1 98.88 68 ALA B O 1
ATOM 2731 N N . GLY B 1 69 ? -8.078 -30.234 -13.945 1 98.81 69 GLY B N 1
ATOM 2732 C CA . GLY B 1 69 ? -8.883 -31.453 -13.828 1 98.81 69 GLY B CA 1
ATOM 2733 C C . GLY B 1 69 ? -9.688 -31.75 -15.078 1 98.81 69 GLY B C 1
ATOM 2734 O O . GLY B 1 69 ? -9.258 -31.438 -16.188 1 98.81 69 GLY B O 1
ATOM 2735 N N . VAL B 1 70 ? -10.734 -32.5 -14.812 1 98.81 70 VAL B N 1
ATOM 2736 C CA . VAL B 1 70 ? -11.562 -32.969 -15.914 1 98.81 70 VAL B CA 1
ATOM 2737 C C . VAL B 1 70 ? -12.938 -32.312 -15.844 1 98.81 70 VAL B C 1
ATOM 2739 O O . VAL B 1 70 ? -13.602 -32.375 -14.797 1 98.81 70 VAL B O 1
ATOM 2742 N N . VAL B 1 71 ? -13.367 -31.75 -16.984 1 98.88 71 VAL B N 1
ATOM 2743 C CA . VAL B 1 71 ? -14.68 -31.125 -17.031 1 98.88 71 VAL B CA 1
ATOM 2744 C C . VAL B 1 71 ? -15.766 -32.188 -16.828 1 98.88 71 VAL B C 1
ATOM 2746 O O . VAL B 1 71 ? -15.766 -33.219 -17.484 1 98.88 71 VAL B O 1
ATOM 2749 N N . ASP B 1 72 ? -16.672 -31.922 -15.891 1 98.44 72 ASP B N 1
ATOM 2750 C CA . ASP B 1 72 ? -17.734 -32.906 -15.703 1 98.44 72 ASP B CA 1
ATOM 2751 C C . ASP B 1 72 ? -19.109 -32.25 -15.766 1 98.44 72 ASP B C 1
ATOM 2753 O O . ASP B 1 72 ? -20.141 -32.938 -15.781 1 98.44 72 ASP B O 1
ATOM 2757 N N . GLU B 1 73 ? -19.141 -30.938 -15.719 1 98.56 73 GLU B N 1
ATOM 2758 C CA . GLU B 1 73 ? -20.359 -30.172 -15.922 1 98.56 73 GLU B CA 1
ATOM 2759 C C . GLU B 1 73 ? -20.078 -28.859 -16.641 1 98.56 73 GLU B C 1
ATOM 2761 O O . GLU B 1 73 ? -19.062 -28.203 -16.375 1 98.56 73 GLU B O 1
ATOM 2766 N N . VAL B 1 74 ? -20.984 -28.469 -17.531 1 98.5 74 VAL B N 1
ATOM 2767 C CA . VAL B 1 74 ? -20.844 -27.219 -18.297 1 98.5 74 VAL B CA 1
ATOM 2768 C C . VAL B 1 74 ? -22.062 -26.328 -18.062 1 98.5 74 VAL B C 1
ATOM 2770 O O . VAL B 1 74 ? -23.203 -26.797 -18.109 1 98.5 74 VAL B O 1
ATOM 2773 N N . GLY B 1 75 ? -21.797 -25.094 -17.703 1 98.12 75 GLY B N 1
ATOM 2774 C CA . GLY B 1 75 ? -22.891 -24.172 -17.469 1 98.12 75 GLY B CA 1
ATOM 2775 C C . GLY B 1 75 ? -23.5 -23.641 -18.75 1 98.12 75 GLY B C 1
ATOM 2776 O O . GLY B 1 75 ? -23 -23.906 -19.844 1 98.12 75 GLY B O 1
ATOM 2777 N N . ALA B 1 76 ? -24.578 -22.859 -18.547 1 97.56 76 ALA B N 1
ATOM 2778 C CA . ALA B 1 76 ? -25.312 -22.297 -19.672 1 97.56 76 ALA B CA 1
ATOM 2779 C C . ALA B 1 76 ? -24.438 -21.375 -20.5 1 97.56 76 ALA B C 1
ATOM 2781 O O . ALA B 1 76 ? -23.656 -20.594 -19.953 1 97.56 76 ALA B O 1
ATOM 2782 N N . GLY B 1 77 ? -24.484 -21.547 -21.844 1 97.19 77 GLY B N 1
ATOM 2783 C CA . GLY B 1 77 ? -23.812 -20.641 -22.75 1 97.19 77 GLY B CA 1
ATOM 2784 C C . GLY B 1 77 ? -22.391 -21.062 -23.078 1 97.19 77 GLY B C 1
ATOM 2785 O O . GLY B 1 77 ? -21.734 -20.469 -23.938 1 97.19 77 GLY B O 1
ATOM 2786 N N . VAL B 1 78 ? -21.938 -22.047 -22.344 1 97.44 78 VAL B N 1
ATOM 2787 C CA . VAL B 1 78 ? -20.578 -22.531 -22.609 1 97.44 78 VAL B CA 1
ATOM 2788 C C . VAL B 1 78 ? -20.609 -23.531 -23.766 1 97.44 78 VAL B C 1
ATOM 2790 O O . VAL B 1 78 ? -21.281 -24.562 -23.688 1 97.44 78 VAL B O 1
ATOM 2793 N N . THR B 1 79 ? -19.859 -23.219 -24.875 1 96.06 79 THR B N 1
ATOM 2794 C CA . THR B 1 79 ? -19.891 -24.062 -26.047 1 96.06 79 THR B CA 1
ATOM 2795 C C . THR B 1 79 ? -18.484 -24.438 -26.5 1 96.06 79 THR B C 1
ATOM 2797 O O . THR B 1 79 ? -18.297 -25.266 -27.391 1 96.06 79 THR B O 1
ATOM 2800 N N . ASP B 1 80 ? -17.484 -23.906 -25.875 1 95.25 80 ASP B N 1
ATOM 2801 C CA . ASP B 1 80 ? -16.125 -24.047 -26.375 1 95.25 80 ASP B CA 1
ATOM 2802 C C . ASP B 1 80 ? -15.43 -25.25 -25.734 1 95.25 80 ASP B C 1
ATOM 2804 O O . ASP B 1 80 ? -14.281 -25.562 -26.062 1 95.25 80 ASP B O 1
ATOM 2808 N N . ILE B 1 81 ? -16.141 -25.953 -24.781 1 97.56 81 ILE B N 1
ATOM 2809 C CA . ILE B 1 81 ? -15.547 -27.094 -24.078 1 97.56 81 ILE B CA 1
ATOM 2810 C C . ILE B 1 81 ? -16.625 -28.125 -23.797 1 97.56 81 ILE B C 1
ATOM 2812 O O . ILE B 1 81 ? -17.797 -27.797 -23.656 1 97.56 81 ILE B O 1
ATOM 2816 N N . GLU B 1 82 ? -16.203 -29.406 -23.688 1 97.38 82 GLU B N 1
ATOM 2817 C CA . GLU B 1 82 ? -17.141 -30.5 -23.406 1 97.38 82 GLU B CA 1
ATOM 2818 C C . GLU B 1 82 ? -16.734 -31.266 -22.156 1 97.38 82 GLU B C 1
ATOM 2820 O O . GLU B 1 82 ? -15.57 -31.234 -21.75 1 97.38 82 GLU B O 1
ATOM 2825 N N . VAL B 1 83 ? -17.703 -31.938 -21.641 1 98.31 83 VAL B N 1
ATOM 2826 C CA . VAL B 1 83 ? -17.469 -32.844 -20.531 1 98.31 83 VAL B CA 1
ATOM 2827 C C . VAL B 1 83 ? -16.406 -33.875 -20.922 1 98.31 83 VAL B C 1
ATOM 2829 O O . VAL B 1 83 ? -16.438 -34.406 -22.031 1 98.31 83 VAL B O 1
ATOM 2832 N N . GLY B 1 84 ? -15.477 -34.094 -20.031 1 98.44 84 GLY B N 1
ATOM 2833 C CA . GLY B 1 84 ? -14.406 -35.031 -20.297 1 98.44 84 GLY B CA 1
ATOM 2834 C C . GLY B 1 84 ? -13.102 -34.375 -20.688 1 98.44 84 GLY B C 1
ATOM 2835 O O . GLY B 1 84 ? -12.047 -35 -20.656 1 98.44 84 GLY B O 1
ATOM 2836 N N . ALA B 1 85 ? -13.18 -33.125 -21.047 1 98.31 85 ALA B N 1
ATOM 2837 C CA . ALA B 1 85 ? -11.977 -32.375 -21.453 1 98.31 85 ALA B CA 1
ATOM 2838 C C . ALA B 1 85 ? -11.07 -32.125 -20.25 1 98.31 85 ALA B C 1
ATOM 2840 O O . ALA B 1 85 ? -11.547 -31.906 -19.141 1 98.31 85 ALA B O 1
ATOM 2841 N N . TYR B 1 86 ? -9.734 -32.188 -20.469 1 98.69 86 TYR B N 1
ATOM 2842 C CA . TYR B 1 86 ? -8.742 -31.844 -19.469 1 98.69 86 TYR B CA 1
ATOM 2843 C C . TYR B 1 86 ? -8.43 -30.344 -19.516 1 98.69 86 TYR B C 1
ATOM 2845 O O . TYR B 1 86 ? -8.023 -29.828 -20.547 1 98.69 86 TYR B O 1
ATOM 2853 N N . VAL B 1 87 ? -8.617 -29.641 -18.391 1 98.81 87 VAL B N 1
ATOM 2854 C CA . VAL B 1 87 ? -8.453 -28.188 -18.422 1 98.81 87 VAL B CA 1
ATOM 2855 C C . VAL B 1 87 ? -7.656 -27.734 -17.188 1 98.81 87 VAL B C 1
ATOM 2857 O O . VAL B 1 87 ? -7.539 -28.469 -16.219 1 98.81 87 VAL B O 1
ATOM 2860 N N . LEU B 1 88 ? -7.012 -26.656 -17.328 1 98.88 88 LEU B N 1
ATOM 2861 C CA . LEU B 1 88 ? -6.492 -25.844 -16.234 1 98.88 88 LEU B CA 1
ATOM 2862 C C . LEU B 1 88 ? -7.172 -24.484 -16.203 1 98.88 88 LEU B C 1
ATOM 2864 O O . LEU B 1 88 ? -7.598 -23.969 -17.25 1 98.88 88 LEU B O 1
ATOM 2868 N N . GLY B 1 89 ? -7.266 -23.859 -15.023 1 98.81 89 GLY B N 1
ATOM 2869 C CA . GLY B 1 89 ? -7.906 -22.562 -15 1 98.81 89 GLY B CA 1
ATOM 2870 C C . GLY B 1 89 ? -8.039 -21.984 -13.602 1 98.81 89 GLY B C 1
ATOM 2871 O O . GLY B 1 89 ? -7.398 -22.453 -12.664 1 98.81 89 GLY B O 1
ATOM 2872 N N . ARG B 1 90 ? -8.734 -20.859 -13.57 1 98.62 90 ARG B N 1
ATOM 2873 C CA . ARG B 1 90 ? -9 -20.125 -12.344 1 98.62 90 ARG B CA 1
ATOM 2874 C C . ARG B 1 90 ? -10.453 -20.281 -11.914 1 98.62 90 ARG B C 1
ATOM 2876 O O . ARG B 1 90 ? -11.359 -20.219 -12.742 1 98.62 90 ARG B O 1
ATOM 2883 N N . GLY B 1 91 ? -10.617 -20.531 -10.633 1 97.94 91 GLY B N 1
ATOM 2884 C CA . GLY B 1 91 ? -11.93 -20.609 -10.008 1 97.94 91 GLY B CA 1
ATOM 2885 C C . GLY B 1 91 ? -11.922 -20.141 -8.562 1 97.94 91 GLY B C 1
ATOM 2886 O O . GLY B 1 91 ? -11.188 -19.219 -8.195 1 97.94 91 GLY B O 1
ATOM 2887 N N . ALA B 1 92 ? -12.805 -20.672 -7.832 1 96 92 ALA B N 1
ATOM 2888 C CA . ALA B 1 92 ? -12.914 -20.406 -6.398 1 96 92 ALA B CA 1
ATOM 2889 C C . ALA B 1 92 ? -13.031 -21.703 -5.609 1 96 92 ALA B C 1
ATOM 2891 O O . ALA B 1 92 ? -13.617 -22.688 -6.094 1 96 92 ALA B O 1
ATOM 2892 N N . SER B 1 93 ? -12.469 -21.672 -4.422 1 98.06 93 SER B N 1
ATOM 2893 C CA . SER B 1 93 ? -12.578 -22.828 -3.539 1 98.06 93 SER B CA 1
ATOM 2894 C C . SER B 1 93 ? -12.102 -24.094 -4.238 1 98.06 93 SER B C 1
ATOM 2896 O O . SER B 1 93 ? -12.82 -25.109 -4.254 1 98.06 93 SER B O 1
ATOM 2898 N N . THR B 1 94 ? -10.891 -24.031 -4.727 1 98.81 94 THR B N 1
ATOM 2899 C CA . THR B 1 94 ? -10.422 -25.109 -5.602 1 98.81 94 THR B CA 1
ATOM 2900 C C . THR B 1 94 ? -9.797 -26.234 -4.785 1 98.81 94 THR B C 1
ATOM 2902 O O . THR B 1 94 ? -9.531 -27.312 -5.316 1 98.81 94 THR B O 1
ATOM 2905 N N . TYR B 1 95 ? -9.516 -25.953 -3.518 1 98.88 95 TYR B N 1
ATOM 2906 C CA . TYR B 1 95 ? -9.094 -27.031 -2.639 1 98.88 95 TYR B CA 1
ATOM 2907 C C . TYR B 1 95 ? -10.242 -28 -2.357 1 98.88 95 TYR B C 1
ATOM 2909 O O . TYR B 1 95 ? -10.68 -28.125 -1.213 1 98.88 95 TYR B O 1
ATOM 2917 N N . ALA B 1 96 ? -10.703 -28.75 -3.373 1 98.88 96 ALA B N 1
ATOM 2918 C CA . ALA B 1 96 ? -11.906 -29.562 -3.279 1 98.88 96 ALA B CA 1
ATOM 2919 C C . ALA B 1 96 ? -11.93 -30.625 -4.367 1 98.88 96 ALA B C 1
ATOM 2921 O O . ALA B 1 96 ? -11.164 -30.562 -5.332 1 98.88 96 ALA B O 1
ATOM 2922 N N . GLU B 1 97 ? -12.789 -31.562 -4.18 1 98.88 97 GLU B N 1
ATOM 2923 C CA . GLU B 1 97 ? -12.922 -32.625 -5.164 1 98.88 97 GLU B CA 1
ATOM 2924 C C . GLU B 1 97 ? -13.523 -32.125 -6.469 1 98.88 97 GLU B C 1
ATOM 2926 O O . GLU B 1 97 ? -13.219 -32.625 -7.547 1 98.88 97 GLU B O 1
ATOM 2931 N N . PHE B 1 98 ? -14.43 -31.156 -6.324 1 98.88 98 PHE B N 1
ATOM 2932 C CA . PHE B 1 98 ? -15 -30.453 -7.469 1 98.88 98 PHE B CA 1
ATOM 2933 C C . PHE B 1 98 ? -14.875 -28.938 -7.293 1 98.88 98 PHE B C 1
ATOM 2935 O O . PHE B 1 98 ? -14.977 -28.438 -6.176 1 98.88 98 PHE B O 1
ATOM 2942 N N . ALA B 1 99 ? -14.719 -28.234 -8.367 1 98.81 99 ALA B N 1
ATOM 2943 C CA . ALA B 1 99 ? -14.633 -26.781 -8.328 1 98.81 99 ALA B CA 1
ATOM 2944 C C . ALA B 1 99 ? -15.219 -26.156 -9.594 1 98.81 99 ALA B C 1
ATOM 2946 O O . ALA B 1 99 ? -15.164 -26.766 -10.664 1 98.81 99 ALA B O 1
ATOM 2947 N N . VAL B 1 100 ? -15.75 -25 -9.406 1 98.81 100 VAL B N 1
ATOM 2948 C CA . VAL B 1 100 ? -16.25 -24.219 -10.531 1 98.81 100 VAL B CA 1
ATOM 2949 C C . VAL B 1 100 ? -15.164 -23.266 -11.016 1 98.81 100 VAL B C 1
ATOM 2951 O O . VAL B 1 100 ? -14.57 -22.531 -10.211 1 98.81 100 VAL B O 1
ATOM 2954 N N . LEU B 1 101 ? -14.883 -23.312 -12.336 1 98.81 101 LEU B N 1
ATOM 2955 C CA . LEU B 1 101 ? -13.93 -22.406 -12.961 1 98.81 101 LEU B CA 1
ATOM 2956 C C . LEU B 1 101 ? -14.648 -21.312 -13.75 1 98.81 101 LEU B C 1
ATOM 2958 O O . LEU B 1 101 ? -15.648 -21.594 -14.422 1 98.81 101 LEU B O 1
ATOM 2962 N N . SER B 1 102 ? -14.117 -20.125 -13.656 1 98.25 102 SER B N 1
ATOM 2963 C CA . SER B 1 102 ? -14.641 -19.016 -14.445 1 98.25 102 SER B CA 1
ATOM 2964 C C . SER B 1 102 ? -13.773 -18.766 -15.68 1 98.25 102 SER B C 1
ATOM 2966 O O . SER B 1 102 ? -14.195 -18.062 -16.594 1 98.25 102 SER B O 1
ATOM 2968 N N . SER B 1 103 ? -12.57 -19.234 -15.703 1 98.62 103 SER B N 1
ATOM 2969 C CA . SER B 1 103 ? -11.641 -19.172 -16.828 1 98.62 103 SER B CA 1
ATOM 2970 C C . SER B 1 103 ? -10.844 -20.469 -16.953 1 98.62 103 SER B C 1
ATOM 2972 O O . SER B 1 103 ? -10.43 -21.047 -15.945 1 98.62 103 SER B O 1
ATOM 2974 N N . TRP B 1 104 ? -10.664 -20.906 -18.219 1 98.75 104 TRP B N 1
ATOM 2975 C CA . TRP B 1 104 ? -9.984 -22.172 -18.406 1 98.75 104 TRP B CA 1
ATOM 2976 C C . TRP B 1 104 ? -9.352 -22.266 -19.797 1 98.75 104 TRP B C 1
ATOM 2978 O O . TRP B 1 104 ? -9.656 -21.453 -20.672 1 98.75 104 TRP B O 1
ATOM 2988 N N . ALA B 1 105 ? -8.438 -23.156 -19.906 1 98.62 105 ALA B N 1
ATOM 2989 C CA . ALA B 1 105 ? -7.84 -23.594 -21.156 1 98.62 105 ALA B CA 1
ATOM 2990 C C . ALA B 1 105 ? -7.594 -25.109 -21.156 1 98.62 105 ALA B C 1
ATOM 2992 O O . ALA B 1 105 ? -7.484 -25.719 -20.094 1 98.62 105 ALA B O 1
ATOM 2993 N N . ARG B 1 106 ? -7.566 -25.688 -22.312 1 98.19 106 ARG B N 1
ATOM 2994 C CA . ARG B 1 106 ? -7.199 -27.094 -22.406 1 98.19 106 ARG B CA 1
ATOM 2995 C C . ARG B 1 106 ? -5.742 -27.312 -22.016 1 98.19 106 ARG B C 1
ATOM 2997 O O . ARG B 1 106 ? -4.871 -26.516 -22.375 1 98.19 106 ARG B O 1
ATOM 3004 N N . ILE B 1 107 ? -5.527 -28.328 -21.266 1 97.56 107 ILE B N 1
ATOM 3005 C CA . ILE B 1 107 ? -4.164 -28.656 -20.875 1 97.56 107 ILE B CA 1
ATOM 3006 C C . ILE B 1 107 ? -3.354 -29.094 -22.094 1 97.56 107 ILE B C 1
ATOM 3008 O O . ILE B 1 107 ? -3.787 -29.938 -22.875 1 97.56 107 ILE B O 1
ATOM 3012 N N . PRO B 1 108 ? -2.199 -28.516 -22.219 1 93.81 108 PRO B N 1
ATOM 3013 C CA . PRO B 1 108 ? -1.323 -29.016 -23.281 1 93.81 108 PRO B CA 1
ATOM 3014 C C . PRO B 1 108 ? -0.905 -30.469 -23.078 1 93.81 108 PRO B C 1
ATOM 3016 O O . PRO B 1 108 ? -0.842 -30.938 -21.938 1 93.81 108 PRO B O 1
ATOM 3019 N N . ARG B 1 109 ? -0.671 -31.281 -24.109 1 85.88 109 ARG B N 1
ATOM 3020 C CA . ARG B 1 109 ? -0.426 -32.719 -24.109 1 85.88 109 ARG B CA 1
ATOM 3021 C C . ARG B 1 109 ? 0.787 -33.062 -23.25 1 85.88 109 ARG B C 1
ATOM 3023 O O . ARG B 1 109 ? 0.873 -34.156 -22.703 1 85.88 109 ARG B O 1
ATOM 3030 N N . ASN B 1 110 ? 1.577 -32.188 -22.844 1 86.19 110 ASN B N 1
ATOM 3031 C CA . ASN B 1 110 ? 2.82 -32.531 -22.172 1 86.19 110 ASN B CA 1
ATOM 3032 C C . ASN B 1 110 ? 2.797 -32.125 -20.703 1 86.19 110 ASN B C 1
ATOM 3034 O O . ASN B 1 110 ? 3.836 -32.094 -20.047 1 86.19 110 ASN B O 1
ATOM 3038 N N . LEU B 1 111 ? 1.574 -31.953 -20.188 1 94.62 111 LEU B N 1
ATOM 3039 C CA . LEU B 1 111 ? 1.522 -31.547 -18.797 1 94.62 111 LEU B CA 1
ATOM 3040 C C . LEU B 1 111 ? 0.665 -32.5 -17.969 1 94.62 111 LEU B C 1
ATOM 3042 O O . LEU B 1 111 ? -0.403 -32.938 -18.422 1 94.62 111 LEU B O 1
ATOM 3046 N N . THR B 1 112 ? 1.235 -32.906 -16.812 1 96.94 112 THR B N 1
ATOM 3047 C CA . THR B 1 112 ? 0.4 -33.562 -15.812 1 96.94 112 THR B CA 1
ATOM 3048 C C . THR B 1 112 ? -0.577 -32.594 -15.18 1 96.94 112 THR B C 1
ATOM 3050 O O . THR B 1 112 ? -0.396 -31.359 -15.289 1 96.94 112 THR B O 1
ATOM 3053 N N . PHE B 1 113 ? -1.659 -33.094 -14.57 1 98.25 113 PHE B N 1
ATOM 3054 C CA . PHE B 1 113 ? -2.588 -32.219 -13.852 1 98.25 113 PHE B CA 1
ATOM 3055 C C . PHE B 1 113 ? -1.86 -31.438 -12.773 1 98.25 113 PHE B C 1
ATOM 3057 O O . PHE B 1 113 ? -2.145 -30.25 -12.57 1 98.25 113 PHE B O 1
ATOM 3064 N N . ALA B 1 114 ? -0.908 -32.094 -12.086 1 98 114 ALA B N 1
ATOM 3065 C CA . ALA B 1 114 ? -0.127 -31.438 -11.039 1 98 114 ALA B CA 1
ATOM 3066 C C . ALA B 1 114 ? 0.64 -30.25 -11.602 1 98 114 ALA B C 1
ATOM 3068 O O . ALA B 1 114 ? 0.624 -29.156 -11.023 1 98 114 ALA B O 1
ATOM 3069 N N . GLU B 1 115 ? 1.239 -30.422 -12.695 1 96.88 115 GLU B N 1
ATOM 3070 C CA . GLU B 1 115 ? 1.971 -29.328 -13.344 1 96.88 115 GLU B CA 1
ATOM 3071 C C . GLU B 1 115 ? 1.024 -28.234 -13.812 1 96.88 115 GLU B C 1
ATOM 3073 O O . GLU B 1 115 ? 1.284 -27.047 -13.586 1 96.88 115 GLU B O 1
ATOM 3078 N N . ALA B 1 116 ? -0.064 -28.609 -14.406 1 98.19 116 ALA B N 1
ATOM 3079 C CA . ALA B 1 116 ? -1.005 -27.672 -15.008 1 98.19 116 ALA B CA 1
ATOM 3080 C C . ALA B 1 116 ? -1.636 -26.781 -13.953 1 98.19 116 ALA B C 1
ATOM 3082 O O . ALA B 1 116 ? -1.817 -25.578 -14.188 1 98.19 116 ALA B O 1
ATOM 3083 N N . ALA B 1 117 ? -1.891 -27.281 -12.797 1 98.06 117 ALA B N 1
ATOM 3084 C CA . ALA B 1 117 ? -2.637 -26.594 -11.75 1 98.06 117 ALA B CA 1
ATOM 3085 C C . ALA B 1 117 ? -1.859 -25.375 -11.234 1 98.06 117 ALA B C 1
ATOM 3087 O O . ALA B 1 117 ? -2.443 -24.453 -10.656 1 98.06 117 ALA B O 1
ATOM 3088 N N . GLY B 1 118 ? -0.588 -25.375 -11.453 1 95.5 118 GLY B N 1
ATOM 3089 C CA . GLY B 1 118 ? 0.257 -24.344 -10.867 1 95.5 118 GLY B CA 1
ATOM 3090 C C . GLY B 1 118 ? 0.491 -23.172 -11.797 1 95.5 118 GLY B C 1
ATOM 3091 O O . GLY B 1 118 ? 1.204 -22.234 -11.445 1 95.5 118 GLY B O 1
ATOM 3092 N N . TYR B 1 119 ? -0.125 -23.047 -12.977 1 97.75 119 TYR B N 1
ATOM 3093 C CA . TYR B 1 119 ? 0.272 -22.062 -13.977 1 97.75 119 TYR B CA 1
ATOM 3094 C C . TYR B 1 119 ? -0.687 -20.891 -13.992 1 97.75 119 TYR B C 1
ATOM 3096 O O . TYR B 1 119 ? -0.266 -19.734 -14.172 1 97.75 119 TYR B O 1
ATOM 3104 N N . PRO B 1 120 ? -2.041 -21.031 -13.758 1 98.31 120 PRO B N 1
ATOM 3105 C CA . PRO B 1 120 ? -2.975 -19.938 -14.086 1 98.31 120 PRO B CA 1
ATOM 3106 C C . PRO B 1 120 ? -2.625 -18.625 -13.391 1 98.31 120 PRO B C 1
ATOM 3108 O O . PRO B 1 120 ? -2.225 -17.672 -14.047 1 98.31 120 PRO B O 1
ATOM 3111 N N . SER B 1 121 ? -2.615 -18.594 -12.094 1 97.69 121 SER B N 1
ATOM 3112 C CA . SER B 1 121 ? -2.34 -17.344 -11.375 1 97.69 121 SER B CA 1
ATOM 3113 C C . SER B 1 121 ? -0.885 -16.922 -11.547 1 97.69 121 SER B C 1
ATOM 3115 O O . SER B 1 121 ? -0.583 -15.734 -11.602 1 97.69 121 SER B O 1
ATOM 3117 N N . VAL B 1 122 ? -0.02 -17.859 -11.625 1 97.5 122 VAL B N 1
ATOM 3118 C CA . VAL B 1 122 ? 1.415 -17.609 -11.719 1 97.5 122 VAL B CA 1
ATOM 3119 C C . VAL B 1 122 ? 1.731 -16.859 -13.008 1 97.5 122 VAL B C 1
ATOM 3121 O O . VAL B 1 122 ? 2.383 -15.805 -12.984 1 97.5 122 VAL B O 1
ATOM 3124 N N . VAL B 1 123 ? 1.212 -17.344 -14.094 1 98.44 123 VAL B N 1
ATOM 3125 C CA . VAL B 1 123 ? 1.503 -16.734 -15.391 1 98.44 123 VAL B CA 1
ATOM 3126 C C . VAL B 1 123 ? 0.743 -15.406 -15.523 1 98.44 123 VAL B C 1
ATOM 3128 O O . VAL B 1 123 ? 1.274 -14.43 -16.047 1 98.44 123 VAL B O 1
ATOM 3131 N N . GLU B 1 124 ? -0.513 -15.422 -15.047 1 98.56 124 GLU B N 1
ATOM 3132 C CA . GLU B 1 124 ? -1.236 -14.148 -15.047 1 98.56 124 GLU B CA 1
ATOM 3133 C C . GLU B 1 124 ? -0.448 -13.062 -14.312 1 98.56 124 GLU B C 1
ATOM 3135 O O . GLU B 1 124 ? -0.286 -11.961 -14.828 1 98.56 124 GLU B O 1
ATOM 3140 N N . THR B 1 125 ? 0.07 -13.352 -13.141 1 98.12 125 THR B N 1
ATOM 3141 C CA . THR B 1 125 ? 0.846 -12.414 -12.336 1 98.12 125 THR B CA 1
ATOM 3142 C C . THR B 1 125 ? 2.117 -11.992 -13.07 1 98.12 125 THR B C 1
ATOM 3144 O O . THR B 1 125 ? 2.445 -10.812 -13.133 1 98.12 125 THR B O 1
ATOM 3147 N N . ALA B 1 126 ? 2.801 -12.961 -13.617 1 98.56 126 ALA B N 1
ATOM 3148 C CA . ALA B 1 126 ? 4.039 -12.68 -14.344 1 98.56 126 ALA B CA 1
ATOM 3149 C C . ALA B 1 126 ? 3.795 -11.688 -15.484 1 98.56 126 ALA B C 1
ATOM 3151 O O . ALA B 1 126 ? 4.516 -10.703 -15.617 1 98.56 126 ALA B O 1
ATOM 3152 N N . LEU B 1 127 ? 2.754 -11.961 -16.25 1 98.5 127 LEU B N 1
ATOM 3153 C CA . LEU B 1 127 ? 2.441 -11.094 -17.391 1 98.5 127 LEU B CA 1
ATOM 3154 C C . LEU B 1 127 ? 2.049 -9.703 -16.906 1 98.5 127 LEU B C 1
ATOM 3156 O O . LEU B 1 127 ? 2.475 -8.695 -17.484 1 98.5 127 LEU B O 1
ATOM 3160 N N . ARG B 1 128 ? 1.297 -9.68 -15.875 1 98 128 ARG B N 1
ATOM 3161 C CA . ARG B 1 128 ? 0.83 -8.414 -15.32 1 98 128 ARG B CA 1
ATOM 3162 C C . ARG B 1 128 ? 2 -7.551 -14.867 1 98 128 ARG B C 1
ATOM 3164 O O . ARG B 1 128 ? 2.105 -6.383 -15.25 1 98 128 ARG B O 1
ATOM 3171 N N . ILE B 1 129 ? 2.891 -8.07 -14.102 1 98.38 129 ILE B N 1
ATOM 3172 C CA . ILE B 1 129 ? 3.938 -7.258 -13.492 1 98.38 129 ILE B CA 1
ATOM 3173 C C . ILE B 1 129 ? 4.992 -6.906 -14.539 1 98.38 129 ILE B C 1
ATOM 3175 O O . ILE B 1 129 ? 5.621 -5.848 -14.461 1 98.38 129 ILE B O 1
ATOM 3179 N N . LEU B 1 130 ? 5.184 -7.734 -15.555 1 98.44 130 LEU B N 1
ATOM 3180 C CA . LEU B 1 130 ? 6.055 -7.367 -16.672 1 98.44 130 LEU B CA 1
ATOM 3181 C C . LEU B 1 130 ? 5.484 -6.184 -17.438 1 98.44 130 LEU B C 1
ATOM 3183 O O . LEU B 1 130 ? 6.227 -5.293 -17.859 1 98.44 130 LEU B O 1
ATOM 3187 N N . ARG B 1 131 ? 4.203 -6.215 -17.656 1 97.44 131 ARG B N 1
ATOM 3188 C CA . ARG B 1 131 ? 3.557 -5.086 -18.312 1 97.44 131 ARG B CA 1
ATOM 3189 C C . ARG B 1 131 ? 3.695 -3.814 -17.484 1 97.44 131 ARG B C 1
ATOM 3191 O O . ARG B 1 131 ? 4.031 -2.752 -18 1 97.44 131 ARG B O 1
ATOM 3198 N N . LEU B 1 132 ? 3.49 -3.938 -16.219 1 97.31 132 LEU B N 1
ATOM 3199 C CA . LEU B 1 132 ? 3.455 -2.783 -15.328 1 97.31 132 LEU B CA 1
ATOM 3200 C C . LEU B 1 132 ? 4.84 -2.158 -15.188 1 97.31 132 LEU B C 1
ATOM 3202 O O . LEU B 1 132 ? 4.973 -0.934 -15.148 1 97.31 132 LEU B O 1
ATOM 3206 N N . VAL B 1 133 ? 5.828 -3.021 -15.078 1 98.12 133 VAL B N 1
ATOM 3207 C CA . VAL B 1 133 ? 7.164 -2.488 -14.82 1 98.12 133 VAL B CA 1
ATOM 3208 C C . VAL B 1 133 ? 7.758 -1.932 -16.109 1 98.12 133 VAL B C 1
ATOM 3210 O O . VAL B 1 133 ? 8.727 -1.17 -16.078 1 98.12 133 VAL B O 1
ATOM 3213 N N . ASP B 1 134 ? 7.246 -2.355 -17.266 1 97.19 134 ASP B N 1
ATOM 3214 C CA . ASP B 1 134 ? 7.504 -1.782 -18.594 1 97.19 134 ASP B CA 1
ATOM 3215 C C . ASP B 1 134 ? 8.992 -1.813 -18.922 1 97.19 134 ASP B C 1
ATOM 3217 O O . ASP B 1 134 ? 9.578 -0.792 -19.281 1 97.19 134 ASP B O 1
ATOM 3221 N N . VAL B 1 135 ? 9.586 -2.916 -18.641 1 98.19 135 VAL B N 1
ATOM 3222 C CA . VAL B 1 135 ? 10.969 -3.129 -19.062 1 98.19 135 VAL B CA 1
ATOM 3223 C C . VAL B 1 135 ? 11.008 -3.473 -20.547 1 98.19 135 VAL B C 1
ATOM 3225 O O . VAL B 1 135 ? 10.164 -4.23 -21.047 1 98.19 135 VAL B O 1
ATOM 3228 N N . ARG B 1 136 ? 12.039 -2.895 -21.297 1 97.31 136 ARG B N 1
ATOM 3229 C CA . ARG B 1 136 ? 12.102 -3.049 -22.734 1 97.31 136 ARG B CA 1
ATOM 3230 C C . ARG B 1 136 ? 13.156 -4.086 -23.125 1 97.31 136 ARG B C 1
ATOM 3232 O O . ARG B 1 136 ? 14.055 -4.391 -22.344 1 97.31 136 ARG B O 1
ATOM 3239 N N . PRO B 1 137 ? 12.867 -4.703 -24.406 1 98 137 PRO B N 1
ATOM 3240 C CA . PRO B 1 137 ? 13.945 -5.566 -24.891 1 98 137 PRO B CA 1
ATOM 3241 C C . PRO B 1 137 ? 15.312 -4.887 -24.859 1 98 137 PRO B C 1
ATOM 3243 O O . PRO B 1 137 ? 15.422 -3.695 -25.156 1 98 137 PRO B O 1
ATOM 3246 N N . GLY B 1 138 ? 16.344 -5.629 -24.438 1 98.06 138 GLY B N 1
ATOM 3247 C CA . GLY B 1 138 ? 17.688 -5.086 -24.344 1 98.06 138 GLY B CA 1
ATOM 3248 C C . GLY B 1 138 ? 18.016 -4.523 -22.984 1 98.06 138 GLY B C 1
ATOM 3249 O O . GLY B 1 138 ? 19.188 -4.352 -22.641 1 98.06 138 GLY B O 1
ATOM 3250 N N . GLN B 1 139 ? 17 -4.266 -22.172 1 98.5 139 GLN B N 1
ATOM 3251 C CA . GLN B 1 139 ? 17.203 -3.768 -20.812 1 98.5 139 GLN B CA 1
ATOM 3252 C C . GLN B 1 139 ? 17.328 -4.918 -19.812 1 98.5 139 GLN B C 1
ATOM 3254 O O . GLN B 1 139 ? 17.094 -6.078 -20.172 1 98.5 139 GLN B O 1
ATOM 3259 N N . THR B 1 140 ? 17.734 -4.613 -18.625 1 98.81 140 THR B N 1
ATOM 3260 C CA . THR B 1 140 ? 17.969 -5.621 -17.594 1 98.81 140 THR B CA 1
ATOM 3261 C C . THR B 1 140 ? 16.906 -5.543 -16.516 1 98.81 140 THR B C 1
ATOM 3263 O O . THR B 1 140 ? 16.656 -4.477 -15.961 1 98.81 140 THR B O 1
ATOM 3266 N N . LEU B 1 141 ? 16.312 -6.656 -16.25 1 98.94 141 LEU B N 1
ATOM 3267 C CA . LEU B 1 141 ? 15.289 -6.809 -15.211 1 98.94 141 LEU B CA 1
ATOM 3268 C C . LEU B 1 141 ? 15.836 -7.594 -14.023 1 98.94 141 LEU B C 1
ATOM 3270 O O . LEU B 1 141 ? 16.375 -8.688 -14.188 1 98.94 141 LEU B O 1
ATOM 3274 N N . LEU B 1 142 ? 15.75 -6.98 -12.852 1 98.88 142 LEU B N 1
ATOM 3275 C CA . LEU B 1 142 ? 16.078 -7.66 -11.602 1 98.88 142 LEU B CA 1
ATOM 3276 C C . LEU B 1 142 ? 14.828 -8.266 -10.969 1 98.88 142 LEU B C 1
ATOM 3278 O O . LEU B 1 142 ? 13.828 -7.574 -10.789 1 98.88 142 LEU B O 1
ATOM 3282 N N . VAL B 1 143 ? 14.898 -9.547 -10.656 1 98.75 143 VAL B N 1
ATOM 3283 C CA . VAL B 1 143 ? 13.766 -10.25 -10.062 1 98.75 143 VAL B CA 1
ATOM 3284 C C . VAL B 1 143 ? 14.164 -10.797 -8.688 1 98.75 143 VAL B C 1
ATOM 3286 O O . VAL B 1 143 ? 14.992 -11.703 -8.594 1 98.75 143 VAL B O 1
ATOM 3289 N N . SER B 1 144 ? 13.602 -10.25 -7.621 1 97.69 144 SER B N 1
ATOM 3290 C CA . SER B 1 144 ? 13.75 -10.805 -6.281 1 97.69 144 SER B CA 1
ATOM 3291 C C . SER B 1 144 ? 12.711 -11.883 -6.012 1 97.69 144 SER B C 1
ATOM 3293 O O . SER B 1 144 ? 11.508 -11.641 -6.121 1 97.69 144 SER B O 1
ATOM 3295 N N . GLY B 1 145 ? 13.141 -13.039 -5.539 1 96.19 145 GLY B N 1
ATOM 3296 C CA . GLY B 1 145 ? 12.273 -14.203 -5.492 1 96.19 145 GLY B CA 1
ATOM 3297 C C . GLY B 1 145 ? 12.211 -14.961 -6.805 1 96.19 145 GLY B C 1
ATOM 3298 O O . GLY B 1 145 ? 11.141 -15.398 -7.227 1 96.19 145 GLY B O 1
ATOM 3299 N N . ALA B 1 146 ? 13.328 -15.125 -7.426 1 97.5 146 ALA B N 1
ATOM 3300 C CA . ALA B 1 146 ? 13.414 -15.562 -8.812 1 97.5 146 ALA B CA 1
ATOM 3301 C C . ALA B 1 146 ? 13.109 -17.047 -8.938 1 97.5 146 ALA B C 1
ATOM 3303 O O . ALA B 1 146 ? 12.695 -17.516 -10.008 1 97.5 146 ALA B O 1
ATOM 3304 N N . ALA B 1 147 ? 13.297 -17.781 -7.895 1 96.94 147 ALA B N 1
ATOM 3305 C CA . ALA B 1 147 ? 13.195 -19.234 -7.996 1 96.94 147 ALA B CA 1
ATOM 3306 C C . ALA B 1 147 ? 11.758 -19.688 -7.785 1 96.94 147 ALA B C 1
ATOM 3308 O O . ALA B 1 147 ? 11.422 -20.844 -8.07 1 96.94 147 ALA B O 1
ATOM 3309 N N . GLY B 1 148 ? 10.922 -18.812 -7.289 1 95.88 148 GLY B N 1
ATOM 3310 C CA . GLY B 1 148 ? 9.539 -19.188 -7.035 1 95.88 148 GLY B CA 1
ATOM 3311 C C . GLY B 1 148 ? 8.719 -19.344 -8.305 1 95.88 148 GLY B C 1
ATOM 3312 O O . GLY B 1 148 ? 9.258 -19.281 -9.406 1 95.88 148 GLY B O 1
ATOM 3313 N N . GLY B 1 149 ? 7.438 -19.641 -8.133 1 96.12 149 GLY B N 1
ATOM 3314 C CA . GLY B 1 149 ? 6.551 -19.828 -9.266 1 96.12 149 GLY B CA 1
ATOM 3315 C C . GLY B 1 149 ? 6.484 -18.625 -10.18 1 96.12 149 GLY B C 1
ATOM 3316 O O . GLY B 1 149 ? 6.777 -18.719 -11.375 1 96.12 149 GLY B O 1
ATOM 3317 N N . VAL B 1 150 ? 6.16 -17.5 -9.594 1 97.38 150 VAL B N 1
ATOM 3318 C CA . VAL B 1 150 ? 6.035 -16.281 -10.383 1 97.38 150 VAL B CA 1
ATOM 3319 C C . VAL B 1 150 ? 7.406 -15.867 -10.922 1 97.38 150 VAL B C 1
ATOM 3321 O O . VAL B 1 150 ? 7.539 -15.5 -12.086 1 97.38 150 VAL B O 1
ATOM 3324 N N . GLY B 1 151 ? 8.43 -15.961 -10.078 1 97.81 151 GLY B N 1
ATOM 3325 C CA . GLY B 1 151 ? 9.781 -15.609 -10.5 1 97.81 151 GLY B CA 1
ATOM 3326 C C . GLY B 1 151 ? 10.266 -16.422 -11.68 1 97.81 151 GLY B C 1
ATOM 3327 O O . GLY B 1 151 ? 10.797 -15.875 -12.648 1 97.81 151 GLY B O 1
ATOM 3328 N N . SER B 1 152 ? 10.023 -17.703 -11.641 1 97.56 152 SER B N 1
ATOM 3329 C CA . SER B 1 152 ? 10.422 -18.594 -12.719 1 97.56 152 SER B CA 1
ATOM 3330 C C . SER B 1 152 ? 9.703 -18.25 -14.023 1 97.56 152 SER B C 1
ATOM 3332 O O . SER B 1 152 ? 10.312 -18.234 -15.094 1 97.56 152 SER B O 1
ATOM 3334 N N . ALA B 1 153 ? 8.445 -17.969 -13.883 1 98.25 153 ALA B N 1
ATOM 3335 C CA . ALA B 1 153 ? 7.676 -17.562 -15.055 1 98.25 153 ALA B CA 1
ATOM 3336 C C . ALA B 1 153 ? 8.203 -16.266 -15.633 1 98.25 153 ALA B C 1
ATOM 3338 O O . ALA B 1 153 ? 8.406 -16.141 -16.844 1 98.25 153 ALA B O 1
ATOM 3339 N N . VAL B 1 154 ? 8.484 -15.305 -14.773 1 98.69 154 VAL B N 1
ATOM 3340 C CA . VAL B 1 154 ? 8.961 -13.984 -15.18 1 98.69 154 VAL B CA 1
ATOM 3341 C C . VAL B 1 154 ? 10.281 -14.125 -15.938 1 98.69 154 VAL B C 1
ATOM 3343 O O . VAL B 1 154 ? 10.445 -13.555 -17.016 1 98.69 154 VAL B O 1
ATOM 3346 N N . LEU B 1 155 ? 11.203 -14.914 -15.414 1 98.69 155 LEU B N 1
ATOM 3347 C CA . LEU B 1 155 ? 12.516 -15.062 -16.031 1 98.69 155 LEU B CA 1
ATOM 3348 C C . LEU B 1 155 ? 12.391 -15.609 -17.453 1 98.69 155 LEU B C 1
ATOM 3350 O O . LEU B 1 155 ? 13 -15.086 -18.391 1 98.69 155 LEU B O 1
ATOM 3354 N N . GLN B 1 156 ? 11.586 -16.594 -17.625 1 98.62 156 GLN B N 1
ATOM 3355 C CA . GLN B 1 156 ? 11.477 -17.266 -18.906 1 98.62 156 GLN B CA 1
ATOM 3356 C C . GLN B 1 156 ? 10.734 -16.391 -19.922 1 98.62 156 GLN B C 1
ATOM 3358 O O . GLN B 1 156 ? 11.141 -16.281 -21.078 1 98.62 156 GLN B O 1
ATOM 3363 N N . ILE B 1 157 ? 9.672 -15.719 -19.484 1 98.62 157 ILE B N 1
ATOM 3364 C CA . ILE B 1 157 ? 8.906 -14.852 -20.375 1 98.62 157 ILE B CA 1
ATOM 3365 C C . ILE B 1 157 ? 9.75 -13.641 -20.781 1 98.62 157 ILE B C 1
ATOM 3367 O O . ILE B 1 157 ? 9.758 -13.242 -21.953 1 98.62 157 ILE B O 1
ATOM 3371 N N . ALA B 1 158 ? 10.445 -13.078 -19.812 1 98.69 158 ALA B N 1
ATOM 3372 C CA . ALA B 1 158 ? 11.32 -11.945 -20.094 1 98.69 158 ALA B CA 1
ATOM 3373 C C . ALA B 1 158 ? 12.383 -12.32 -21.125 1 98.69 158 ALA B C 1
ATOM 3375 O O . ALA B 1 158 ? 12.633 -11.57 -22.078 1 98.69 158 ALA B O 1
ATOM 3376 N N . ARG B 1 159 ? 12.953 -13.453 -20.969 1 97.38 159 ARG B N 1
ATOM 3377 C CA . ARG B 1 159 ? 13.977 -13.914 -21.906 1 97.38 159 ARG B CA 1
ATOM 3378 C C . ARG B 1 159 ? 13.414 -14.055 -23.312 1 97.38 159 ARG B C 1
ATOM 3380 O O . ARG B 1 159 ? 14.055 -13.656 -24.281 1 97.38 159 ARG B O 1
ATOM 3387 N N . GLU B 1 160 ? 12.266 -14.578 -23.391 1 97 160 GLU B N 1
ATOM 3388 C CA . GLU B 1 160 ? 11.609 -14.742 -24.688 1 97 160 GLU B CA 1
ATOM 3389 C C . GLU B 1 160 ? 11.375 -13.391 -25.359 1 97 160 GLU B C 1
ATOM 3391 O O . GLU B 1 160 ? 11.305 -13.312 -26.594 1 97 160 GLU B O 1
ATOM 3396 N N . ARG B 1 161 ? 11.344 -12.391 -24.594 1 97.19 161 ARG B N 1
ATOM 3397 C CA . ARG B 1 161 ? 11.062 -11.055 -25.094 1 97.19 161 ARG B CA 1
ATOM 3398 C C . ARG B 1 161 ? 12.352 -10.266 -25.312 1 97.19 161 ARG B C 1
ATOM 3400 O O . ARG B 1 161 ? 12.312 -9.07 -25.609 1 97.19 161 ARG B O 1
ATOM 3407 N N . GLY B 1 162 ? 13.469 -10.852 -25.094 1 98 162 GLY B N 1
ATOM 3408 C CA . GLY B 1 162 ? 14.75 -10.211 -25.344 1 98 162 GLY B CA 1
ATOM 3409 C C . GLY B 1 162 ? 15.203 -9.328 -24.188 1 98 162 GLY B C 1
ATOM 3410 O O . GLY B 1 162 ? 16.016 -8.422 -24.375 1 98 162 GLY B O 1
ATOM 3411 N N . ILE B 1 163 ? 14.68 -9.562 -23 1 98.56 163 ILE B N 1
ATOM 3412 C CA . ILE B 1 163 ? 15.055 -8.836 -21.797 1 98.56 163 ILE B CA 1
ATOM 3413 C C . ILE B 1 163 ? 16.125 -9.609 -21.047 1 98.56 163 ILE B C 1
ATOM 3415 O O . ILE B 1 163 ? 16.031 -10.828 -20.891 1 98.56 163 ILE B O 1
ATOM 3419 N N . LYS B 1 164 ? 17.156 -8.93 -20.641 1 98.5 164 LYS B N 1
ATOM 3420 C CA . LYS B 1 164 ? 18.141 -9.547 -19.766 1 98.5 164 LYS B CA 1
ATOM 3421 C C . LYS B 1 164 ? 17.609 -9.664 -18.344 1 98.5 164 LYS B C 1
ATOM 3423 O O . LYS B 1 164 ? 16.891 -8.781 -17.859 1 98.5 164 LYS B O 1
ATOM 3428 N N . VAL B 1 165 ? 18.031 -10.781 -17.672 1 98.75 165 VAL B N 1
ATOM 3429 C CA . VAL B 1 165 ? 17.422 -10.992 -16.359 1 98.75 165 VAL B CA 1
ATOM 3430 C C . VAL B 1 165 ? 18.5 -11.32 -15.328 1 98.75 165 VAL B C 1
ATOM 3432 O O . VAL B 1 165 ? 19.438 -12.062 -15.617 1 98.75 165 VAL B O 1
ATOM 3435 N N . ILE B 1 166 ? 18.438 -10.68 -14.195 1 98.81 166 ILE B N 1
ATOM 3436 C CA . ILE B 1 166 ? 19.156 -11 -12.969 1 98.81 166 ILE B CA 1
ATOM 3437 C C . ILE B 1 166 ? 18.172 -11.508 -11.914 1 98.81 166 ILE B C 1
ATOM 3439 O O . ILE B 1 166 ? 17.109 -10.906 -11.711 1 98.81 166 ILE B O 1
ATOM 3443 N N . GLY B 1 167 ? 18.453 -12.656 -11.328 1 98.38 167 GLY B N 1
ATOM 3444 C CA . GLY B 1 167 ? 17.578 -13.219 -10.312 1 98.38 167 GLY B CA 1
ATOM 3445 C C . GLY B 1 167 ? 18.266 -13.406 -8.969 1 98.38 167 GLY B C 1
ATOM 3446 O O . GLY B 1 167 ? 19.406 -13.852 -8.914 1 98.38 167 GLY B O 1
ATOM 3447 N N . THR B 1 168 ? 17.578 -13.008 -7.938 1 97.69 168 THR B N 1
ATOM 3448 C CA . THR B 1 168 ? 18.047 -13.344 -6.598 1 97.69 168 THR B CA 1
ATOM 3449 C C . THR B 1 168 ? 17.266 -14.516 -6.02 1 97.69 168 THR B C 1
ATOM 3451 O O . THR B 1 168 ? 16.047 -14.625 -6.242 1 97.69 168 THR B O 1
ATOM 3454 N N . ALA B 1 169 ? 17.938 -15.43 -5.328 1 96.25 169 ALA B N 1
ATOM 3455 C CA . ALA B 1 169 ? 17.344 -16.609 -4.707 1 9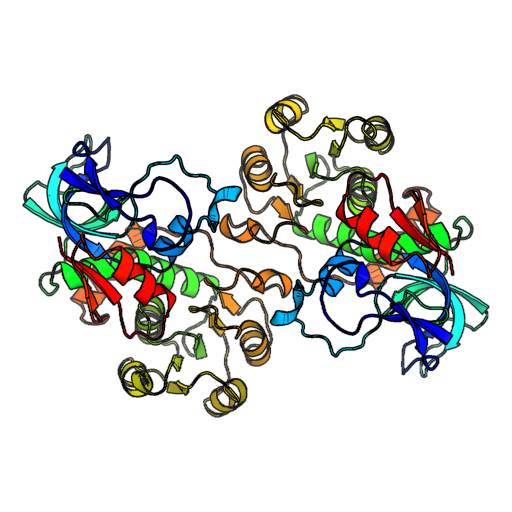6.25 169 ALA B CA 1
ATOM 3456 C C . ALA B 1 169 ? 18.25 -17.156 -3.611 1 96.25 169 ALA B C 1
ATOM 3458 O O . ALA B 1 169 ? 19.359 -16.672 -3.406 1 96.25 169 ALA B O 1
ATOM 3459 N N . GLY B 1 170 ? 17.703 -18.109 -2.848 1 94.81 170 GLY B N 1
ATOM 3460 C CA . GLY B 1 170 ? 18.562 -18.812 -1.92 1 94.81 170 GLY B CA 1
ATOM 3461 C C . GLY B 1 170 ? 19.688 -19.562 -2.607 1 94.81 170 GLY B C 1
ATOM 3462 O O . GLY B 1 170 ? 19.578 -19.938 -3.777 1 94.81 170 GLY B O 1
ATOM 3463 N N . ALA B 1 171 ? 20.703 -19.828 -1.819 1 95.19 171 ALA B N 1
ATOM 3464 C CA . ALA B 1 171 ? 21.906 -20.453 -2.371 1 95.19 171 ALA B CA 1
ATOM 3465 C C . ALA B 1 171 ? 21.578 -21.781 -3.053 1 95.19 171 ALA B C 1
ATOM 3467 O O . ALA B 1 171 ? 22.125 -22.078 -4.117 1 95.19 171 ALA B O 1
ATOM 3468 N N . ALA B 1 172 ? 20.703 -22.5 -2.543 1 95.19 172 ALA B N 1
ATOM 3469 C CA . ALA B 1 172 ? 20.359 -23.828 -3.033 1 95.19 172 ALA B CA 1
ATOM 3470 C C . ALA B 1 172 ? 19.625 -23.75 -4.371 1 95.19 172 ALA B C 1
ATOM 3472 O O . ALA B 1 172 ? 19.516 -24.75 -5.078 1 95.19 172 ALA B O 1
ATOM 3473 N N . ASN B 1 173 ? 19.156 -22.531 -4.723 1 96.5 173 ASN B N 1
ATOM 3474 C CA . ASN B 1 173 ? 18.312 -22.422 -5.91 1 96.5 173 ASN B CA 1
ATOM 3475 C C . ASN B 1 173 ? 19.031 -21.672 -7.031 1 96.5 173 ASN B C 1
ATOM 3477 O O . ASN B 1 173 ? 18.422 -21.375 -8.062 1 96.5 173 ASN B O 1
ATOM 3481 N N . LEU B 1 174 ? 20.328 -21.328 -6.895 1 97.5 174 LEU B N 1
ATOM 3482 C CA . LEU B 1 174 ? 21.016 -20.5 -7.867 1 97.5 174 LEU B CA 1
ATOM 3483 C C . LEU B 1 174 ? 21.203 -21.234 -9.188 1 97.5 174 LEU B C 1
ATOM 3485 O O . LEU B 1 174 ? 21.094 -20.625 -10.258 1 97.5 174 LEU B O 1
ATOM 3489 N N . ASP B 1 175 ? 21.453 -22.516 -9.133 1 97.5 175 ASP B N 1
ATOM 3490 C CA . ASP B 1 175 ? 21.609 -23.281 -10.367 1 97.5 175 ASP B CA 1
ATOM 3491 C C . ASP B 1 175 ? 20.297 -23.312 -11.156 1 97.5 175 ASP B C 1
ATOM 3493 O O . ASP B 1 175 ? 20.312 -23.234 -12.383 1 97.5 175 ASP B O 1
ATOM 3497 N N . TYR B 1 176 ? 19.266 -23.453 -10.453 1 97.5 176 TYR B N 1
ATOM 3498 C CA . TYR B 1 176 ? 17.969 -23.422 -11.094 1 97.5 176 TYR B CA 1
ATOM 3499 C C . TYR B 1 176 ? 17.719 -22.078 -11.781 1 97.5 176 TYR B C 1
ATOM 3501 O O . TYR B 1 176 ? 17.359 -22.031 -12.961 1 97.5 176 TYR B O 1
ATOM 3509 N N . VAL B 1 177 ? 17.984 -20.984 -11.094 1 98.19 177 VAL B N 1
ATOM 3510 C CA . VAL B 1 177 ? 17.797 -19.641 -11.633 1 98.19 177 VAL B CA 1
ATOM 3511 C C . VAL B 1 177 ? 18.688 -19.453 -12.867 1 98.19 177 VAL B C 1
ATOM 3513 O O . VAL B 1 177 ? 18.234 -18.922 -13.883 1 98.19 177 VAL B O 1
ATOM 3516 N N . ARG B 1 178 ? 19.891 -19.969 -12.859 1 98.44 178 ARG B N 1
ATOM 3517 C CA . ARG B 1 178 ? 20.797 -19.891 -14 1 98.44 178 ARG B CA 1
ATOM 3518 C C . ARG B 1 178 ? 20.281 -20.703 -15.172 1 98.44 178 ARG B C 1
ATOM 3520 O O . ARG B 1 178 ? 20.375 -20.281 -16.328 1 98.44 178 ARG B O 1
ATOM 3527 N N . SER B 1 179 ? 19.703 -21.812 -14.805 1 97.69 179 SER B N 1
ATOM 3528 C CA . SER B 1 179 ? 19.188 -22.688 -15.844 1 97.69 179 SER B CA 1
ATOM 3529 C C . SER B 1 179 ? 18.031 -22.031 -16.609 1 97.69 179 SER B C 1
ATOM 3531 O O . SER B 1 179 ? 17.719 -22.422 -17.734 1 97.69 179 SER B O 1
ATOM 3533 N N . LEU B 1 180 ? 17.453 -21.078 -16.016 1 97.44 180 LEU B N 1
ATOM 3534 C CA . LEU B 1 180 ? 16.359 -20.344 -16.656 1 97.44 180 LEU B CA 1
ATOM 3535 C C . LEU B 1 180 ? 16.891 -19.188 -17.484 1 97.44 180 LEU B C 1
ATOM 3537 O O . LEU B 1 180 ? 16.109 -18.422 -18.047 1 97.44 180 LEU B O 1
ATOM 3541 N N . GLY B 1 181 ? 18.188 -19.016 -17.516 1 96.75 181 GLY B N 1
ATOM 3542 C CA . GLY B 1 181 ? 18.812 -18.031 -18.391 1 96.75 181 GLY B CA 1
ATOM 3543 C C . GLY B 1 181 ? 19.125 -16.719 -17.672 1 96.75 181 GLY B C 1
ATOM 3544 O O . GLY B 1 181 ? 19.422 -15.711 -18.328 1 96.75 181 GLY B O 1
ATOM 3545 N N . ALA B 1 182 ? 19.125 -16.734 -16.375 1 98.31 182 ALA B N 1
ATOM 3546 C CA . ALA B 1 182 ? 19.359 -15.508 -15.617 1 98.31 182 ALA B CA 1
ATOM 3547 C C . ALA B 1 182 ? 20.75 -15.5 -15 1 98.31 182 ALA B C 1
ATOM 3549 O O . ALA B 1 182 ? 21.328 -16.562 -14.734 1 98.31 182 ALA B O 1
ATOM 3550 N N . LEU B 1 183 ? 21.312 -14.32 -14.875 1 98.62 183 LEU B N 1
ATOM 3551 C CA . LEU B 1 183 ? 22.375 -14.164 -13.891 1 98.62 183 LEU B CA 1
ATOM 3552 C C . LEU B 1 183 ? 21.828 -14.281 -12.477 1 98.62 183 LEU B C 1
ATOM 3554 O O . LEU B 1 183 ? 20.797 -13.703 -12.148 1 98.62 183 LEU B O 1
ATOM 3558 N N . ALA B 1 184 ? 22.531 -15.125 -11.703 1 98.38 184 ALA B N 1
ATOM 3559 C CA . ALA B 1 184 ? 21.969 -15.445 -10.398 1 98.38 184 ALA B CA 1
ATOM 3560 C C . ALA B 1 184 ? 22.906 -15 -9.273 1 98.38 184 ALA B C 1
ATOM 3562 O O . ALA B 1 184 ? 24.125 -15.117 -9.391 1 98.38 184 ALA B O 1
ATOM 3563 N N . THR B 1 185 ? 22.344 -14.484 -8.219 1 98.12 185 THR B N 1
ATOM 3564 C CA . THR B 1 185 ? 23.062 -14.227 -6.977 1 98.12 185 THR B CA 1
ATOM 3565 C C . THR B 1 185 ? 22.156 -14.406 -5.766 1 98.12 185 THR B C 1
ATOM 3567 O O . THR B 1 185 ? 20.938 -14.586 -5.918 1 98.12 185 THR B O 1
ATOM 3570 N N . THR B 1 186 ? 22.75 -14.406 -4.586 1 96.38 186 THR B N 1
ATOM 3571 C CA . THR B 1 186 ? 22 -14.68 -3.367 1 96.38 186 THR B CA 1
ATOM 3572 C C . THR B 1 186 ? 21.391 -13.391 -2.807 1 96.38 186 THR B C 1
ATOM 3574 O O . THR B 1 186 ? 21.969 -12.305 -2.98 1 96.38 186 THR B O 1
ATOM 3577 N N . TYR B 1 187 ? 20.219 -13.547 -2.197 1 91.5 187 TYR B N 1
ATOM 3578 C CA . TYR B 1 187 ? 19.734 -12.453 -1.367 1 91.5 187 TYR B CA 1
ATOM 3579 C C . TYR B 1 187 ? 20.469 -12.398 -0.042 1 91.5 187 TYR B C 1
ATOM 3581 O O . TYR B 1 187 ? 21.516 -13.031 0.117 1 91.5 187 TYR B O 1
ATOM 3589 N N . GLY B 1 188 ? 20.016 -11.602 0.895 1 90.31 188 GLY B N 1
ATOM 3590 C CA . GLY B 1 188 ? 20.688 -11.461 2.17 1 90.31 188 GLY B CA 1
ATOM 3591 C C . GLY B 1 188 ? 21.672 -10.297 2.193 1 90.31 188 GLY B C 1
ATOM 3592 O O . GLY B 1 188 ? 21.609 -9.414 1.334 1 90.31 188 GLY B O 1
ATOM 3593 N N . ASP B 1 189 ? 22.516 -10.375 3.188 1 93.25 189 ASP B N 1
ATOM 3594 C CA . ASP B 1 189 ? 23.422 -9.258 3.396 1 93.25 189 ASP B CA 1
ATOM 3595 C C . ASP B 1 189 ? 24.328 -9.047 2.178 1 93.25 189 ASP B C 1
ATOM 3597 O O . ASP B 1 189 ? 24.875 -10.008 1.633 1 93.25 189 ASP B O 1
ATOM 3601 N N . GLY B 1 190 ? 24.422 -7.805 1.706 1 96.19 190 GLY B N 1
ATOM 3602 C CA . GLY B 1 190 ? 25.297 -7.438 0.607 1 96.19 190 GLY B CA 1
ATOM 3603 C C . GLY B 1 190 ? 24.688 -7.699 -0.757 1 96.19 190 GLY B C 1
ATOM 3604 O O . GLY B 1 190 ? 25.375 -7.617 -1.777 1 96.19 190 GLY B O 1
ATOM 3605 N N . TRP B 1 191 ? 23.406 -8.023 -0.796 1 96.94 191 TRP B N 1
ATOM 3606 C CA . TRP B 1 191 ? 22.812 -8.445 -2.055 1 96.94 191 TRP B CA 1
ATOM 3607 C C . TRP B 1 191 ? 22.797 -7.305 -3.064 1 96.94 191 TRP B C 1
ATOM 3609 O O . TRP B 1 191 ? 22.969 -7.523 -4.262 1 96.94 191 TRP B O 1
ATOM 3619 N N . VAL B 1 192 ? 22.672 -6.082 -2.609 1 98 192 VAL B N 1
ATOM 3620 C CA . VAL B 1 192 ? 22.625 -4.934 -3.508 1 98 192 VAL B CA 1
ATOM 3621 C C . VAL B 1 192 ? 23.953 -4.805 -4.25 1 98 192 VAL B C 1
ATOM 3623 O O . VAL B 1 192 ? 23.984 -4.648 -5.473 1 98 192 VAL B O 1
ATOM 3626 N N . GLU B 1 193 ? 25.016 -4.902 -3.5 1 98.12 193 GLU B N 1
ATOM 3627 C CA . GLU B 1 193 ? 26.344 -4.816 -4.094 1 98.12 193 GLU B CA 1
ATOM 3628 C C . GLU B 1 193 ? 26.594 -5.977 -5.055 1 98.12 193 GLU B C 1
ATOM 3630 O O . GLU B 1 193 ? 27.188 -5.793 -6.121 1 98.12 193 GLU B O 1
ATOM 3635 N N . ARG B 1 194 ? 26.219 -7.16 -4.711 1 98.44 194 ARG B N 1
ATOM 3636 C CA . ARG B 1 194 ? 26.391 -8.312 -5.586 1 98.44 194 ARG B CA 1
ATOM 3637 C C . ARG B 1 194 ? 25.641 -8.117 -6.902 1 98.44 194 ARG B C 1
ATOM 3639 O O . ARG B 1 194 ? 26.156 -8.461 -7.969 1 98.44 194 ARG B O 1
ATOM 3646 N N . VAL B 1 195 ? 24.406 -7.551 -6.82 1 98.62 195 VAL B N 1
ATOM 3647 C CA . VAL B 1 195 ? 23.625 -7.293 -8.031 1 98.62 195 VAL B CA 1
ATOM 3648 C C . VAL B 1 195 ? 24.328 -6.234 -8.875 1 98.62 195 VAL B C 1
ATOM 3650 O O . VAL B 1 195 ? 24.406 -6.363 -10.102 1 98.62 195 VAL B O 1
ATOM 3653 N N . ARG B 1 196 ? 24.844 -5.211 -8.219 1 98.12 196 ARG B N 1
ATOM 3654 C CA . ARG B 1 196 ? 25.547 -4.148 -8.93 1 98.12 196 ARG B CA 1
ATOM 3655 C C . ARG B 1 196 ? 26.703 -4.707 -9.742 1 98.12 196 ARG B C 1
ATOM 3657 O O . ARG B 1 196 ? 26.984 -4.238 -10.844 1 98.12 196 ARG B O 1
ATOM 3664 N N . GLU B 1 197 ? 27.328 -5.672 -9.227 1 97.94 197 GLU B N 1
ATOM 3665 C CA . GLU B 1 197 ? 28.469 -6.289 -9.891 1 97.94 197 GLU B CA 1
ATOM 3666 C C . GLU B 1 197 ? 28.047 -7.031 -11.156 1 97.94 197 GLU B C 1
ATOM 3668 O O . GLU B 1 197 ? 28.859 -7.277 -12.047 1 97.94 197 GLU B O 1
ATOM 3673 N N . LEU B 1 198 ? 26.797 -7.414 -11.258 1 98.19 198 LEU B N 1
ATOM 3674 C CA . LEU B 1 198 ? 26.297 -8.172 -12.398 1 98.19 198 LEU B CA 1
ATOM 3675 C C . LEU B 1 198 ? 25.891 -7.246 -13.539 1 98.19 198 LEU B C 1
ATOM 3677 O O . LEU B 1 198 ? 25.75 -7.684 -14.68 1 98.19 198 LEU B O 1
ATOM 3681 N N . GLY B 1 199 ? 25.656 -5.969 -13.234 1 96.25 199 GLY B N 1
ATOM 3682 C CA . GLY B 1 199 ? 25.328 -5.004 -14.266 1 96.25 199 GLY B CA 1
ATOM 3683 C C . GLY B 1 199 ? 24.266 -4.008 -13.844 1 96.25 199 GLY B C 1
ATOM 3684 O O . GLY B 1 199 ? 23.703 -4.109 -12.75 1 96.25 199 GLY B O 1
ATOM 3685 N N . PRO B 1 200 ? 24.062 -3.029 -14.711 1 97.62 200 PRO B N 1
ATOM 3686 C CA . PRO B 1 200 ? 23.016 -2.045 -14.406 1 97.62 200 PRO B CA 1
ATOM 3687 C C . PRO B 1 200 ? 21.625 -2.652 -14.414 1 97.62 200 PRO B C 1
ATOM 3689 O O . PRO B 1 200 ? 21.359 -3.619 -15.141 1 97.62 200 PRO B O 1
ATOM 3692 N N . VAL B 1 201 ? 20.734 -2.111 -13.633 1 98.69 201 VAL B N 1
ATOM 3693 C CA . VAL B 1 201 ? 19.344 -2.576 -13.523 1 98.69 201 VAL B CA 1
ATOM 3694 C C . VAL B 1 201 ? 18.406 -1.509 -14.055 1 98.69 201 VAL B C 1
ATOM 3696 O O . VAL B 1 201 ? 18.375 -0.385 -13.547 1 98.69 201 VAL B O 1
ATOM 3699 N N . ASP B 1 202 ? 17.594 -1.854 -15.031 1 98.81 202 ASP B N 1
ATOM 3700 C CA . ASP B 1 202 ? 16.672 -0.907 -15.633 1 98.81 202 ASP B CA 1
ATOM 3701 C C . ASP B 1 202 ? 15.297 -0.984 -14.969 1 98.81 202 ASP B C 1
ATOM 3703 O O . ASP B 1 202 ? 14.555 0.001 -14.945 1 98.81 202 ASP B O 1
ATOM 3707 N N . ALA B 1 203 ? 14.93 -2.131 -14.438 1 98.88 203 ALA B N 1
ATOM 3708 C CA . ALA B 1 203 ? 13.664 -2.385 -13.758 1 98.88 203 ALA B CA 1
ATOM 3709 C C . ALA B 1 203 ? 13.797 -3.516 -12.742 1 98.88 203 ALA B C 1
ATOM 3711 O O . ALA B 1 203 ? 14.719 -4.336 -12.836 1 98.88 203 ALA B O 1
ATOM 3712 N N . ALA B 1 204 ? 12.898 -3.518 -11.781 1 98.88 204 ALA B N 1
ATOM 3713 C CA . ALA B 1 204 ? 13.039 -4.516 -10.727 1 98.88 204 ALA B CA 1
ATOM 3714 C C . ALA B 1 204 ? 11.672 -4.98 -10.234 1 98.88 204 ALA B C 1
ATOM 3716 O O . ALA B 1 204 ? 10.711 -4.203 -10.227 1 98.88 204 ALA B O 1
ATOM 3717 N N . LEU B 1 205 ? 11.602 -6.238 -9.859 1 98.81 205 LEU B N 1
ATOM 3718 C CA . LEU B 1 205 ? 10.406 -6.852 -9.312 1 98.81 205 LEU B CA 1
ATOM 3719 C C . LEU B 1 205 ? 10.68 -7.445 -7.934 1 98.81 205 LEU B C 1
ATOM 3721 O O . LEU B 1 205 ? 11.703 -8.094 -7.723 1 98.81 205 LEU B O 1
ATOM 3725 N N . ASP B 1 206 ? 9.75 -7.215 -7.02 1 98 206 ASP B N 1
ATOM 3726 C CA . ASP B 1 206 ? 9.758 -7.871 -5.715 1 98 206 ASP B CA 1
ATOM 3727 C C . ASP B 1 206 ? 8.656 -8.922 -5.621 1 98 206 ASP B C 1
ATOM 3729 O O . ASP B 1 206 ? 7.473 -8.578 -5.566 1 98 206 ASP B O 1
ATOM 3733 N N . LEU B 1 207 ? 9.078 -10.172 -5.418 1 96.62 207 LEU B N 1
ATOM 3734 C CA . LEU B 1 207 ? 8.07 -11.219 -5.531 1 96.62 207 LEU B CA 1
ATOM 3735 C C . LEU B 1 207 ? 7.965 -12.008 -4.23 1 96.62 207 LEU B C 1
ATOM 3737 O O . LEU B 1 207 ? 7.137 -12.914 -4.117 1 96.62 207 LEU B O 1
ATOM 3741 N N . ASN B 1 208 ? 8.766 -11.656 -3.26 1 90.69 208 ASN B N 1
ATOM 3742 C CA . ASN B 1 208 ? 8.703 -12.453 -2.041 1 90.69 208 ASN B CA 1
ATOM 3743 C C . ASN B 1 208 ? 8.508 -11.578 -0.806 1 90.69 208 ASN B C 1
ATOM 3745 O O . ASN B 1 208 ? 8.211 -12.086 0.279 1 90.69 208 ASN B O 1
ATOM 3749 N N . GLY B 1 209 ? 8.703 -10.336 -0.926 1 87.81 209 GLY B N 1
ATOM 3750 C CA . GLY B 1 209 ? 8.469 -9.438 0.196 1 87.81 209 GLY B CA 1
ATOM 3751 C C . GLY B 1 209 ? 9.5 -9.57 1.297 1 87.81 209 GLY B C 1
ATOM 3752 O O . GLY B 1 209 ? 9.164 -9.516 2.482 1 87.81 209 GLY B O 1
ATOM 3753 N N . ALA B 1 210 ? 10.727 -9.82 0.951 1 85.5 210 ALA B N 1
ATOM 3754 C CA . ALA B 1 210 ? 11.781 -10.086 1.927 1 85.5 210 ALA B CA 1
ATOM 3755 C C . ALA B 1 210 ? 12.508 -8.805 2.324 1 85.5 210 ALA B C 1
ATOM 3757 O O . ALA B 1 210 ? 13.703 -8.82 2.613 1 85.5 210 ALA B O 1
ATOM 3758 N N . GLY B 1 211 ? 11.852 -7.68 2.215 1 90.06 211 GLY B N 1
ATOM 3759 C CA . GLY B 1 211 ? 12.414 -6.422 2.676 1 90.06 211 GLY B CA 1
ATOM 3760 C C . GLY B 1 211 ? 13.453 -5.852 1.734 1 90.06 211 GLY B C 1
ATOM 3761 O O . GLY B 1 211 ? 14.453 -5.277 2.178 1 90.06 211 GLY B O 1
ATOM 3762 N N . VAL B 1 212 ? 13.234 -5.996 0.454 1 94.19 212 VAL B N 1
ATOM 3763 C CA . VAL B 1 212 ? 14.281 -5.629 -0.495 1 94.19 212 VAL B CA 1
ATOM 3764 C C . VAL B 1 212 ? 13.898 -4.328 -1.201 1 94.19 212 VAL B C 1
ATOM 3766 O O . VAL B 1 212 ? 14.648 -3.83 -2.045 1 94.19 212 VAL B O 1
ATOM 3769 N N . ILE B 1 213 ? 12.844 -3.723 -0.904 1 95.81 213 ILE B N 1
ATOM 3770 C CA . ILE B 1 213 ? 12.234 -2.652 -1.684 1 95.81 213 ILE B CA 1
ATOM 3771 C C . ILE B 1 213 ? 13.195 -1.474 -1.791 1 95.81 213 ILE B C 1
ATOM 3773 O O . ILE B 1 213 ? 13.375 -0.904 -2.871 1 95.81 213 ILE B O 1
ATOM 3777 N N . ARG B 1 214 ? 13.914 -1.041 -0.821 1 94.81 214 ARG B N 1
ATOM 3778 C CA . ARG B 1 214 ? 14.844 0.088 -0.847 1 94.81 214 ARG B CA 1
ATOM 3779 C C . ARG B 1 214 ? 16.031 -0.201 -1.753 1 94.81 214 ARG B C 1
ATOM 3781 O O . ARG B 1 214 ? 16.484 0.674 -2.496 1 94.81 214 ARG B O 1
ATOM 3788 N N . GLY B 1 215 ? 16.5 -1.429 -1.609 1 96.44 215 GLY B N 1
ATOM 3789 C CA . GLY B 1 215 ? 17.594 -1.821 -2.482 1 96.44 215 GLY B CA 1
ATOM 3790 C C . GLY B 1 215 ? 17.219 -1.795 -3.953 1 96.44 215 GLY B C 1
ATOM 3791 O O . GLY B 1 215 ? 18.016 -1.367 -4.793 1 96.44 215 GLY B O 1
ATOM 3792 N N . LEU B 1 216 ? 15.992 -2.273 -4.219 1 98 216 LEU B N 1
ATOM 3793 C CA . LEU B 1 216 ? 15.516 -2.232 -5.598 1 98 216 LEU B CA 1
ATOM 3794 C C . LEU B 1 216 ? 15.43 -0.794 -6.098 1 98 216 LEU B C 1
ATOM 3796 O O . LEU B 1 216 ? 15.812 -0.502 -7.23 1 98 216 LEU B O 1
ATOM 3800 N N . LEU B 1 217 ? 14.898 0.028 -5.281 1 96.81 217 LEU B N 1
ATOM 3801 C CA . LEU B 1 217 ? 14.789 1.439 -5.633 1 96.81 217 LEU B CA 1
ATOM 3802 C C . LEU B 1 217 ? 16.172 2.045 -5.875 1 96.81 217 LEU B C 1
ATOM 3804 O O . LEU B 1 217 ? 16.375 2.779 -6.844 1 96.81 217 LEU B O 1
ATOM 3808 N N . ASP B 1 218 ? 17.125 1.719 -5.031 1 96.62 218 ASP B N 1
ATOM 3809 C CA . ASP B 1 218 ? 18.484 2.225 -5.168 1 96.62 218 ASP B CA 1
ATOM 3810 C C . ASP B 1 218 ? 19.094 1.778 -6.492 1 96.62 218 ASP B C 1
ATOM 3812 O O . ASP B 1 218 ? 19.781 2.562 -7.164 1 96.62 218 ASP B O 1
ATOM 3816 N N . LEU B 1 219 ? 18.875 0.618 -6.828 1 98.38 219 LEU B N 1
ATOM 3817 C CA . LEU B 1 219 ? 19.5 0.028 -8.016 1 98.38 219 LEU B CA 1
ATOM 3818 C C . LEU B 1 219 ? 18.891 0.606 -9.289 1 98.38 219 LEU B C 1
ATOM 3820 O O . LEU B 1 219 ? 19.594 0.8 -10.281 1 98.38 219 LEU B O 1
ATOM 3824 N N . THR B 1 220 ? 17.594 0.867 -9.297 1 98.19 220 THR B N 1
ATOM 3825 C CA . THR B 1 220 ? 16.922 1.357 -10.5 1 98.19 220 THR B CA 1
ATOM 3826 C C . THR B 1 220 ? 16.984 2.881 -10.562 1 98.19 220 THR B C 1
ATOM 3828 O O . THR B 1 220 ? 16.953 3.461 -11.648 1 98.19 220 THR B O 1
ATOM 3831 N N . GLY B 1 221 ? 16.984 3.521 -9.383 1 97.12 221 GLY B N 1
ATOM 3832 C CA . GLY B 1 221 ? 17 4.973 -9.289 1 97.12 221 GLY B CA 1
ATOM 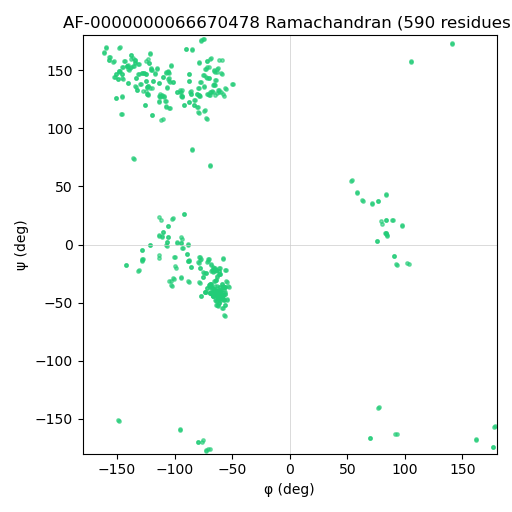3833 C C . GLY B 1 221 ? 15.648 5.602 -9.602 1 97.12 221 GLY B C 1
ATOM 3834 O O . GLY B 1 221 ? 15.531 6.828 -9.656 1 97.12 221 GLY B O 1
ATOM 3835 N N . ASN B 1 222 ? 14.633 4.824 -9.852 1 96.88 222 ASN B N 1
ATOM 3836 C CA . ASN B 1 222 ? 13.32 5.281 -10.305 1 96.88 222 ASN B CA 1
ATOM 3837 C C . ASN B 1 222 ? 12.203 4.41 -9.75 1 96.88 222 ASN B C 1
ATOM 3839 O O . ASN B 1 222 ? 12.062 3.248 -10.133 1 96.88 222 ASN B O 1
ATOM 3843 N N . PRO B 1 223 ? 11.359 4.922 -8.859 1 96.44 223 PRO B N 1
ATOM 3844 C CA . PRO B 1 223 ? 10.305 4.105 -8.258 1 96.44 223 PRO B CA 1
ATOM 3845 C C . PRO B 1 223 ? 9.328 3.545 -9.297 1 96.44 223 PRO B C 1
ATOM 3847 O O . PRO B 1 223 ? 8.727 2.49 -9.078 1 96.44 223 PRO B O 1
ATOM 3850 N N . ASP B 1 224 ? 9.219 4.23 -10.438 1 96.25 224 ASP B N 1
ATOM 3851 C CA . ASP B 1 224 ? 8.297 3.779 -11.477 1 96.25 224 ASP B CA 1
ATOM 3852 C C . ASP B 1 224 ? 8.805 2.496 -12.133 1 96.25 224 ASP B C 1
ATOM 3854 O O . ASP B 1 224 ? 8.062 1.836 -12.867 1 96.25 224 ASP B O 1
ATOM 3858 N N . LYS B 1 225 ? 10.047 2.172 -11.852 1 98.44 225 LYS B N 1
ATOM 3859 C CA . LYS B 1 225 ? 10.664 0.994 -12.453 1 98.44 225 LYS B CA 1
ATOM 3860 C C . LYS B 1 225 ? 10.789 -0.143 -11.445 1 98.44 225 LYS B C 1
ATOM 3862 O O . LYS B 1 225 ? 11.562 -1.08 -11.648 1 98.44 225 LYS B O 1
ATOM 3867 N N . VAL B 1 226 ? 10.047 -0.005 -10.367 1 98.5 226 VAL B N 1
ATOM 3868 C CA . VAL B 1 226 ? 9.961 -1.057 -9.359 1 98.5 226 VAL B CA 1
ATOM 3869 C C . VAL B 1 226 ? 8.5 -1.448 -9.141 1 98.5 226 VAL B C 1
ATOM 3871 O O . VAL B 1 226 ? 7.641 -0.583 -8.984 1 98.5 226 VAL B O 1
ATOM 3874 N N . VAL B 1 227 ? 8.188 -2.723 -9.195 1 98.56 227 VAL B N 1
ATOM 3875 C CA . VAL B 1 227 ? 6.852 -3.242 -8.922 1 98.56 227 VAL B CA 1
ATOM 3876 C C . VAL B 1 227 ? 6.934 -4.383 -7.914 1 98.56 227 VAL B C 1
ATOM 3878 O O . VAL B 1 227 ? 7.859 -5.191 -7.957 1 98.56 227 VAL B O 1
ATOM 3881 N N . THR B 1 228 ? 6 -4.391 -6.961 1 97.81 228 THR B N 1
ATOM 3882 C CA . THR B 1 228 ? 5.961 -5.473 -5.984 1 97.81 228 THR B CA 1
ATOM 3883 C C . THR B 1 228 ? 4.574 -6.105 -5.938 1 97.81 228 THR B C 1
ATOM 3885 O O . THR B 1 228 ? 3.568 -5.434 -6.176 1 97.81 228 THR B O 1
ATOM 3888 N N . ILE B 1 229 ? 4.516 -7.383 -5.664 1 96.25 229 ILE B N 1
ATOM 3889 C CA . ILE B 1 229 ? 3.264 -8.078 -5.383 1 96.25 229 ILE B CA 1
ATOM 3890 C C . ILE B 1 229 ? 3.25 -8.555 -3.932 1 96.25 229 ILE B C 1
ATOM 3892 O O . ILE B 1 229 ? 2.346 -9.281 -3.52 1 96.25 229 ILE B O 1
ATOM 3896 N N . ALA B 1 230 ? 4.266 -8.133 -3.174 1 93.06 230 ALA B N 1
ATOM 3897 C CA . ALA B 1 230 ? 4.438 -8.812 -1.892 1 93.06 230 ALA B CA 1
ATOM 3898 C C . ALA B 1 230 ? 4.598 -7.809 -0.754 1 93.06 230 ALA B C 1
ATOM 3900 O O . ALA B 1 230 ? 4.395 -8.141 0.414 1 93.06 230 ALA B O 1
ATOM 3901 N N . ASP B 1 231 ? 4.992 -6.645 -1.059 1 92.44 231 ASP B N 1
ATOM 3902 C CA . ASP B 1 231 ? 5.281 -5.66 -0.021 1 92.44 231 ASP B CA 1
ATOM 3903 C C . ASP B 1 231 ? 4.258 -4.523 -0.041 1 92.44 231 ASP B C 1
ATOM 3905 O O . ASP B 1 231 ? 4.352 -3.613 -0.867 1 92.44 231 ASP B O 1
ATOM 3909 N N . LEU B 1 232 ? 3.416 -4.484 0.889 1 88.94 232 LEU B N 1
ATOM 3910 C CA . LEU B 1 232 ? 2.33 -3.51 0.935 1 88.94 232 LEU B CA 1
ATOM 3911 C C . LEU B 1 232 ? 2.84 -2.15 1.407 1 88.94 232 LEU B C 1
ATOM 3913 O O . LEU B 1 232 ? 2.131 -1.146 1.299 1 88.94 232 LEU B O 1
ATOM 3917 N N . GLU B 1 233 ? 4.074 -2.057 1.905 1 90.88 233 GLU B N 1
ATOM 3918 C CA . GLU B 1 233 ? 4.633 -0.784 2.354 1 90.88 233 GLU B CA 1
ATOM 3919 C C . GLU B 1 233 ? 5.336 -0.056 1.212 1 90.88 233 GLU B C 1
ATOM 3921 O O . GLU B 1 233 ? 5.691 1.118 1.342 1 90.88 233 GLU B O 1
ATOM 3926 N N . ALA B 1 234 ? 5.488 -0.701 0.109 1 94.94 234 ALA B N 1
ATOM 3927 C CA . ALA B 1 234 ? 6.246 -0.161 -1.017 1 94.94 234 ALA B CA 1
ATOM 3928 C C . ALA B 1 234 ? 5.66 1.165 -1.49 1 94.94 234 ALA B C 1
ATOM 3930 O O . ALA B 1 234 ? 6.395 2.082 -1.857 1 94.94 234 ALA B O 1
ATOM 3931 N N . PRO B 1 235 ? 4.312 1.302 -1.395 1 93.88 235 PRO B N 1
ATOM 3932 C CA . PRO B 1 235 ? 3.736 2.562 -1.869 1 93.88 235 PRO B CA 1
ATOM 3933 C C . PRO B 1 235 ? 4.191 3.766 -1.047 1 93.88 235 PRO B C 1
ATOM 3935 O O . PRO B 1 235 ? 4.164 4.898 -1.536 1 93.88 235 PRO B O 1
ATOM 3938 N N . MET B 1 236 ? 4.625 3.588 0.155 1 92.44 236 MET B N 1
ATOM 3939 C CA . MET B 1 236 ? 5.164 4.668 0.978 1 92.44 236 MET B CA 1
ATOM 3940 C C . MET B 1 236 ? 6.398 5.285 0.325 1 92.44 236 MET B C 1
ATOM 3942 O O . MET B 1 236 ? 6.75 6.43 0.615 1 92.44 236 MET B O 1
ATOM 3946 N N . LEU B 1 237 ? 7.039 4.555 -0.59 1 94.25 237 LEU B N 1
ATOM 3947 C CA . LEU B 1 237 ? 8.211 5.02 -1.32 1 94.25 237 LEU B CA 1
ATOM 3948 C C . LEU B 1 237 ? 7.855 5.367 -2.762 1 94.25 237 LEU B C 1
ATOM 3950 O O . LEU B 1 237 ? 8.742 5.57 -3.594 1 94.25 237 LEU B O 1
ATOM 3954 N N . GLY B 1 238 ? 6.559 5.32 -3.051 1 93.88 238 GLY B N 1
ATOM 3955 C CA . GLY B 1 238 ? 6.109 5.629 -4.398 1 93.88 238 GLY B CA 1
ATOM 3956 C C . GLY B 1 238 ? 6.172 4.438 -5.336 1 93.88 238 GLY B C 1
ATOM 3957 O O . GLY B 1 238 ? 5.977 4.582 -6.547 1 93.88 238 GLY B O 1
ATOM 3958 N N . ILE B 1 239 ? 6.457 3.328 -4.75 1 96.25 239 ILE B N 1
ATOM 3959 C CA . ILE B 1 239 ? 6.578 2.117 -5.555 1 96.25 239 ILE B CA 1
ATOM 3960 C C . ILE B 1 239 ? 5.211 1.458 -5.707 1 96.25 239 ILE B C 1
ATOM 3962 O O . ILE B 1 239 ? 4.441 1.381 -4.742 1 96.25 239 ILE B O 1
ATOM 3966 N N . ARG B 1 240 ? 4.969 0.949 -6.895 1 95.44 240 ARG B N 1
ATOM 3967 C CA . ARG B 1 240 ? 3.666 0.385 -7.227 1 95.44 240 ARG B CA 1
ATOM 3968 C C . ARG B 1 240 ? 3.514 -1.02 -6.652 1 95.44 240 ARG B C 1
ATOM 3970 O O . ARG B 1 240 ? 4.379 -1.875 -6.855 1 95.44 240 ARG B O 1
ATOM 3977 N N . PHE B 1 241 ? 2.441 -1.291 -5.93 1 96.31 241 PHE B N 1
ATOM 3978 C CA . PHE B 1 241 ? 1.96 -2.623 -5.582 1 96.31 241 PHE B CA 1
ATOM 3979 C C . PHE B 1 241 ? 0.958 -3.123 -6.617 1 96.31 241 PHE B C 1
ATOM 3981 O O . PHE B 1 241 ? -0.072 -2.484 -6.848 1 96.31 241 PHE B O 1
ATOM 3988 N N . ALA B 1 242 ? 1.283 -4.23 -7.246 1 96.44 242 ALA B N 1
ATOM 3989 C CA . ALA B 1 242 ? 0.429 -4.781 -8.297 1 96.44 242 ALA B CA 1
ATOM 3990 C C . ALA B 1 242 ? -0.682 -5.645 -7.707 1 96.44 242 ALA B C 1
ATOM 3992 O O . ALA B 1 242 ? -0.648 -6.871 -7.82 1 96.44 242 ALA B O 1
ATOM 3993 N N . GLY B 1 243 ? -1.775 -5.016 -7.238 1 91.19 243 GLY B N 1
ATOM 3994 C CA . GLY B 1 243 ? -2.783 -5.719 -6.457 1 91.19 243 GLY B CA 1
ATOM 3995 C C . GLY B 1 243 ? -4 -6.113 -7.27 1 91.19 243 GLY B C 1
ATOM 3996 O O . GLY B 1 243 ? -4.852 -6.867 -6.797 1 91.19 243 GLY B O 1
ATOM 3997 N N . VAL B 1 244 ? -4.121 -5.629 -8.461 1 90.56 244 VAL B N 1
ATOM 3998 C CA . VAL B 1 244 ? -5.301 -5.906 -9.273 1 90.56 244 VAL B CA 1
ATOM 3999 C C . VAL B 1 244 ? -4.91 -6.777 -10.469 1 90.56 244 VAL B C 1
ATOM 4001 O O . VAL B 1 244 ? -4.031 -6.414 -11.25 1 90.56 244 VAL B O 1
ATOM 4004 N N . GLY B 1 245 ? -5.625 -7.824 -10.57 1 92 245 GLY B N 1
ATOM 4005 C CA . GLY B 1 245 ? -5.305 -8.805 -11.586 1 92 245 GLY B CA 1
ATOM 4006 C C . GLY B 1 245 ? -5.633 -8.344 -12.992 1 92 245 GLY B C 1
ATOM 4007 O O . GLY B 1 245 ? -6.41 -7.402 -13.18 1 92 245 GLY B O 1
ATOM 4008 N N . GLY B 1 246 ? -4.926 -9.008 -13.969 1 92.5 246 GLY B N 1
ATOM 4009 C CA . GLY B 1 246 ? -5.199 -8.789 -15.383 1 92.5 246 GLY B CA 1
ATOM 4010 C C . GLY B 1 246 ? -6.16 -9.812 -15.961 1 92.5 246 GLY B C 1
ATOM 4011 O O . GLY B 1 246 ? -6.949 -10.422 -15.234 1 92.5 246 GLY B O 1
ATOM 4012 N N . SER B 1 247 ? -6.094 -9.914 -17.266 1 96.25 247 SER B N 1
ATOM 4013 C CA . SER B 1 247 ? -6.953 -10.844 -18 1 96.25 247 SER B CA 1
ATOM 4014 C C . SER B 1 247 ? -6.496 -12.289 -17.797 1 96.25 247 SER B C 1
ATOM 4016 O O . SER B 1 247 ? -5.453 -12.688 -18.312 1 96.25 247 SER B O 1
ATOM 4018 N N . MET B 1 248 ? -7.352 -13.055 -17.172 1 97.81 248 MET B N 1
ATOM 4019 C CA . MET B 1 248 ? -7.047 -14.469 -16.969 1 97.81 248 MET B CA 1
ATOM 4020 C C . MET B 1 248 ? -7.105 -15.234 -18.281 1 97.81 248 MET B C 1
ATOM 4022 O O . MET B 1 248 ? -6.297 -16.125 -18.516 1 97.81 248 MET B O 1
ATOM 4026 N N . SER B 1 249 ? -8 -14.836 -19.109 1 97.31 249 SER B N 1
ATOM 4027 C CA . SER B 1 249 ? -8.117 -15.508 -20.391 1 97.31 249 SER B CA 1
ATOM 4028 C C . SER B 1 249 ? -6.863 -15.312 -21.234 1 97.31 249 SER B C 1
ATOM 4030 O O . SER B 1 249 ? -6.367 -16.25 -21.859 1 97.31 249 SER B O 1
ATOM 4032 N N . GLU B 1 250 ? -6.348 -14.117 -21.234 1 97.5 250 GLU B N 1
ATOM 4033 C CA . GLU B 1 250 ? -5.113 -13.844 -21.969 1 97.5 250 GLU B CA 1
ATOM 4034 C C . GLU B 1 250 ? -3.938 -14.609 -21.359 1 97.5 250 GLU B C 1
ATOM 4036 O O . GLU B 1 250 ? -3.098 -15.141 -22.094 1 97.5 250 GLU B O 1
ATOM 4041 N N . ALA B 1 251 ? -3.926 -14.68 -20.078 1 98.38 251 ALA B N 1
ATOM 4042 C CA . ALA B 1 251 ? -2.842 -15.375 -19.375 1 98.38 251 ALA B CA 1
ATOM 4043 C C . ALA B 1 251 ? -2.855 -16.859 -19.703 1 98.38 251 ALA B C 1
ATOM 4045 O O . ALA B 1 251 ? -1.805 -17.469 -19.922 1 98.38 251 ALA B O 1
ATOM 4046 N N . LEU B 1 252 ? -4.039 -17.438 -19.719 1 98.56 252 LEU B N 1
ATOM 4047 C CA . LEU B 1 252 ? -4.164 -18.859 -20.016 1 98.56 252 LEU B CA 1
ATOM 4048 C C . LEU B 1 252 ? -3.766 -19.141 -21.453 1 98.56 252 LEU B C 1
ATOM 4050 O O . LEU B 1 252 ? -3.092 -20.141 -21.734 1 98.56 252 LEU B O 1
ATOM 4054 N N . ALA B 1 253 ? -4.152 -18.297 -22.312 1 98.19 253 ALA B N 1
ATOM 4055 C CA . ALA B 1 253 ? -3.75 -18.469 -23.703 1 98.19 253 ALA B CA 1
ATOM 4056 C C . ALA B 1 253 ? -2.232 -18.422 -23.859 1 98.19 253 ALA B C 1
ATOM 4058 O O . ALA B 1 253 ? -1.644 -19.234 -24.562 1 98.19 253 ALA B O 1
ATOM 4059 N N . GLU B 1 254 ? -1.656 -17.469 -23.203 1 97.88 254 GLU B N 1
ATOM 4060 C CA . GLU B 1 254 ? -0.203 -17.344 -23.234 1 97.88 254 GLU B CA 1
ATOM 4061 C C . GLU B 1 254 ? 0.469 -18.562 -22.594 1 97.88 254 GLU B C 1
ATOM 4063 O O . GLU B 1 254 ? 1.495 -19.031 -23.094 1 97.88 254 GLU B O 1
ATOM 4068 N N . THR B 1 255 ? -0.082 -19.047 -21.547 1 97.75 255 THR B N 1
ATOM 4069 C CA . THR B 1 255 ? 0.426 -20.25 -20.891 1 97.75 255 THR B CA 1
ATOM 4070 C C . THR B 1 255 ? 0.48 -21.422 -21.859 1 97.75 255 THR B C 1
ATOM 4072 O O . THR B 1 255 ? 1.528 -22.047 -22.031 1 97.75 255 THR B O 1
ATOM 4075 N N . VAL B 1 256 ? -0.606 -21.641 -22.484 1 97.56 256 VAL B N 1
ATOM 4076 C CA . VAL B 1 256 ? -0.708 -22.766 -23.406 1 97.56 256 VAL B CA 1
ATOM 4077 C C . VAL B 1 256 ? 0.28 -22.578 -24.562 1 97.56 256 VAL B C 1
ATOM 4079 O O . VAL B 1 256 ? 0.982 -23.516 -24.938 1 97.56 256 VAL B O 1
ATOM 4082 N N . ASP B 1 257 ? 0.349 -21.406 -25.031 1 97.62 257 ASP B N 1
ATOM 4083 C CA . ASP B 1 257 ? 1.243 -21.109 -26.156 1 97.62 257 ASP B CA 1
ATOM 4084 C C . ASP B 1 257 ? 2.701 -21.359 -25.766 1 97.62 257 ASP B C 1
ATOM 4086 O O . ASP B 1 257 ? 3.41 -22.109 -26.438 1 97.62 257 ASP B O 1
ATOM 4090 N N . LEU B 1 258 ? 3.152 -20.781 -24.688 1 97.5 258 LEU B N 1
ATOM 4091 C CA . LEU B 1 258 ? 4.543 -20.891 -24.266 1 97.5 258 LEU B CA 1
ATOM 4092 C C . LEU B 1 258 ? 4.914 -22.328 -23.953 1 97.5 258 LEU B C 1
ATOM 4094 O O . LEU B 1 258 ? 6.008 -22.781 -24.312 1 97.5 258 LEU B O 1
ATOM 4098 N N . ILE B 1 259 ? 4.047 -23.031 -23.344 1 97 259 ILE B N 1
ATOM 4099 C CA . ILE B 1 259 ? 4.324 -24.422 -22.969 1 97 259 ILE B CA 1
ATOM 4100 C C . ILE B 1 259 ? 4.383 -25.281 -24.234 1 97 259 ILE B C 1
ATOM 4102 O O . ILE B 1 259 ? 5.262 -26.141 -24.359 1 97 259 ILE B O 1
ATOM 4106 N N . SER B 1 260 ? 3.482 -25.031 -25.125 1 96.31 260 SER B N 1
ATOM 4107 C CA . SER B 1 260 ? 3.449 -25.812 -26.359 1 96.31 260 SER B CA 1
ATOM 4108 C C . SER B 1 260 ? 4.723 -25.609 -27.188 1 96.31 260 SER B C 1
ATOM 4110 O O . SER B 1 260 ? 5.152 -26.516 -27.906 1 96.31 260 SER B O 1
ATOM 4112 N N . ARG B 1 261 ? 5.324 -24.469 -27.016 1 96 261 ARG B N 1
ATOM 4113 C CA . ARG B 1 261 ? 6.555 -24.141 -27.734 1 96 261 ARG B CA 1
ATOM 4114 C C . ARG B 1 261 ? 7.781 -24.484 -26.891 1 96 261 ARG B C 1
ATOM 4116 O O . ARG B 1 261 ? 8.914 -24.172 -27.281 1 96 261 ARG B O 1
ATOM 4123 N N . GLU B 1 262 ? 7.59 -25.016 -25.734 1 95.31 262 GLU B N 1
ATOM 4124 C CA . GLU B 1 262 ? 8.641 -25.406 -24.797 1 95.31 262 GLU B CA 1
ATOM 4125 C C . GLU B 1 262 ? 9.453 -24.188 -24.344 1 95.31 262 GLU B C 1
ATOM 4127 O O . GLU B 1 262 ? 10.672 -24.281 -24.172 1 95.31 262 GLU B O 1
ATOM 4132 N N . LYS B 1 263 ? 8.734 -23.125 -24.156 1 96.94 263 LYS B N 1
ATOM 4133 C CA . LYS B 1 263 ? 9.375 -21.875 -23.75 1 96.94 263 LYS B CA 1
ATOM 4134 C C . LYS B 1 263 ? 9.07 -21.547 -22.281 1 96.94 263 LYS B C 1
ATOM 4136 O O . LYS B 1 263 ? 9.578 -20.578 -21.734 1 96.94 263 LYS B O 1
ATOM 4141 N N . LEU B 1 264 ? 8.312 -22.406 -21.703 1 97.12 264 LEU B N 1
ATOM 4142 C CA . LEU B 1 264 ? 7.953 -22.219 -20.297 1 97.12 264 LEU B CA 1
ATOM 4143 C C . LEU B 1 264 ? 7.82 -23.562 -19.578 1 97.12 264 LEU B C 1
ATOM 4145 O O . LEU B 1 264 ? 7.141 -24.469 -20.078 1 97.12 264 LEU B O 1
ATOM 4149 N N . TYR B 1 265 ? 8.492 -23.656 -18.531 1 96.12 265 TYR B N 1
ATOM 4150 C CA . TYR B 1 265 ? 8.391 -24.812 -17.656 1 96.12 265 TYR B CA 1
ATOM 4151 C C . TYR B 1 265 ? 8.68 -24.438 -16.219 1 96.12 265 TYR B C 1
ATOM 4153 O O . TYR B 1 265 ? 9.719 -23.844 -15.914 1 96.12 265 TYR B O 1
ATOM 4161 N N . ILE B 1 266 ? 7.812 -24.75 -15.352 1 96.5 266 ILE B N 1
ATOM 4162 C CA . ILE B 1 266 ? 7.961 -24.547 -13.914 1 96.5 266 ILE B CA 1
ATOM 4163 C C . ILE B 1 266 ? 7.738 -25.875 -13.188 1 96.5 266 ILE B C 1
ATOM 4165 O O . ILE B 1 266 ? 6.645 -26.438 -13.234 1 96.5 266 ILE B O 1
ATOM 4169 N N . PRO B 1 267 ? 8.719 -26.297 -12.492 1 95.69 267 PRO B N 1
ATOM 4170 C CA . PRO B 1 267 ? 8.562 -27.609 -11.844 1 95.69 267 PRO B CA 1
ATOM 4171 C C . PRO B 1 267 ? 7.602 -27.562 -10.656 1 95.69 267 PRO B C 1
ATOM 4173 O O . PRO B 1 267 ? 7.449 -26.516 -10.023 1 95.69 267 PRO B O 1
ATOM 4176 N N . VAL B 1 268 ? 6.945 -28.703 -10.391 1 96.44 268 VAL B N 1
ATOM 4177 C CA . VAL B 1 268 ? 6.238 -28.891 -9.133 1 96.44 268 VAL B CA 1
ATOM 4178 C C . VAL B 1 268 ? 7.23 -29.25 -8.031 1 96.44 268 VAL B C 1
ATOM 4180 O O . VAL B 1 268 ? 7.883 -30.297 -8.102 1 96.44 268 VAL B O 1
ATOM 4183 N N . ALA B 1 269 ? 7.398 -28.406 -7.09 1 92.81 269 ALA B N 1
ATOM 4184 C CA . ALA B 1 269 ? 8.367 -28.594 -6.016 1 92.81 269 ALA B CA 1
ATOM 4185 C C . ALA B 1 269 ? 7.859 -29.594 -4.988 1 92.81 269 ALA B C 1
ATOM 4187 O O . ALA B 1 269 ? 8.625 -30.422 -4.484 1 92.81 269 ALA B O 1
ATOM 4188 N N . GLN B 1 270 ? 6.656 -29.469 -4.641 1 94.69 270 GLN B N 1
ATOM 4189 C CA . GLN B 1 270 ? 6.062 -30.297 -3.602 1 94.69 270 GLN B CA 1
ATOM 4190 C C . GLN B 1 270 ? 4.574 -30.516 -3.854 1 94.69 270 GLN B C 1
ATOM 4192 O O . GLN B 1 270 ? 3.885 -29.625 -4.34 1 94.69 270 GLN B O 1
ATOM 4197 N N . SER B 1 271 ? 4.148 -31.672 -3.559 1 97.62 271 SER B N 1
ATOM 4198 C CA . SER B 1 271 ? 2.732 -32 -3.645 1 97.62 271 SER B CA 1
ATOM 4199 C C . SER B 1 271 ? 2.184 -32.438 -2.287 1 97.62 271 SER B C 1
ATOM 4201 O O . SER B 1 271 ? 2.926 -32.969 -1.445 1 97.62 271 SER B O 1
ATOM 4203 N N . TYR B 1 272 ? 0.965 -32.219 -2.094 1 98.44 272 TYR B N 1
ATOM 4204 C CA . TYR B 1 272 ? 0.244 -32.531 -0.865 1 98.44 272 TYR B CA 1
ATOM 4205 C C . TYR B 1 272 ? -1.115 -33.125 -1.175 1 98.44 272 TYR B C 1
ATOM 4207 O O . TYR B 1 272 ? -1.622 -33 -2.291 1 98.44 272 TYR B O 1
ATOM 4215 N N . SER B 1 273 ? -1.657 -33.812 -0.184 1 98.44 273 SER B N 1
ATOM 4216 C CA . SER B 1 273 ? -3.061 -34.188 -0.272 1 98.44 273 SER B CA 1
ATOM 4217 C C . SER B 1 273 ? -3.975 -33.094 0.216 1 98.44 273 SER B C 1
ATOM 4219 O O . SER B 1 273 ? -3.508 -32.094 0.792 1 98.44 273 SER B O 1
ATOM 4221 N N . LEU B 1 274 ? -5.266 -33.188 -0.031 1 97.94 274 LEU B N 1
ATOM 4222 C CA . LEU B 1 274 ? -6.227 -32.219 0.493 1 97.94 274 LEU B CA 1
ATOM 4223 C C . LEU B 1 274 ? -6.145 -32.125 2.014 1 97.94 274 LEU B C 1
ATOM 4225 O O . LEU B 1 274 ? -6.266 -31.047 2.594 1 97.94 274 LEU B O 1
ATOM 4229 N N . GLU B 1 275 ? -5.906 -33.281 2.621 1 97.62 275 GLU B N 1
ATOM 4230 C CA . GLU B 1 275 ? -5.824 -33.375 4.074 1 97.62 275 GLU B CA 1
ATOM 4231 C C . GLU B 1 275 ? -4.637 -32.594 4.613 1 97.62 275 GLU B C 1
ATOM 4233 O O . GLU B 1 275 ? -4.645 -32.156 5.766 1 97.62 275 GLU B O 1
ATOM 4238 N N . ASP B 1 276 ? -3.711 -32.406 3.725 1 98.31 276 ASP B N 1
ATOM 4239 C CA . ASP B 1 276 ? -2.473 -31.75 4.145 1 98.31 276 ASP B CA 1
ATOM 4240 C C . ASP B 1 276 ? -2.449 -30.281 3.721 1 98.31 276 ASP B C 1
ATOM 4242 O O . ASP B 1 276 ? -1.378 -29.688 3.574 1 98.31 276 ASP B O 1
ATOM 4246 N N . ALA B 1 277 ? -3.617 -29.734 3.5 1 98.62 277 ALA B N 1
ATOM 4247 C CA . ALA B 1 277 ? -3.705 -28.344 3.064 1 98.62 277 ALA B CA 1
ATOM 4248 C C . ALA B 1 277 ? -3.031 -27.406 4.07 1 98.62 277 ALA B C 1
ATOM 4250 O O . ALA B 1 277 ? -2.375 -26.438 3.682 1 98.62 277 ALA B O 1
ATOM 4251 N N . ALA B 1 278 ? -3.141 -27.688 5.324 1 98.56 278 ALA B N 1
ATOM 4252 C CA . ALA B 1 278 ? -2.52 -26.875 6.363 1 98.56 278 ALA B CA 1
ATOM 4253 C C . ALA B 1 278 ? -0.999 -26.891 6.238 1 98.56 278 ALA B C 1
ATOM 4255 O O . ALA B 1 278 ? -0.349 -25.844 6.34 1 98.56 278 ALA B O 1
ATOM 4256 N N . THR B 1 279 ? -0.485 -28.016 6.02 1 98.19 279 THR B N 1
ATOM 4257 C CA . THR B 1 279 ? 0.954 -28.172 5.824 1 98.19 279 THR B CA 1
ATOM 4258 C C . THR B 1 279 ? 1.409 -27.422 4.578 1 98.19 279 THR B C 1
ATOM 4260 O O . THR B 1 279 ? 2.445 -26.75 4.594 1 98.19 279 THR B O 1
ATOM 4263 N N . ALA B 1 280 ? 0.645 -27.547 3.535 1 97.94 280 ALA B N 1
ATOM 4264 C CA . ALA B 1 280 ? 0.962 -26.828 2.301 1 97.94 280 ALA B CA 1
ATOM 4265 C C . ALA B 1 280 ? 1.059 -25.328 2.547 1 97.94 280 ALA B C 1
ATOM 4267 O O . ALA B 1 280 ? 1.983 -24.672 2.061 1 97.94 280 ALA B O 1
ATOM 4268 N N . HIS B 1 281 ? 0.136 -24.75 3.344 1 98.31 281 HIS B N 1
ATOM 4269 C CA . HIS B 1 281 ? 0.148 -23.328 3.662 1 98.31 281 HIS B CA 1
ATOM 4270 C C . HIS B 1 281 ? 1.369 -22.969 4.5 1 98.31 281 HIS B C 1
ATOM 4272 O O . HIS B 1 281 ? 1.983 -21.922 4.281 1 98.31 281 HIS B O 1
ATOM 4278 N N . THR B 1 282 ? 1.681 -23.781 5.469 1 97.62 282 THR B N 1
ATOM 4279 C CA . THR B 1 282 ? 2.85 -23.547 6.309 1 97.62 282 THR B CA 1
ATOM 4280 C C . THR B 1 282 ? 4.117 -23.484 5.461 1 97.62 282 THR B C 1
ATOM 4282 O O . THR B 1 282 ? 4.914 -22.547 5.598 1 97.62 282 THR B O 1
ATOM 4285 N N . ASP B 1 283 ? 4.215 -24.453 4.574 1 96.12 283 ASP B N 1
ATOM 4286 C CA . ASP B 1 283 ? 5.398 -24.516 3.723 1 96.12 283 ASP B CA 1
ATOM 4287 C C . ASP B 1 283 ? 5.449 -23.344 2.762 1 96.12 283 ASP B C 1
ATOM 4289 O O . ASP B 1 283 ? 6.516 -22.766 2.527 1 96.12 283 ASP B O 1
ATOM 4293 N N . SER B 1 284 ? 4.336 -23 2.166 1 95.25 284 SER B N 1
ATOM 4294 C CA . SER B 1 284 ? 4.258 -21.859 1.264 1 95.25 284 SER B CA 1
ATOM 4295 C C . SER B 1 284 ? 4.68 -20.562 1.966 1 95.25 284 SER B C 1
ATOM 4297 O O . SER B 1 284 ? 5.457 -19.781 1.419 1 95.25 284 SER B O 1
ATOM 4299 N N . GLN B 1 285 ? 4.227 -20.375 3.154 1 93 285 GLN B N 1
ATOM 4300 C CA . GLN B 1 285 ? 4.504 -19.172 3.92 1 93 285 GLN B CA 1
ATOM 4301 C C . GLN B 1 285 ? 5.977 -19.094 4.316 1 93 285 GLN B C 1
ATOM 4303 O O . GLN B 1 285 ? 6.551 -18 4.391 1 93 285 GLN B O 1
ATOM 4308 N N . ALA B 1 286 ? 6.566 -20.172 4.555 1 89.56 286 ALA B N 1
ATOM 4309 C CA . ALA B 1 286 ? 7.98 -20.234 4.914 1 89.56 286 ALA B CA 1
ATOM 4310 C C . ALA B 1 286 ? 8.859 -19.797 3.742 1 89.56 286 ALA B C 1
ATOM 4312 O O . ALA B 1 286 ? 9.977 -19.328 3.941 1 89.56 286 ALA B O 1
ATOM 4313 N N . GLY B 1 287 ? 8.305 -19.922 2.576 1 84.62 287 GLY B N 1
ATOM 4314 C CA . GLY B 1 287 ? 9.055 -19.516 1.4 1 84.62 287 GLY B CA 1
ATOM 4315 C C . GLY B 1 287 ? 10.227 -20.422 1.089 1 84.62 287 GLY B C 1
ATOM 4316 O O . GLY B 1 287 ? 10.172 -21.625 1.353 1 84.62 287 GLY B O 1
ATOM 4317 N N . HIS B 1 288 ? 11.141 -20.031 0.22 1 74.38 288 HIS B N 1
ATOM 4318 C CA . HIS B 1 288 ? 12.422 -20.656 -0.076 1 74.38 288 HIS B CA 1
ATOM 4319 C C . HIS B 1 288 ? 12.25 -21.859 -1.009 1 74.38 288 HIS B C 1
ATOM 4321 O O . HIS B 1 288 ? 13.086 -22.766 -1.028 1 74.38 288 HIS B O 1
ATOM 4327 N N . THR B 1 289 ? 11.203 -21.953 -1.698 1 78.5 289 THR B N 1
ATOM 4328 C CA . THR B 1 289 ? 10.984 -23.125 -2.531 1 78.5 289 THR B CA 1
ATOM 4329 C C . THR B 1 289 ? 11.164 -22.781 -4.008 1 78.5 289 THR B C 1
ATOM 4331 O O . THR B 1 289 ? 10.898 -21.656 -4.426 1 78.5 289 THR B O 1
ATOM 4334 N N . ARG B 1 290 ? 11.633 -23.812 -4.586 1 89.31 290 ARG B N 1
ATOM 4335 C CA . ARG B 1 290 ? 11.734 -23.781 -6.039 1 89.31 290 ARG B CA 1
ATOM 4336 C C . ARG B 1 290 ? 10.422 -24.219 -6.691 1 89.31 290 ARG B C 1
ATOM 4338 O O . ARG B 1 290 ? 9.828 -25.219 -6.289 1 89.31 290 ARG B O 1
ATOM 4345 N N . GLY B 1 291 ? 9.992 -23.391 -7.68 1 93.81 291 GLY B N 1
ATOM 4346 C CA . GLY B 1 291 ? 8.852 -23.812 -8.477 1 93.81 291 GLY B CA 1
ATOM 4347 C C . GLY B 1 291 ? 7.527 -23.641 -7.75 1 93.81 291 GLY B C 1
ATOM 4348 O O . GLY B 1 291 ? 7.289 -22.609 -7.113 1 93.81 291 GLY B O 1
ATOM 4349 N N . ARG B 1 292 ? 6.621 -24.641 -7.934 1 95.38 292 ARG B N 1
ATOM 4350 C CA . ARG B 1 292 ? 5.25 -24.5 -7.465 1 95.38 292 ARG B CA 1
ATOM 4351 C C . ARG B 1 292 ? 4.875 -25.609 -6.496 1 95.38 292 ARG B C 1
ATOM 4353 O O . ARG B 1 292 ? 5.5 -26.672 -6.492 1 95.38 292 ARG B O 1
ATOM 4360 N N . ARG B 1 293 ? 3.9 -25.344 -5.668 1 97.44 293 ARG B N 1
ATOM 4361 C CA . ARG B 1 293 ? 3.268 -26.328 -4.797 1 97.44 293 ARG B CA 1
ATOM 4362 C C . ARG B 1 293 ? 1.848 -26.625 -5.262 1 97.44 293 ARG B C 1
ATOM 4364 O O . ARG B 1 293 ? 1.146 -25.75 -5.758 1 97.44 293 ARG B O 1
ATOM 4371 N N . VAL B 1 294 ? 1.481 -27.891 -5.09 1 98.5 294 VAL B N 1
ATOM 4372 C CA . VAL B 1 294 ? 0.147 -28.266 -5.543 1 98.5 294 VAL B CA 1
ATOM 4373 C C . VAL B 1 294 ? -0.473 -29.25 -4.559 1 98.5 294 VAL B C 1
ATOM 4375 O O . VAL B 1 294 ? 0.241 -29.922 -3.811 1 98.5 294 VAL B O 1
ATOM 4378 N N . LEU B 1 295 ? -1.766 -29.25 -4.523 1 98.81 295 LEU B N 1
ATOM 4379 C CA . LEU B 1 295 ? -2.535 -30.297 -3.861 1 98.81 295 LEU B CA 1
ATOM 4380 C C . LEU B 1 295 ? -3.02 -31.344 -4.871 1 98.81 295 LEU B C 1
ATOM 4382 O O . LEU B 1 295 ? -3.57 -30.984 -5.914 1 98.81 295 LEU B O 1
ATOM 4386 N N . LEU B 1 296 ? -2.797 -32.562 -4.551 1 98.62 296 LEU B N 1
ATOM 4387 C CA . LEU B 1 296 ? -3.354 -33.625 -5.359 1 98.62 296 LEU B CA 1
ATOM 4388 C C . LEU B 1 296 ? -4.691 -34.094 -4.797 1 98.62 296 LEU B C 1
ATOM 4390 O O . LEU B 1 296 ? -4.828 -34.281 -3.584 1 98.62 296 LEU B O 1
ATOM 4394 N N . VAL B 1 297 ? -5.648 -34.219 -5.699 1 98.19 297 VAL B N 1
ATOM 4395 C CA . VAL B 1 297 ? -7.008 -34.531 -5.266 1 98.19 297 VAL B CA 1
ATOM 4396 C C . VAL B 1 297 ? -7.449 -35.844 -5.852 1 98.19 297 VAL B C 1
ATOM 4398 O O . VAL B 1 297 ? -7.258 -36.125 -7.047 1 98.19 297 VAL B O 1
#

Sequence (594 aa):
MRAVRFAEYGGPEVLELTEVPEPHPGAGQIRIAVRAAGVNPHDWRVREGQFRRIRPIELPTGIGQDAAGVVDEVGAGVTDIEVGAYVLGRGASTYAEFAVLSSWARIPRNLTFAEAAGYPSVVETALRILRLVDVRPGQTLLVSGAAGGVGSAVLQIARERGIKVIGTAGAANLDYVRSLGALATTYGDGWVERVRELGPVDAALDLNGAGVIRGLLDLTGNPDKVVTIADLEAPMLGIRFAGVGGSMSEALAETVDLISREKLYIPVAQSYSLEDAATAHTDSQAGHTRGRRVLLVMRAVRFAEYGGPEVLELTEVPEPHPGAGQIRIAVRAAGVNPHDWRVREGQFRRIRPIELPTGIGQDAAGVVDEVGAGVTDIEVGAYVLGRGASTYAEFAVLSSWARIPRNLTFAEAAGYPSVVETALRILRLVDVRPGQTLLVSGAAGGVGSAVLQIARERGIKVIGTAGAANLDYVRSLGALATTYGDGWVERVRELGPVDAALDLNGAGVIRGLLDLTGNPDKVVTIADLEAPMLGIRFAGVGGSMSEALAETVDLISREKLYIPVAQSYSLEDAATAHTDSQAGHTRGRRVLLV

Secondary structure (DSSP, 8-state):
-EEEEESS--SGGG-EEEE-PPP---TT-EEEEEEEEEE-HHHHHHHHTTTTTTS---SSEE---EEEEEEEEE-TT--S--TT-EEEEEEES-SBSEEEEEEEEEPPTT--HHHHHTSHHHHHHHHHHHHHHTPPTTSEEEEETTTBHHHHHHHHHHHHTT-EEEEEE-GGGHHHHHHTT-EEEE-STTHHHHHHHH---SEEEE-S-SS-HHHHHHHHS-GGGEEESS-TTGGGGTPEE--S---HHHHHHHHHHHHHTT-----EEEEEEGGGHHHHHHHHHH---SBEEEEE-/-EEEEESS--SGGG-EEEE-PPP---TT-EEEEEEEEEE-HHHHHHHHTTTTTTS---SSEE---EEEEEEEEE-TT--S--TT-EEEEEEES-SBSEEEEEEEEEPPTT--HHHHHTSHHHHHHHHHHHHHHTPPTTSEEEEETTTBHHHHHHHHHHHHTT-EEEEEE-GGGHHHHHHTT-EEEE-STTHHHHHHHH---SEEEE-S-SS-HHHHHHHHS-GGGEEESS-TTGGGGTPEE--S---HHHHHHHHHHHHHTT-----EEEEEEGGGHHHHHHHHHH---SBEEEEE-